Protein AF-0000000080187869 (afdb_homodimer)

Nearest PDB structures (foldseek):
  3crn-assembly1_B  TM=9.266E-01  e=1.080E-09  Methanospirillum hungatei JF-1
  1p2f-assembly1_A  TM=8.966E-01  e=2.487E-09  Thermotoga maritima
  2vui-assembly1_B-2  TM=8.565E-01  e=1.587E-09  Rhodobacter capsulatus
  2v0n-assembly1_B  TM=7.968E-01  e=4.816E-06  Caulobacter vibrioides CB15
  1ntr-assembly1_A  TM=6.548E-01  e=1.442E-04  Salmonella enterica subsp. enterica serovar Typhimurium

Organism: NCBI:txid355548

Foldseek 3Di:
DPPPPPPDQFAEEEEEAQPPVVQVVLCVLQVVRGHYHYHNALVSCVVPDDQRHAEYEFEQDDDPDGSQVSQVVCCVPPVRHAYEYEYQDDDDPVCVPGPHDYYHHPPDDSVRSNVVVVVSVLVSVLVVLVVVLVVLVVVLVVCPVVDDPVRLVPDPVNVVSVVSNVVSVVVNVVSVVPCVVVVVVVVVCVVPPPPPVD/DPPPPPPDQFAEEEEEALPPVVQVVLCVLQVVRGHYHYHNALVSCVVPDDQRHAEYEFEQDDDPDGSQVSQVVCCVPHVRHAYEYEYQDDDDPVCVPGPHDYYHHPPDDSVRSNVVVVVSVLVSVLVVLVVVLVVLVVVLVVCPVVDDPVRLVPDPVNVVSVVSNVVSVVVNVVSVVPCVVVVVVVVVCVVVPPPPPD

InterPro domains:
  IPR001789 Signal transduction response regulator, receiver domain [PF00072] (13-118)
  IPR001789 Signal transduction response regulator, receiver domain [PS50110] (12-121)
  IPR001789 Signal transduction response regulator, receiver domain [SM00448] (11-117)
  IPR011006 CheY-like superfamily [SSF52172] (12-136)
  IPR013971 HalX domain [PF08663] (124-186)
  IPR050595 Bacterial response regulator [PTHR44591] (11-125)

Radius of gyration: 22.71 Å; Cα contacts (8 Å, |Δi|>4): 540; chains: 2; bounding box: 49×67×60 Å

pLDDT: mean 83.67, std 19.25, range [21.91, 98.56]

Solvent-accessible surface area (backbone atoms only — not comparable to full-atom values): 21973 Å² total; per-residue (Å²): 131,72,76,77,72,69,71,78,79,76,54,23,34,35,41,37,27,60,54,57,69,59,39,51,49,53,44,57,63,46,49,78,80,33,48,67,48,81,16,55,42,71,70,46,38,61,71,75,55,57,91,69,41,42,33,36,39,33,25,47,82,42,94,89,49,52,27,58,56,54,45,50,50,42,45,70,79,38,65,83,36,42,32,30,40,48,24,75,68,76,80,54,65,72,53,73,79,48,79,45,58,43,77,42,57,57,86,70,51,65,68,60,53,50,49,54,54,48,52,54,49,50,52,52,50,49,53,50,48,51,51,50,45,51,28,50,52,44,49,48,56,51,46,61,73,65,43,52,73,66,56,44,74,71,29,67,53,48,49,50,50,53,50,50,49,51,50,46,52,50,52,49,36,56,51,41,72,65,50,69,43,61,60,57,45,45,55,46,40,53,47,58,57,74,62,64,80,114,131,74,77,76,73,69,71,77,78,76,54,22,32,35,40,36,28,60,54,56,70,58,39,51,50,52,46,60,63,46,48,76,80,34,48,67,47,81,16,55,42,70,69,45,37,62,69,73,54,59,91,71,43,42,33,35,40,31,25,46,80,43,94,90,49,52,28,58,56,54,43,51,49,41,46,69,77,38,65,82,38,43,34,30,37,47,24,73,67,75,81,54,66,73,52,73,79,48,78,46,57,44,78,43,57,56,87,71,52,66,67,60,54,50,48,53,53,47,52,52,48,50,53,51,50,50,53,50,51,51,52,49,45,51,29,49,52,46,51,48,55,51,46,63,73,66,44,52,73,68,57,43,74,70,30,65,53,47,49,48,49,54,50,50,49,51,51,49,53,52,51,50,37,57,50,41,71,64,50,69,44,61,59,58,47,44,57,44,40,55,47,58,56,75,64,62,79,112

Secondary structure (DSSP, 8-state):
-----------EEEEE-SSHHHHHHHHHHHHTTSEEEEESSHHHHHHH--TT--EEEE-S--SSS-HHHHHHHHHHH-TTSEEEEEESSPP-GGGGG---SEEEESS--HHHHHHHHHHHHHHHHHHHHHHHHHHHHHHHHHHHHHS-HHHHHH-HHHHHHHHHHHHHHHHHHHHHHH---HHHHHHHHHHHGGGGG-/---------PPEEEEE-SSHHHHHHHHHHHTTTSEEEEESSHHHHHHH--TT--EEEE-S--SSS-HHHHHHHHHHH-TTSEEEEEESSPP-GGGGG---SEEEESS--HHHHHHHHHHHHHHHHHHHHHHHHHHHHHHHHHHHHHS-HHHHHH-HHHHHHHHHHHHHHHHHHHHHHH---HHHHHHHHHHHGGGGG-

Sequence (396 aa):
MSPPSDPPKQTVVLVLEDDEGLADLYTVWLSEAYDVRTAYTAAEAYEKFDEDVDVALLDRRLPEESGDEVLDWIAQDYPQCRRVMVTAVNPDVDIVDMPFDDYFLKPIDKDSLLDAVQRLEKQRDYEERVQDLYALVRKRSILQSELSEVERSESEEYARLESEISDLKAALAETNEGFDYEDFRGILRCLG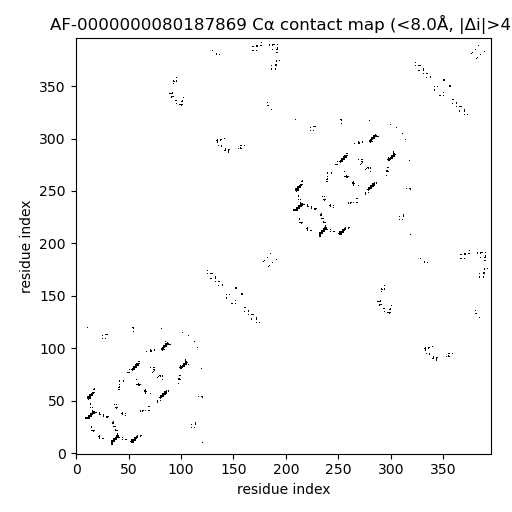NRQRGDMSPPSDPPKQTVVLVLEDDEGLADLYTVWLSEAYDVRTAYTAAEAYEKFDEDVDVALLDRRLPEESGDEVLDWIAQDYPQCRRVMVTAVNPDVDIVDMPFDDYFLKPIDKDSLLDAVQRLEKQRDYEERVQDLYALVRKRSILQSELSEVERSESEEYARLESEISDLKAALAETNEGFDYEDFRGILRCLGNRQRGD

Structure (mmCIF, N/CA/C/O backbone):
data_AF-0000000080187869-model_v1
#
loop_
_entity.id
_entity.type
_entity.pdbx_description
1 polymer 'Response regulator receiver domain-containing protein'
#
loop_
_atom_site.group_PDB
_atom_site.id
_atom_site.type_symbol
_atom_site.label_atom_id
_atom_site.label_alt_id
_atom_site.label_comp_id
_atom_site.label_asym_id
_atom_site.label_entity_id
_atom_site.label_seq_id
_atom_site.pdbx_PDB_ins_code
_atom_site.Cartn_x
_atom_site.Cartn_y
_atom_site.Cartn_z
_atom_site.occupancy
_atom_site.B_iso_or_equiv
_atom_site.auth_seq_id
_atom_site.auth_comp_id
_atom_site.auth_asym_id
_atom_site.auth_atom_id
_atom_site.pdbx_PDB_model_num
ATOM 1 N N . MET A 1 1 ? 24.641 16.5 8.461 1 23.16 1 MET A N 1
ATOM 2 C CA . MET A 1 1 ? 24.703 15.055 8.234 1 23.16 1 MET A CA 1
ATOM 3 C C . MET A 1 1 ? 23.328 14.477 7.965 1 23.16 1 MET A C 1
ATOM 5 O O . MET A 1 1 ? 22.375 14.742 8.711 1 23.16 1 MET A O 1
ATOM 9 N N . SER A 1 2 ? 22.75 14.273 6.77 1 31.02 2 SER A N 1
ATOM 10 C CA . SER A 1 2 ? 21.453 13.789 6.324 1 31.02 2 SER A CA 1
ATOM 11 C C . SER A 1 2 ? 21.031 12.555 7.105 1 31.02 2 SER A C 1
ATOM 13 O O . SER A 1 2 ? 21.844 11.68 7.387 1 31.02 2 SER 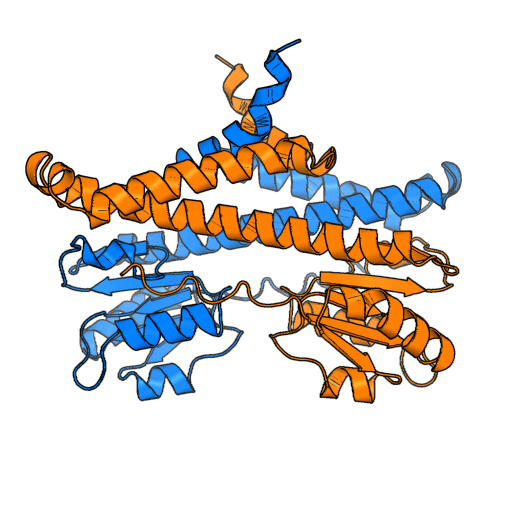A O 1
ATOM 15 N N . PRO A 1 3 ? 20.156 12.609 7.992 1 39 3 PRO A N 1
ATOM 16 C CA . PRO A 1 3 ? 19.953 11.383 8.773 1 39 3 PRO A CA 1
ATOM 17 C C . PRO A 1 3 ? 20.234 10.117 7.961 1 39 3 PRO A C 1
ATOM 19 O O . PRO A 1 3 ? 20.125 10.133 6.73 1 39 3 PRO A O 1
ATOM 22 N N . PRO A 1 4 ? 21.141 9.242 8.359 1 38.22 4 PRO A N 1
ATOM 23 C CA . PRO A 1 4 ? 21.547 8.016 7.668 1 38.22 4 PRO A CA 1
ATOM 24 C C . PRO A 1 4 ? 20.375 7.324 6.969 1 38.22 4 PRO A C 1
ATOM 26 O O . PRO A 1 4 ? 19.234 7.383 7.453 1 38.22 4 PRO A O 1
ATOM 29 N N . SER A 1 5 ? 20.188 7.426 5.668 1 41.06 5 SER A N 1
ATOM 30 C CA . SER A 1 5 ? 19.281 6.625 4.848 1 41.06 5 SER A CA 1
ATOM 31 C C . SER A 1 5 ? 19.141 5.215 5.414 1 41.06 5 SER A C 1
ATOM 33 O O . SER A 1 5 ? 20.109 4.48 5.539 1 41.06 5 SER A O 1
ATOM 35 N N . ASP A 1 6 ? 18.438 5.008 6.512 1 47.19 6 ASP A N 1
ATOM 36 C CA . ASP A 1 6 ? 18.281 3.633 6.977 1 47.19 6 ASP A CA 1
ATOM 37 C C . ASP A 1 6 ? 18.469 2.643 5.832 1 47.19 6 ASP A C 1
ATOM 39 O O . ASP A 1 6 ? 18.109 2.934 4.688 1 47.19 6 ASP A O 1
ATOM 43 N N . PRO A 1 7 ? 19.453 1.782 5.867 1 52.12 7 PRO A N 1
ATOM 44 C CA . PRO A 1 7 ? 19.672 0.81 4.797 1 52.12 7 PRO A CA 1
ATOM 45 C C . PRO A 1 7 ? 18.375 0.268 4.199 1 52.12 7 PRO A C 1
ATOM 47 O O . PRO A 1 7 ? 17.359 0.213 4.887 1 52.12 7 PRO A O 1
ATOM 50 N N . PRO A 1 8 ? 18.281 0.373 2.961 1 59.25 8 PRO A N 1
ATOM 51 C CA . PRO A 1 8 ? 17.078 -0.146 2.299 1 59.25 8 PRO A CA 1
ATOM 52 C C . PRO A 1 8 ? 16.609 -1.479 2.879 1 59.25 8 PRO A C 1
ATOM 54 O O . PRO A 1 8 ? 17.438 -2.312 3.26 1 59.25 8 PRO A O 1
ATOM 57 N N . LYS A 1 9 ? 15.562 -1.492 3.652 1 70.62 9 LYS A N 1
ATOM 58 C CA . LYS A 1 9 ? 15.031 -2.721 4.234 1 70.62 9 LYS A CA 1
ATOM 59 C C . LYS A 1 9 ? 15.125 -3.881 3.246 1 70.62 9 LYS A C 1
ATOM 61 O O . LYS A 1 9 ? 14.766 -3.734 2.076 1 70.62 9 LYS A O 1
ATOM 66 N N . GLN A 1 10 ? 15.953 -4.871 3.621 1 86.5 10 GLN A N 1
ATOM 67 C CA . GLN A 1 10 ? 16.047 -6.082 2.812 1 86.5 10 GLN A CA 1
ATOM 68 C C . GLN A 1 10 ? 14.695 -6.758 2.672 1 86.5 10 GLN A C 1
ATOM 70 O O . GLN A 1 10 ? 13.984 -6.949 3.66 1 86.5 10 GLN A O 1
ATOM 75 N N . THR A 1 11 ? 14.312 -7.055 1.502 1 93.69 11 THR A N 1
ATOM 76 C CA . THR A 1 11 ? 13.055 -7.73 1.211 1 93.69 11 THR A CA 1
ATOM 77 C C . THR A 1 11 ? 13.016 -9.109 1.866 1 93.69 11 THR A C 1
ATOM 79 O O . THR A 1 11 ? 13.992 -9.867 1.791 1 93.69 11 THR A O 1
ATOM 82 N N . VAL A 1 12 ? 11.961 -9.406 2.553 1 96.56 12 VAL A N 1
ATOM 83 C CA . VAL A 1 12 ? 11.766 -10.695 3.215 1 96.56 12 VAL A CA 1
ATOM 84 C C . VAL A 1 12 ? 10.773 -11.539 2.42 1 96.56 12 VAL A C 1
ATOM 86 O O . VAL A 1 12 ? 9.672 -11.086 2.113 1 96.56 12 VAL A O 1
ATOM 89 N N . VAL A 1 13 ? 11.172 -12.797 2.102 1 98.06 13 VAL A N 1
ATOM 90 C CA . VAL A 1 13 ? 10.336 -13.711 1.328 1 98.06 13 VAL A CA 1
ATOM 91 C C . VAL A 1 13 ? 10 -14.945 2.162 1 98.06 13 VAL A C 1
ATOM 93 O O . VAL A 1 13 ? 10.891 -15.547 2.768 1 98.06 13 VAL A O 1
ATOM 96 N N . LEU A 1 14 ? 8.734 -15.266 2.277 1 98.56 14 LEU A N 1
ATOM 97 C CA . LEU A 1 14 ? 8.336 -16.531 2.877 1 98.56 14 LEU A CA 1
ATOM 98 C C . LEU A 1 14 ? 8.094 -17.594 1.802 1 98.56 14 LEU A C 1
ATOM 100 O O . LEU A 1 14 ? 7.395 -17.328 0.821 1 98.56 14 LEU A O 1
ATOM 104 N N . VAL A 1 15 ? 8.703 -18.734 1.95 1 98.44 15 VAL A N 1
ATOM 105 C CA . VAL A 1 15 ? 8.492 -19.891 1.076 1 98.44 15 VAL A CA 1
ATOM 106 C C . VAL A 1 15 ? 7.719 -20.969 1.826 1 98.44 15 VAL A C 1
ATOM 108 O O . VAL A 1 15 ? 8.203 -21.516 2.824 1 98.44 15 VAL A O 1
ATOM 111 N N . LEU A 1 16 ? 6.512 -21.266 1.389 1 98.19 16 LEU A N 1
ATOM 112 C CA . LEU A 1 16 ? 5.723 -22.375 1.917 1 98.19 16 LEU A CA 1
ATOM 113 C C . LEU A 1 16 ? 5.652 -23.516 0.912 1 98.19 16 LEU A C 1
ATOM 115 O O . LEU A 1 16 ? 4.984 -23.406 -0.119 1 98.19 16 LEU A O 1
ATOM 119 N N . GLU A 1 17 ? 6.262 -24.578 1.199 1 97.19 17 GLU A N 1
ATOM 120 C CA . GLU A 1 17 ? 6.402 -25.766 0.352 1 97.19 17 GLU A CA 1
ATOM 121 C C . GLU A 1 17 ? 6.598 -27.016 1.189 1 97.19 17 GLU A C 1
ATOM 123 O O . GLU A 1 17 ? 7.516 -27.094 2.01 1 97.19 17 GLU A O 1
ATOM 128 N N . ASP A 1 18 ? 5.723 -28 0.961 1 96.19 18 ASP A N 1
ATOM 129 C CA . ASP A 1 18 ? 5.797 -29.188 1.814 1 96.19 18 ASP A CA 1
ATOM 130 C C . ASP A 1 18 ? 6.914 -30.125 1.357 1 96.19 18 ASP A C 1
ATOM 132 O O . ASP A 1 18 ? 7.414 -30.922 2.145 1 96.19 18 ASP A O 1
ATOM 136 N N . ASP A 1 19 ? 7.223 -30.141 0.054 1 96.06 19 ASP A N 1
ATOM 137 C CA . ASP A 1 19 ? 8.406 -30.859 -0.409 1 96.06 19 ASP A CA 1
ATOM 138 C C . ASP A 1 19 ? 9.688 -30.172 0.068 1 96.06 19 ASP A C 1
ATOM 140 O O . ASP A 1 19 ? 10.117 -29.172 -0.52 1 96.06 19 ASP A O 1
ATOM 144 N N . GLU A 1 20 ? 10.258 -30.734 1.092 1 96.62 20 GLU A N 1
ATOM 145 C CA . GLU A 1 20 ? 11.391 -30.109 1.755 1 96.62 20 GLU A CA 1
ATOM 146 C C . GLU A 1 20 ? 12.531 -29.844 0.773 1 96.62 20 GLU A C 1
ATOM 148 O O . GLU A 1 20 ? 13.211 -28.812 0.855 1 96.62 20 GLU A O 1
ATOM 153 N N . GLY A 1 21 ? 12.789 -30.812 -0.086 1 97.31 21 GLY A N 1
ATOM 154 C CA . GLY A 1 21 ? 13.82 -30.625 -1.095 1 97.31 21 GLY A CA 1
ATOM 155 C C . GLY A 1 21 ? 13.57 -29.422 -1.99 1 97.31 21 GLY A C 1
ATOM 156 O O . GLY A 1 21 ? 14.477 -28.641 -2.254 1 97.31 21 GLY A O 1
ATOM 157 N N . LEU A 1 22 ? 12.359 -29.312 -2.412 1 97.31 22 LEU A N 1
ATOM 158 C CA . LEU A 1 22 ? 11.984 -28.203 -3.279 1 97.31 22 LEU A CA 1
ATOM 159 C C . LEU A 1 22 ? 12.023 -26.875 -2.518 1 97.31 22 LEU A C 1
ATOM 161 O O . LEU A 1 22 ? 12.5 -25.875 -3.037 1 97.31 22 LEU A O 1
ATOM 165 N N . ALA A 1 23 ? 11.492 -26.875 -1.305 1 97.69 23 ALA A N 1
ATOM 166 C CA . ALA A 1 23 ? 11.523 -25.688 -0.448 1 97.69 23 ALA A CA 1
ATOM 167 C C . ALA A 1 23 ? 12.953 -25.188 -0.257 1 97.69 23 ALA A C 1
ATOM 169 O O . ALA A 1 23 ? 13.219 -23.984 -0.391 1 97.69 23 ALA A O 1
ATOM 170 N N . ASP A 1 24 ? 13.82 -26.094 0.044 1 98.12 24 ASP A N 1
ATOM 171 C CA . ASP A 1 24 ? 15.219 -25.766 0.273 1 98.12 24 ASP A CA 1
ATOM 172 C C . ASP A 1 24 ? 15.867 -25.219 -0.995 1 98.12 24 ASP A C 1
ATOM 174 O O . ASP A 1 24 ? 16.672 -24.281 -0.932 1 98.12 24 ASP A O 1
ATOM 178 N N . LEU A 1 25 ? 15.5 -25.828 -2.109 1 98 25 LEU A N 1
ATOM 179 C CA . LEU A 1 25 ? 16.047 -25.375 -3.385 1 98 25 LEU A CA 1
ATOM 180 C C . LEU A 1 25 ? 15.633 -23.938 -3.664 1 98 25 LEU A C 1
ATOM 182 O O . LEU A 1 25 ? 16.469 -23.094 -4.008 1 98 25 LEU A O 1
ATOM 186 N N . TYR A 1 26 ? 14.352 -23.609 -3.508 1 98.12 26 TYR A N 1
ATOM 187 C CA . TYR A 1 26 ? 13.867 -22.25 -3.691 1 98.12 26 TYR A CA 1
ATOM 188 C C . TYR A 1 26 ? 14.57 -21.281 -2.74 1 98.12 26 TYR A C 1
ATOM 190 O O . TYR A 1 26 ? 14.922 -20.172 -3.127 1 98.12 26 TYR A O 1
ATOM 198 N N . THR A 1 27 ? 14.711 -21.734 -1.512 1 98.31 27 THR A N 1
ATOM 199 C CA . THR A 1 27 ? 15.367 -20.922 -0.495 1 98.31 27 THR A CA 1
ATOM 200 C C . THR A 1 27 ? 16.797 -20.578 -0.915 1 98.31 27 THR A C 1
ATOM 202 O O . THR A 1 27 ? 17.219 -19.422 -0.819 1 98.31 27 THR A O 1
ATOM 205 N N . VAL A 1 28 ? 17.516 -21.531 -1.435 1 98.06 28 VAL A N 1
ATOM 206 C CA . VAL A 1 28 ? 18.891 -21.328 -1.886 1 98.06 28 VAL A CA 1
ATOM 207 C C . VAL A 1 28 ? 18.922 -20.312 -3.029 1 98.06 28 VAL A C 1
ATOM 209 O O . VAL A 1 28 ? 19.719 -19.375 -3.025 1 98.06 28 VAL A O 1
ATOM 212 N N . TRP A 1 29 ? 18.016 -20.531 -3.99 1 97.88 29 TRP A N 1
ATOM 213 C CA . TRP A 1 29 ? 17.953 -19.641 -5.141 1 97.88 29 TRP A CA 1
ATOM 214 C C . TRP A 1 29 ? 17.688 -18.203 -4.699 1 97.88 29 TRP A C 1
ATOM 216 O O . TRP A 1 29 ? 18.359 -17.281 -5.16 1 97.88 29 TRP A O 1
ATOM 226 N N . LEU A 1 30 ? 16.797 -18 -3.756 1 97.94 30 LEU A N 1
ATOM 227 C CA . LEU A 1 30 ? 16.312 -16.672 -3.389 1 97.94 30 LEU A CA 1
ATOM 228 C C . LEU A 1 30 ? 17.25 -16.016 -2.389 1 97.94 30 LEU A C 1
ATOM 230 O O . LEU A 1 30 ? 17.328 -14.781 -2.316 1 97.94 30 LEU A O 1
ATOM 234 N N . SER A 1 31 ? 17.969 -16.797 -1.573 1 97.19 31 SER A N 1
ATOM 235 C CA . SER A 1 31 ? 18.812 -16.281 -0.49 1 97.19 31 SER A CA 1
ATOM 236 C C . SER A 1 31 ? 19.953 -15.438 -1.028 1 97.19 31 SER A C 1
ATOM 238 O O . SER A 1 31 ? 20.594 -14.695 -0.278 1 97.19 31 SER A O 1
ATOM 240 N N . GLU A 1 32 ? 20.156 -15.508 -2.303 1 92.31 32 GLU A N 1
ATOM 241 C CA . GLU A 1 32 ? 21.203 -14.695 -2.93 1 92.31 32 GLU A CA 1
ATOM 242 C C . GLU A 1 32 ? 20.844 -13.211 -2.896 1 92.31 32 GLU A C 1
ATOM 244 O O . GLU A 1 32 ? 21.719 -12.352 -2.885 1 92.31 32 GLU A O 1
ATOM 249 N N . ALA A 1 33 ? 19.578 -12.938 -2.84 1 94.31 33 ALA A N 1
ATOM 250 C CA . ALA A 1 33 ? 19.156 -11.547 -2.992 1 94.31 33 ALA A CA 1
ATOM 251 C C . ALA A 1 33 ? 18.219 -11.125 -1.862 1 94.31 33 ALA A C 1
ATOM 253 O O . ALA A 1 33 ? 18.047 -9.938 -1.6 1 94.31 33 ALA A O 1
ATOM 254 N N . TYR A 1 34 ? 17.703 -12.102 -1.141 1 96.94 34 TYR A N 1
ATOM 255 C CA . TYR A 1 34 ? 16.641 -11.781 -0.199 1 96.94 34 TYR A CA 1
ATOM 256 C C . TYR A 1 34 ? 16.844 -12.508 1.126 1 96.94 34 TYR A C 1
ATOM 258 O O . TYR A 1 34 ? 17.625 -13.453 1.207 1 96.94 34 TYR A O 1
ATOM 266 N N . ASP A 1 35 ? 16.234 -11.984 2.188 1 97.31 35 ASP A N 1
ATOM 267 C CA . ASP A 1 35 ? 16.047 -12.75 3.414 1 97.31 35 ASP A CA 1
ATOM 268 C C . ASP A 1 35 ? 14.883 -13.727 3.271 1 97.31 35 ASP A C 1
ATOM 270 O O . ASP A 1 35 ? 13.766 -13.328 2.932 1 97.31 35 ASP A O 1
ATOM 274 N N . VAL A 1 36 ? 15.133 -15.008 3.508 1 98.38 36 VAL A N 1
ATOM 275 C CA . VAL A 1 36 ? 14.117 -16.016 3.201 1 98.38 36 VAL A CA 1
ATOM 276 C C . VAL A 1 36 ? 13.727 -16.75 4.473 1 98.38 36 VAL A C 1
ATOM 278 O O . VAL A 1 36 ? 14.586 -17.172 5.246 1 98.38 36 VAL A O 1
ATOM 281 N N . ARG A 1 37 ? 12.477 -16.812 4.762 1 98.5 37 ARG A N 1
ATOM 282 C CA . ARG A 1 37 ? 11.898 -17.688 5.777 1 98.5 37 ARG A CA 1
ATOM 283 C C . ARG A 1 37 ? 11.242 -18.906 5.137 1 98.5 37 ARG A C 1
ATOM 285 O O . ARG A 1 37 ? 10.359 -18.766 4.285 1 98.5 37 ARG A O 1
ATOM 292 N N . THR A 1 38 ? 11.648 -20.016 5.562 1 98.5 38 THR A N 1
ATOM 293 C CA . THR A 1 38 ? 11.148 -21.234 4.938 1 98.5 38 THR A CA 1
ATOM 294 C C . THR A 1 38 ? 10.172 -21.953 5.859 1 98.5 38 THR A C 1
ATOM 296 O O . THR A 1 38 ? 10.445 -22.141 7.047 1 98.5 38 THR A O 1
ATOM 299 N N . ALA A 1 39 ? 9.047 -22.312 5.371 1 97.88 39 ALA A N 1
ATOM 300 C CA . ALA A 1 39 ? 8.039 -23.109 6.059 1 97.88 39 ALA A CA 1
ATOM 301 C C . ALA A 1 39 ? 7.699 -24.359 5.266 1 97.88 39 ALA A C 1
ATOM 303 O O . ALA A 1 39 ? 7.457 -24.297 4.059 1 97.88 39 ALA A O 1
ATOM 304 N N . TYR A 1 40 ? 7.582 -25.5 5.938 1 96.94 40 TYR A N 1
ATOM 305 C CA . TYR A 1 40 ? 7.301 -26.766 5.273 1 96.94 40 TYR A CA 1
ATOM 306 C C . TYR A 1 40 ? 5.852 -27.188 5.484 1 96.94 40 TYR A C 1
ATOM 308 O O . TYR A 1 40 ? 5.375 -28.141 4.863 1 96.94 40 TYR A O 1
ATOM 316 N N . THR A 1 41 ? 5.242 -26.5 6.434 1 95.56 41 THR A N 1
ATOM 317 C CA . THR A 1 41 ? 3.836 -26.734 6.738 1 95.56 41 THR A CA 1
ATOM 318 C C . THR A 1 41 ? 3.094 -25.406 6.906 1 95.56 41 THR A C 1
ATOM 320 O O . THR A 1 41 ? 3.713 -24.375 7.125 1 95.56 41 THR A O 1
ATOM 323 N N . ALA A 1 42 ? 1.771 -25.484 6.77 1 95.81 42 ALA A N 1
ATOM 324 C CA . ALA A 1 42 ? 0.959 -24.297 7.004 1 95.81 42 ALA A CA 1
ATOM 325 C C . ALA A 1 42 ? 1.182 -23.75 8.414 1 95.81 42 ALA A C 1
ATOM 327 O O . ALA A 1 42 ? 1.279 -22.531 8.602 1 95.81 42 ALA A O 1
ATOM 328 N N . ALA A 1 43 ? 1.253 -24.656 9.352 1 94.88 43 ALA A N 1
ATOM 329 C CA . ALA A 1 43 ? 1.468 -24.266 10.742 1 94.88 43 ALA A CA 1
ATOM 330 C C . ALA A 1 43 ? 2.76 -23.453 10.891 1 94.88 43 ALA A C 1
ATOM 332 O O . ALA A 1 43 ? 2.781 -22.422 11.562 1 94.88 43 ALA A O 1
ATOM 333 N N . GLU A 1 44 ? 3.789 -23.891 10.25 1 96.25 44 GLU A N 1
ATOM 334 C CA . GLU A 1 44 ? 5.066 -23.188 10.289 1 96.25 44 GLU A CA 1
ATOM 335 C C . GLU A 1 44 ? 4.965 -21.828 9.602 1 96.25 44 GLU A C 1
ATOM 337 O O . GLU A 1 44 ? 5.578 -20.859 10.047 1 96.25 44 GLU A O 1
ATOM 342 N N . ALA A 1 45 ? 4.246 -21.812 8.484 1 97 45 ALA A N 1
ATOM 343 C CA . ALA A 1 45 ? 4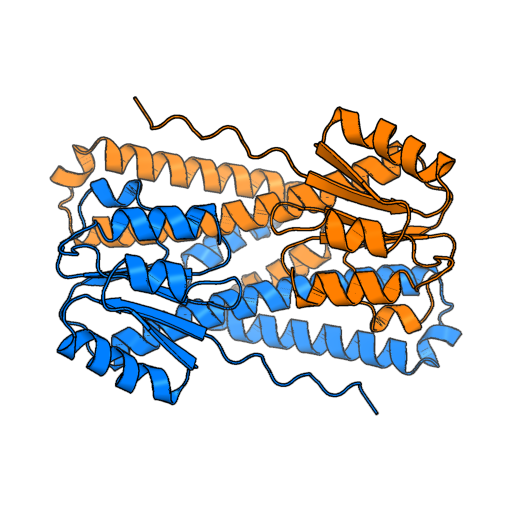.059 -20.562 7.77 1 97 45 ALA A CA 1
ATOM 344 C C . ALA A 1 45 ? 3.391 -19.516 8.656 1 97 45 ALA A C 1
ATOM 346 O O . ALA A 1 45 ? 3.818 -18.359 8.695 1 97 45 ALA A O 1
ATOM 347 N N . TYR A 1 46 ? 2.312 -19.922 9.375 1 95.75 46 TYR A N 1
ATOM 348 C CA . TYR A 1 46 ? 1.628 -19 10.273 1 95.75 46 TYR A CA 1
ATOM 349 C C . TYR A 1 46 ? 2.58 -18.469 11.344 1 95.75 46 TYR A C 1
ATOM 351 O O . TYR A 1 46 ? 2.535 -17.297 11.695 1 95.75 46 TYR A O 1
ATOM 359 N N . GLU A 1 47 ? 3.412 -19.281 11.844 1 96.88 47 GLU A N 1
ATOM 360 C CA . GLU A 1 47 ? 4.344 -18.938 12.914 1 96.88 47 GLU A CA 1
ATOM 361 C C . GLU A 1 47 ? 5.422 -17.984 12.422 1 96.88 47 GLU A C 1
ATOM 363 O O . GLU A 1 47 ? 5.824 -17.062 13.148 1 96.88 47 GLU A O 1
ATOM 368 N N . LYS A 1 48 ? 5.844 -18.203 11.195 1 97.31 48 LYS A N 1
ATOM 369 C CA . LYS A 1 48 ? 6.992 -17.469 10.688 1 97.31 48 LYS A CA 1
ATOM 370 C C . LYS A 1 48 ? 6.555 -16.203 9.945 1 97.31 48 LYS A C 1
ATOM 372 O O . LYS A 1 48 ? 7.391 -15.414 9.5 1 97.31 48 LYS A O 1
ATOM 377 N N . PHE A 1 49 ? 5.254 -16.047 9.867 1 96.19 49 PHE A N 1
ATOM 378 C CA . PHE A 1 49 ? 4.738 -14.914 9.109 1 96.19 49 PHE A CA 1
ATOM 379 C C . PHE A 1 49 ? 4.484 -13.719 10.023 1 96.19 49 PHE A C 1
ATOM 381 O O . PHE A 1 49 ? 4 -13.883 11.148 1 96.19 49 PHE A O 1
ATOM 388 N N . ASP A 1 50 ? 4.832 -12.516 9.57 1 91.56 50 ASP A N 1
ATOM 389 C CA . ASP A 1 50 ? 4.504 -11.266 10.242 1 91.56 50 ASP A CA 1
ATOM 390 C C . ASP A 1 50 ? 4.516 -10.094 9.266 1 91.56 50 ASP A C 1
ATOM 392 O O . ASP A 1 50 ? 4.578 -10.289 8.047 1 91.56 50 ASP A O 1
ATOM 396 N N . GLU A 1 51 ? 4.492 -8.906 9.719 1 84.19 51 GLU A N 1
ATOM 397 C CA . GLU A 1 51 ? 4.328 -7.715 8.898 1 84.19 51 GLU A CA 1
ATOM 398 C C . GLU A 1 51 ? 5.582 -7.434 8.078 1 84.19 51 GLU A C 1
ATOM 400 O O . GLU A 1 51 ? 5.543 -6.648 7.125 1 84.19 51 GLU A O 1
ATOM 405 N N . ASP A 1 52 ? 6.672 -8.117 8.414 1 89.19 52 ASP A N 1
ATOM 406 C CA . ASP A 1 52 ? 7.93 -7.848 7.727 1 89.19 52 ASP A CA 1
ATOM 407 C C . ASP A 1 52 ? 8.023 -8.641 6.422 1 89.19 52 ASP A C 1
ATOM 409 O O . ASP A 1 52 ? 8.875 -8.352 5.578 1 89.19 52 ASP A O 1
ATOM 413 N N . VAL A 1 53 ? 7.188 -9.656 6.238 1 95 53 VAL A N 1
ATOM 414 C CA . VAL A 1 53 ? 7.23 -10.453 5.02 1 95 53 VAL A CA 1
ATOM 415 C C . VAL A 1 53 ? 6.688 -9.641 3.848 1 95 53 VAL A C 1
ATOM 417 O O . VAL A 1 53 ? 5.551 -9.164 3.883 1 95 53 VAL A O 1
ATOM 420 N N . ASP A 1 54 ? 7.48 -9.586 2.83 1 93.69 54 ASP A N 1
ATOM 421 C CA . ASP A 1 54 ? 7.121 -8.75 1.688 1 93.69 54 ASP A CA 1
ATOM 422 C C . ASP A 1 54 ? 6.477 -9.586 0.581 1 93.69 54 ASP A C 1
ATOM 424 O O . ASP A 1 54 ? 5.57 -9.109 -0.111 1 93.69 54 ASP A O 1
ATOM 428 N N . VAL A 1 55 ? 6.98 -10.734 0.432 1 96.06 55 VAL A N 1
ATOM 429 C CA . VAL A 1 55 ? 6.5 -11.641 -0.611 1 96.06 55 VAL A CA 1
ATOM 430 C C . VAL A 1 55 ? 6.332 -13.047 -0.043 1 96.06 55 VAL A C 1
ATOM 432 O O . VAL A 1 55 ? 7.188 -13.523 0.708 1 96.06 55 VAL A O 1
ATOM 435 N N . ALA A 1 56 ? 5.258 -13.688 -0.37 1 97.81 56 ALA A N 1
ATOM 436 C CA . ALA A 1 56 ? 5.023 -15.078 0.017 1 97.81 56 ALA A CA 1
ATOM 437 C C . ALA A 1 56 ? 4.891 -15.977 -1.211 1 97.81 56 ALA A C 1
ATOM 439 O O . ALA A 1 56 ? 4.09 -15.703 -2.105 1 97.81 56 ALA A O 1
ATOM 440 N N . LEU A 1 57 ? 5.711 -16.938 -1.291 1 98.06 57 LEU A N 1
ATOM 441 C CA . LEU A 1 57 ? 5.586 -18.016 -2.27 1 98.06 57 LEU A CA 1
ATOM 442 C C . LEU A 1 57 ? 4.852 -19.219 -1.673 1 98.06 57 LEU A C 1
ATOM 444 O O . LEU A 1 57 ? 5.305 -19.797 -0.686 1 98.06 57 LEU A O 1
ATOM 448 N N . LEU A 1 58 ? 3.789 -19.578 -2.281 1 97.62 58 LEU A N 1
ATOM 449 C CA . LEU A 1 58 ? 2.912 -20.562 -1.661 1 97.62 58 LEU A CA 1
ATOM 450 C C . LEU A 1 58 ? 2.635 -21.719 -2.613 1 97.62 58 LEU A C 1
ATOM 452 O O . LEU A 1 58 ? 2.34 -21.5 -3.791 1 97.62 58 LEU A O 1
ATOM 456 N N . ASP A 1 59 ? 2.771 -22.906 -2.125 1 96.94 59 ASP A N 1
ATOM 457 C CA . ASP A 1 59 ? 2.246 -24.078 -2.82 1 96.94 59 ASP A CA 1
ATOM 458 C C . ASP A 1 59 ? 0.752 -24.25 -2.551 1 96.94 59 ASP A C 1
ATOM 460 O O . ASP A 1 59 ? 0.295 -24.078 -1.42 1 96.94 59 ASP A O 1
ATOM 464 N N . ARG A 1 60 ? 0.023 -24.5 -3.564 1 93.69 60 ARG A N 1
ATOM 465 C CA . ARG A 1 60 ? -1.423 -24.641 -3.428 1 93.69 60 ARG A CA 1
ATOM 466 C C . ARG A 1 60 ? -1.786 -25.953 -2.752 1 93.69 60 ARG A C 1
ATOM 468 O O . ARG A 1 60 ? -2.713 -26 -1.942 1 93.69 60 ARG A O 1
ATOM 475 N N . ARG A 1 61 ? -1.121 -27 -3.121 1 92.56 61 ARG A N 1
ATOM 476 C CA . ARG A 1 61 ? -1.431 -28.328 -2.566 1 92.56 61 ARG A CA 1
ATOM 477 C C . ARG A 1 61 ? -0.514 -28.656 -1.395 1 92.56 61 ARG A C 1
ATOM 479 O O . ARG A 1 61 ? 0.689 -28.844 -1.576 1 92.56 61 ARG A O 1
ATOM 486 N N . LEU A 1 62 ? -1.03 -28.719 -0.248 1 92.06 62 LEU A N 1
ATOM 487 C CA . LEU A 1 62 ? -0.345 -29.109 0.981 1 92.06 62 LEU A CA 1
ATOM 488 C C . LEU A 1 62 ? -1.062 -30.266 1.664 1 92.06 62 LEU A C 1
ATOM 490 O O . LEU A 1 62 ? -2.262 -30.469 1.461 1 92.06 62 LEU A O 1
ATOM 494 N N . PRO A 1 63 ? -0.394 -31.188 2.369 1 87.12 63 PRO A N 1
ATOM 495 C CA . PRO A 1 63 ? -0.992 -32.375 2.982 1 87.12 63 PRO A CA 1
ATOM 496 C C . PRO A 1 63 ? -2.096 -32.031 3.979 1 87.12 63 PRO A C 1
ATOM 498 O O . PRO A 1 63 ? -3.148 -32.688 3.986 1 87.12 63 PRO A O 1
ATOM 501 N N . GLU A 1 64 ? -1.955 -31.219 4.926 1 76 64 GLU A N 1
ATOM 502 C CA . GLU A 1 64 ? -2.891 -30.984 6.02 1 76 64 GLU A CA 1
ATOM 503 C C . GLU A 1 64 ? -3.828 -29.812 5.695 1 76 64 GLU A C 1
ATOM 505 O O . GLU A 1 64 ? -4.953 -29.766 6.199 1 76 64 GLU A O 1
ATOM 510 N N . GLU A 1 65 ? -3.41 -28.859 5.008 1 77 65 GLU A N 1
ATOM 511 C CA . GLU A 1 65 ? -4.18 -27.672 4.664 1 77 65 GLU A CA 1
ATOM 512 C C . GLU A 1 65 ? -3.889 -27.219 3.232 1 77 65 GLU A C 1
ATOM 514 O O . GLU A 1 65 ? -2.826 -27.531 2.686 1 77 65 GLU A O 1
ATOM 519 N N . SER A 1 66 ? -4.988 -26.641 2.793 1 82.31 66 SER A N 1
ATOM 520 C CA . SER A 1 66 ? -4.766 -26.172 1.429 1 82.31 66 SER A CA 1
ATOM 521 C C . SER A 1 66 ? -4 -24.859 1.414 1 82.31 66 SER A C 1
ATOM 523 O O . SER A 1 66 ? -4.164 -24.031 2.312 1 82.31 66 SER A O 1
ATOM 525 N N . GLY A 1 67 ? -2.984 -24.734 0.596 1 91.25 67 GLY A N 1
ATOM 526 C CA . GLY A 1 67 ? -2.293 -23.469 0.354 1 91.25 67 GLY A CA 1
ATOM 527 C C . GLY A 1 67 ? -3.234 -22.312 0.12 1 91.25 67 GLY A C 1
ATOM 528 O O . GLY A 1 67 ? -2.873 -21.156 0.359 1 91.25 67 GLY A O 1
ATOM 529 N N . ASP A 1 68 ? -4.473 -22.625 -0.236 1 91.5 68 ASP A N 1
ATOM 530 C CA . ASP A 1 68 ? -5.496 -21.609 -0.478 1 91.5 68 ASP A CA 1
ATOM 531 C C . ASP A 1 68 ? -5.902 -20.922 0.822 1 91.5 68 ASP A C 1
ATOM 533 O O . ASP A 1 68 ? -6.191 -19.734 0.832 1 91.5 68 ASP A O 1
ATOM 537 N N . GLU A 1 69 ? -5.938 -21.719 1.834 1 93.94 69 GLU A N 1
ATOM 538 C CA . GLU A 1 69 ? -6.316 -21.156 3.131 1 93.94 69 GLU A CA 1
ATOM 539 C C . GLU A 1 69 ? -5.258 -20.188 3.65 1 93.94 69 GLU A C 1
ATOM 541 O O . GLU A 1 69 ? -5.586 -19.125 4.18 1 93.94 69 GLU A O 1
ATOM 546 N N . VAL A 1 70 ? -4.031 -20.625 3.486 1 96.19 70 VAL A N 1
ATOM 547 C CA . VAL A 1 70 ? -2.932 -19.75 3.887 1 96.19 70 VAL A CA 1
ATOM 548 C C . VAL A 1 70 ? -2.951 -18.484 3.049 1 96.19 70 VAL A C 1
ATOM 550 O O . VAL A 1 70 ? -2.783 -17.375 3.578 1 96.19 70 VAL A O 1
ATOM 553 N N . LEU A 1 71 ? -3.186 -18.656 1.781 1 96.56 71 LEU A N 1
ATOM 554 C CA . LEU A 1 71 ? -3.303 -17.531 0.861 1 96.56 71 LEU A CA 1
ATOM 555 C C . LEU A 1 71 ? -4.367 -16.547 1.336 1 96.56 71 LEU A C 1
ATOM 557 O O . LEU A 1 71 ? -4.117 -15.336 1.408 1 96.56 71 LEU A O 1
ATOM 561 N N . ASP A 1 72 ? -5.508 -17.047 1.669 1 94.56 72 ASP A N 1
ATOM 562 C CA . ASP A 1 72 ? -6.625 -16.219 2.117 1 94.56 72 ASP A CA 1
ATOM 563 C C . ASP A 1 72 ? -6.277 -15.484 3.412 1 94.56 72 ASP A C 1
ATOM 565 O O . ASP A 1 72 ? -6.605 -14.312 3.57 1 94.56 72 ASP A O 1
ATOM 569 N N . TRP A 1 73 ? -5.676 -16.219 4.281 1 95.06 73 TRP A N 1
ATOM 570 C CA . TRP A 1 73 ? -5.277 -15.641 5.559 1 95.06 73 TRP A CA 1
ATOM 571 C C . TRP A 1 73 ? -4.309 -14.484 5.352 1 95.06 73 TRP A C 1
ATOM 573 O O . TRP A 1 73 ? -4.484 -13.406 5.93 1 95.06 73 TRP A O 1
ATOM 583 N N . ILE A 1 74 ? -3.32 -14.625 4.52 1 94.75 74 ILE A N 1
ATOM 584 C CA . ILE A 1 74 ? -2.348 -13.57 4.25 1 94.75 74 ILE A CA 1
ATOM 585 C C . ILE A 1 74 ? -3.051 -12.367 3.631 1 94.75 74 ILE A C 1
ATOM 587 O O . ILE A 1 74 ? -2.803 -11.227 4.023 1 94.75 74 ILE A O 1
ATOM 591 N N . ALA A 1 75 ? -3.916 -12.641 2.68 1 91.5 75 ALA A N 1
ATOM 592 C CA . ALA A 1 75 ? -4.629 -11.578 1.979 1 91.5 75 ALA A CA 1
ATOM 593 C C . ALA A 1 75 ? -5.457 -10.734 2.949 1 91.5 75 ALA A C 1
ATOM 595 O O . ALA A 1 75 ? -5.547 -9.516 2.803 1 91.5 75 ALA A O 1
ATOM 596 N N . GLN A 1 76 ? -5.996 -11.344 3.898 1 87.12 76 GLN A N 1
ATOM 597 C CA . GLN A 1 76 ? -6.883 -10.672 4.84 1 87.12 76 GLN A CA 1
ATOM 598 C C . GLN A 1 76 ? -6.086 -9.906 5.895 1 87.12 76 GLN A C 1
ATOM 600 O O . GLN A 1 76 ? -6.355 -8.727 6.152 1 87.12 76 GLN A O 1
ATOM 605 N N . ASP A 1 77 ? -5.109 -10.586 6.414 1 86.44 77 ASP A N 1
ATOM 606 C CA . ASP A 1 77 ? -4.438 -10.031 7.586 1 86.44 77 ASP A CA 1
ATOM 607 C C . ASP A 1 77 ? -3.223 -9.203 7.18 1 86.44 77 ASP A C 1
ATOM 609 O O . ASP A 1 77 ? -2.779 -8.328 7.934 1 86.44 77 ASP A O 1
ATOM 613 N N . TYR A 1 78 ? -2.666 -9.484 6.02 1 87.31 78 TYR A N 1
ATOM 614 C CA . TYR A 1 78 ? -1.467 -8.805 5.535 1 87.31 78 TYR A CA 1
ATOM 615 C C . TYR A 1 78 ? -1.608 -8.422 4.066 1 87.31 78 TYR A C 1
ATOM 617 O O . TYR A 1 78 ? -0.828 -8.875 3.227 1 87.31 78 TYR A O 1
ATOM 625 N N . PRO A 1 79 ? -2.525 -7.5 3.818 1 83.81 79 PRO A N 1
ATOM 626 C CA . PRO A 1 79 ? -2.842 -7.176 2.426 1 83.81 79 PRO A CA 1
ATOM 627 C C . PRO A 1 79 ? -1.663 -6.555 1.68 1 83.81 79 PRO A C 1
ATOM 629 O O . PRO A 1 79 ? -1.649 -6.531 0.447 1 83.81 79 PRO A O 1
ATOM 632 N N . GLN A 1 80 ? -0.656 -6.113 2.383 1 80.12 80 GLN A N 1
ATOM 633 C CA . GLN A 1 80 ? 0.484 -5.473 1.735 1 80.12 80 GLN A CA 1
ATOM 634 C C . GLN A 1 80 ? 1.473 -6.508 1.211 1 80.12 80 GLN A C 1
ATOM 636 O O . GLN A 1 80 ? 2.35 -6.188 0.405 1 80.12 80 GLN A O 1
ATOM 641 N N . CYS A 1 81 ? 1.383 -7.691 1.726 1 91.5 81 CYS A N 1
ATOM 642 C CA . CYS A 1 81 ? 2.273 -8.758 1.273 1 91.5 81 CYS A CA 1
ATOM 643 C C . CYS A 1 81 ? 1.88 -9.242 -0.116 1 91.5 81 CYS A C 1
ATOM 645 O O . CYS A 1 81 ? 0.704 -9.492 -0.381 1 91.5 81 CYS A O 1
ATOM 647 N N . ARG A 1 82 ? 2.855 -9.312 -0.931 1 91.94 82 ARG A N 1
ATOM 648 C CA . ARG A 1 82 ? 2.604 -9.875 -2.256 1 91.94 82 ARG A CA 1
ATOM 649 C C . ARG A 1 82 ? 2.574 -11.398 -2.209 1 91.94 82 ARG A C 1
ATOM 651 O O . ARG A 1 82 ? 3.389 -12.023 -1.524 1 91.94 82 ARG A O 1
ATOM 658 N N . ARG A 1 83 ? 1.591 -11.961 -2.883 1 95.56 83 ARG A N 1
ATOM 659 C CA . ARG A 1 83 ? 1.322 -13.398 -2.779 1 95.56 83 ARG A CA 1
ATOM 660 C C . ARG A 1 83 ? 1.496 -14.086 -4.129 1 95.56 83 ARG A C 1
ATOM 662 O O . ARG A 1 83 ? 0.819 -13.742 -5.098 1 95.56 83 ARG A O 1
ATOM 669 N N . VAL A 1 84 ? 2.357 -15.031 -4.195 1 95.62 84 VAL A N 1
ATOM 670 C CA . VAL A 1 84 ? 2.658 -15.758 -5.426 1 95.62 84 VAL A CA 1
ATOM 671 C C . VAL A 1 84 ? 2.367 -17.25 -5.23 1 95.62 84 VAL A C 1
ATOM 673 O O . VAL A 1 84 ? 2.912 -17.875 -4.324 1 95.62 84 VAL A O 1
ATOM 676 N N . MET A 1 85 ? 1.522 -17.75 -6.051 1 96.12 85 MET A N 1
ATOM 677 C CA . MET A 1 85 ? 1.312 -19.203 -6.055 1 96.12 85 MET A CA 1
ATOM 678 C C . MET A 1 85 ? 2.355 -19.891 -6.922 1 96.12 85 MET A C 1
ATOM 680 O O . MET A 1 85 ? 2.576 -19.516 -8.07 1 96.12 85 MET A O 1
ATOM 684 N N . VAL A 1 86 ? 3.115 -20.844 -6.391 1 96.62 86 VAL A N 1
ATOM 685 C CA . VAL A 1 86 ? 4.004 -21.734 -7.113 1 96.62 86 VAL A CA 1
ATOM 686 C C . VAL A 1 86 ? 3.529 -23.172 -6.945 1 96.62 86 VAL A C 1
ATOM 688 O O . VAL A 1 86 ? 3.725 -23.781 -5.891 1 96.62 86 VAL A O 1
ATOM 691 N N . THR A 1 87 ? 2.961 -23.734 -8 1 95.56 87 THR A N 1
ATOM 692 C CA . THR A 1 87 ? 2.217 -24.969 -7.781 1 95.56 87 THR A CA 1
ATOM 693 C C . THR A 1 87 ? 2.148 -25.797 -9.062 1 95.56 87 THR A C 1
ATOM 695 O O . THR A 1 87 ? 2.432 -25.297 -10.148 1 95.56 87 THR A O 1
ATOM 698 N N . ALA A 1 88 ? 1.804 -27.062 -8.922 1 94.12 88 ALA A N 1
ATOM 699 C CA . ALA A 1 88 ? 1.627 -27.953 -10.062 1 94.12 88 ALA A CA 1
ATOM 700 C C . ALA A 1 88 ? 0.179 -27.953 -10.547 1 94.12 88 ALA A C 1
ATOM 702 O O . ALA A 1 88 ? -0.146 -28.578 -11.562 1 94.12 88 ALA A O 1
ATOM 703 N N . VAL A 1 89 ? -0.606 -27.234 -9.836 1 92.94 89 VAL A N 1
ATOM 704 C CA . VAL A 1 89 ? -2.023 -27.219 -10.18 1 92.94 89 VAL A CA 1
ATOM 705 C C . VAL A 1 89 ? -2.252 -26.281 -11.367 1 92.94 89 VAL A C 1
ATOM 707 O O . VAL A 1 89 ? -1.974 -25.078 -11.273 1 92.94 89 VAL A O 1
ATOM 710 N N . ASN A 1 90 ? -2.777 -26.781 -12.406 1 92.62 90 ASN A N 1
ATOM 711 C CA . ASN A 1 90 ? -3.115 -25.938 -13.562 1 92.62 90 ASN A CA 1
ATOM 712 C C . ASN A 1 90 ? -4.215 -24.938 -13.219 1 92.62 90 ASN A C 1
ATOM 714 O O . ASN A 1 90 ? -5.238 -25.312 -12.633 1 92.62 90 ASN A O 1
ATOM 718 N N . PRO A 1 91 ? -3.904 -23.719 -13.555 1 91.19 91 PRO A N 1
ATOM 719 C CA . PRO A 1 91 ? -4.945 -22.719 -13.289 1 91.19 91 PRO A CA 1
ATOM 720 C C . PRO A 1 91 ? -6.242 -23 -14.039 1 91.19 91 PRO A C 1
ATOM 722 O O . PRO A 1 91 ? -6.211 -23.406 -15.203 1 91.19 91 PRO A O 1
ATOM 725 N N . ASP A 1 92 ? -7.309 -22.938 -13.328 1 91.38 92 ASP A N 1
ATOM 726 C CA . ASP A 1 92 ? -8.656 -23.016 -13.875 1 91.38 92 ASP A CA 1
ATOM 727 C C . ASP A 1 92 ? -9.516 -21.828 -13.406 1 91.38 92 ASP A C 1
ATOM 729 O O . ASP A 1 92 ? -9 -20.906 -12.789 1 91.38 92 ASP A O 1
ATOM 733 N N . VAL A 1 93 ? -10.75 -21.812 -13.695 1 90.75 93 VAL A N 1
ATOM 734 C CA . VAL A 1 93 ? -11.633 -20.688 -13.438 1 90.75 93 VAL A CA 1
ATOM 735 C C . VAL A 1 93 ? -11.719 -20.422 -11.938 1 90.75 93 VAL A C 1
ATOM 737 O O . VAL A 1 93 ? -12.094 -19.328 -11.516 1 90.75 93 VAL A O 1
ATOM 740 N N . ASP A 1 94 ? -11.344 -21.406 -11.141 1 90.31 94 ASP A N 1
ATOM 741 C CA . ASP A 1 94 ? -11.391 -21.234 -9.695 1 90.31 94 ASP A CA 1
ATOM 742 C C . ASP A 1 94 ? -10.422 -20.156 -9.227 1 90.31 94 ASP A C 1
ATOM 744 O O . ASP A 1 94 ? -10.547 -19.625 -8.125 1 90.31 94 ASP A O 1
ATOM 748 N N . ILE A 1 95 ? -9.391 -19.75 -10.078 1 93.5 95 ILE A N 1
ATOM 749 C CA . ILE A 1 95 ? -8.359 -18.812 -9.656 1 93.5 95 ILE A CA 1
ATOM 750 C C . ILE A 1 95 ? -8.938 -17.391 -9.594 1 93.5 95 ILE A C 1
ATOM 752 O O . ILE A 1 95 ? -8.336 -16.5 -9 1 93.5 95 ILE A O 1
ATOM 756 N N . VAL A 1 96 ? -10.055 -17.219 -10.211 1 91.12 96 VAL A N 1
ATOM 757 C CA . VAL A 1 96 ? -10.703 -15.906 -10.234 1 91.12 96 VAL A CA 1
ATOM 758 C C . VAL A 1 96 ? -10.953 -15.43 -8.805 1 91.12 96 VAL A C 1
ATOM 760 O O . VAL A 1 96 ? -10.828 -14.234 -8.523 1 91.12 96 VAL A O 1
ATOM 763 N N . ASP A 1 97 ? -11.195 -16.359 -7.898 1 90.88 97 ASP A N 1
ATOM 764 C CA . ASP A 1 97 ? -11.562 -16 -6.535 1 90.88 97 ASP A CA 1
ATOM 765 C C . ASP A 1 97 ? -10.367 -16.094 -5.598 1 90.88 97 ASP A C 1
ATOM 767 O O . ASP A 1 97 ? -10.5 -15.875 -4.391 1 90.88 97 ASP A O 1
ATOM 771 N N . MET A 1 98 ? -9.273 -16.438 -6.117 1 92.81 98 MET A N 1
ATOM 772 C CA . MET A 1 98 ? -8.086 -16.578 -5.285 1 92.81 98 MET A CA 1
ATOM 773 C C . MET A 1 98 ? -7.309 -15.273 -5.211 1 92.81 98 MET A C 1
ATOM 775 O O . MET A 1 98 ? -6.988 -14.672 -6.238 1 92.81 98 MET A O 1
ATOM 779 N N . PRO A 1 99 ? -6.973 -14.812 -4.023 1 93.94 99 PRO A N 1
ATOM 780 C CA . PRO A 1 99 ? -6.336 -13.508 -3.857 1 93.94 99 PRO A CA 1
ATOM 781 C C . PRO A 1 99 ? -4.816 -13.57 -3.998 1 93.94 99 PRO A C 1
ATOM 783 O O . PRO A 1 99 ? -4.094 -13.102 -3.115 1 93.94 99 PRO A O 1
ATOM 786 N N . PHE A 1 100 ? -4.312 -14.047 -5.113 1 93.38 100 PHE A N 1
ATOM 787 C CA . PHE A 1 100 ? -2.881 -14.031 -5.395 1 93.38 100 PHE A CA 1
ATOM 788 C C . PHE A 1 100 ? -2.531 -12.883 -6.34 1 93.38 100 PHE A C 1
ATOM 790 O O . PHE A 1 100 ? -3.416 -12.305 -6.973 1 93.38 100 PHE A O 1
ATOM 797 N N . ASP A 1 101 ? -1.254 -12.586 -6.383 1 89.25 101 ASP A N 1
ATOM 798 C CA . ASP A 1 101 ? -0.766 -11.539 -7.273 1 89.25 101 ASP A CA 1
ATOM 799 C C . ASP A 1 101 ? -0.131 -12.133 -8.531 1 89.25 101 ASP A C 1
ATOM 801 O O . ASP A 1 101 ? -0.116 -11.5 -9.586 1 89.25 101 ASP A O 1
ATOM 805 N N . ASP A 1 102 ? 0.423 -13.312 -8.359 1 89.94 102 ASP A N 1
ATOM 806 C CA . ASP A 1 102 ? 1.044 -14.031 -9.469 1 89.94 102 ASP A CA 1
ATOM 807 C C . ASP A 1 102 ? 0.897 -15.539 -9.297 1 89.94 102 ASP A C 1
ATOM 809 O O . ASP A 1 102 ? 0.599 -16.016 -8.195 1 89.94 102 ASP A O 1
ATOM 813 N N . TYR A 1 103 ? 1.059 -16.234 -10.406 1 93.31 103 TYR A N 1
ATOM 814 C CA . TYR A 1 103 ? 0.834 -17.672 -10.43 1 93.31 103 TYR A CA 1
ATOM 815 C C . TYR A 1 103 ? 1.831 -18.359 -11.359 1 93.31 103 TYR A C 1
ATOM 817 O O . TYR A 1 103 ? 1.904 -18.047 -12.547 1 93.31 103 TYR A O 1
ATOM 825 N N . PHE A 1 104 ? 2.549 -19.297 -10.789 1 93.06 104 PHE A N 1
ATOM 826 C CA . PHE A 1 104 ? 3.533 -20.016 -11.578 1 93.06 104 PHE A CA 1
ATOM 827 C C . PHE A 1 104 ? 3.303 -21.531 -11.477 1 93.06 104 PHE A C 1
ATOM 829 O O . PHE A 1 104 ? 3.105 -22.062 -10.383 1 93.06 104 PHE A O 1
ATOM 836 N N . LEU A 1 105 ? 3.418 -22.125 -12.586 1 93.5 105 LEU A N 1
ATOM 837 C CA . LEU A 1 105 ? 3.271 -23.578 -12.656 1 93.5 105 LEU A CA 1
ATOM 838 C C . LEU A 1 105 ? 4.621 -24.266 -12.469 1 93.5 105 LEU A C 1
ATOM 840 O O . LEU A 1 105 ? 5.629 -23.812 -13.016 1 93.5 105 LEU A O 1
ATOM 844 N N . LYS A 1 106 ? 4.551 -25.281 -11.641 1 95.56 106 LYS A N 1
ATOM 845 C CA . LYS A 1 106 ? 5.719 -26.141 -11.539 1 95.56 106 LYS A CA 1
ATOM 846 C C . LYS A 1 106 ? 5.824 -27.078 -12.742 1 95.56 106 LYS A C 1
ATOM 848 O O . LYS A 1 106 ? 4.812 -27.531 -13.273 1 95.56 106 LYS A O 1
ATOM 853 N N . PRO A 1 107 ? 7.164 -27.312 -13.227 1 95.88 107 PRO A N 1
ATOM 854 C CA . PRO A 1 107 ? 8.461 -26.922 -12.664 1 95.88 107 PRO A CA 1
ATOM 855 C C . PRO A 1 107 ? 8.82 -25.469 -12.984 1 95.88 107 PRO A C 1
ATOM 857 O O . PRO A 1 107 ? 8.469 -24.969 -14.055 1 95.88 107 PRO A O 1
ATOM 860 N N . ILE A 1 108 ? 9.391 -24.828 -12.07 1 95.44 108 ILE A N 1
ATOM 861 C CA . ILE A 1 108 ? 9.875 -23.469 -12.258 1 95.44 108 ILE A CA 1
ATOM 862 C C . ILE A 1 108 ? 11.398 -23.438 -12.125 1 95.44 108 ILE A C 1
ATOM 864 O O . ILE A 1 108 ? 11.969 -24.125 -11.281 1 95.44 108 ILE A O 1
ATOM 868 N N . ASP A 1 109 ? 12.031 -22.656 -12.977 1 96.12 109 ASP A N 1
ATOM 869 C CA . ASP A 1 109 ? 13.484 -22.562 -12.867 1 96.12 109 ASP A CA 1
ATOM 870 C C . ASP A 1 109 ? 13.891 -21.359 -12.016 1 96.12 109 ASP A C 1
ATOM 872 O O . ASP A 1 109 ? 13.039 -20.547 -11.625 1 96.12 109 ASP A O 1
ATOM 876 N N . LYS A 1 110 ? 15.125 -21.328 -11.734 1 96.69 110 LYS A N 1
ATOM 877 C CA . LYS A 1 110 ? 15.68 -20.312 -10.836 1 96.69 110 LYS A CA 1
ATOM 878 C C . LYS A 1 110 ? 15.406 -18.922 -11.367 1 96.69 110 LYS A C 1
ATOM 880 O O . LYS A 1 110 ? 14.922 -18.047 -10.633 1 96.69 110 LYS A O 1
ATOM 885 N N . ASP A 1 111 ? 15.672 -18.656 -12.617 1 95.5 111 ASP A N 1
ATOM 886 C CA . ASP A 1 111 ? 15.523 -17.328 -13.203 1 95.5 111 ASP A CA 1
ATOM 887 C C . ASP A 1 111 ? 14.07 -16.859 -13.148 1 95.5 111 ASP A C 1
ATOM 889 O O . ASP A 1 111 ? 13.805 -15.711 -12.812 1 95.5 111 ASP A O 1
ATOM 893 N N . SER A 1 112 ? 13.164 -17.734 -13.453 1 93.88 112 SER A N 1
ATOM 894 C CA . SER A 1 112 ? 11.742 -17.391 -13.43 1 93.88 112 SER A CA 1
ATOM 895 C C . SER A 1 112 ? 11.281 -17.031 -12.023 1 93.88 112 SER A C 1
ATOM 897 O O . SER A 1 112 ? 10.516 -16.094 -11.844 1 93.88 112 SER A O 1
ATOM 899 N N . LEU A 1 113 ? 11.766 -17.828 -11.078 1 96.25 113 LEU A N 1
ATOM 900 C CA . LEU A 1 113 ? 11.398 -17.578 -9.695 1 96.25 113 LEU A CA 1
ATOM 901 C C . LEU A 1 113 ? 11.945 -16.234 -9.211 1 96.25 113 LEU A C 1
ATOM 903 O O . LEU A 1 113 ? 11.219 -15.445 -8.617 1 96.25 113 LEU A O 1
ATOM 907 N N . LEU A 1 114 ? 13.18 -16 -9.547 1 95.88 114 LEU A N 1
ATOM 908 C CA . LEU A 1 114 ? 13.812 -14.742 -9.164 1 95.88 114 LEU A CA 1
ATOM 909 C C . LEU A 1 114 ? 13.148 -13.555 -9.852 1 95.88 114 LEU A C 1
ATOM 911 O O . LEU A 1 114 ? 12.914 -12.523 -9.227 1 95.88 114 LEU A O 1
ATOM 915 N N . ASP A 1 115 ? 12.812 -13.734 -11.102 1 89.94 115 ASP A N 1
ATOM 916 C CA . ASP A 1 115 ? 12.156 -12.68 -11.867 1 89.94 115 ASP A CA 1
ATOM 917 C C . ASP A 1 115 ? 10.797 -12.328 -11.258 1 89.94 115 ASP A C 1
ATOM 919 O O . ASP A 1 115 ? 10.414 -11.156 -11.211 1 89.94 115 ASP A O 1
ATOM 923 N N . ALA A 1 116 ? 10.094 -13.32 -10.828 1 88.31 116 ALA A N 1
ATOM 924 C CA . ALA A 1 116 ? 8.781 -13.109 -10.227 1 88.31 116 ALA A CA 1
ATOM 925 C C . ALA A 1 116 ? 8.883 -12.242 -8.977 1 88.31 116 ALA A C 1
ATOM 927 O O . ALA A 1 116 ? 8.156 -11.258 -8.828 1 88.31 116 ALA A O 1
ATOM 928 N N . VAL A 1 117 ? 9.812 -12.609 -8.117 1 93.69 117 VAL A N 1
ATOM 929 C CA . VAL A 1 117 ? 9.977 -11.883 -6.859 1 93.69 117 VAL A CA 1
ATOM 930 C C . VAL A 1 117 ? 10.492 -10.469 -7.137 1 93.69 117 VAL A C 1
ATOM 932 O O . VAL A 1 117 ? 10.016 -9.5 -6.543 1 93.69 117 VAL A O 1
ATOM 935 N N . GLN A 1 118 ? 11.391 -10.383 -8.078 1 90.06 118 GLN A N 1
ATOM 936 C CA . GLN A 1 118 ? 11.961 -9.086 -8.43 1 90.06 118 GLN A CA 1
ATOM 937 C C . GLN A 1 118 ? 10.891 -8.148 -8.984 1 90.06 118 GLN A C 1
ATOM 939 O O . GLN A 1 118 ? 10.859 -6.965 -8.648 1 90.06 118 GLN A O 1
ATOM 944 N N . ARG A 1 119 ? 10.109 -8.672 -9.836 1 83.94 119 ARG A N 1
ATOM 945 C CA . ARG A 1 119 ? 9.031 -7.875 -10.422 1 83.94 119 ARG A CA 1
ATOM 946 C C . ARG A 1 119 ? 8.102 -7.34 -9.344 1 83.94 119 ARG A C 1
ATOM 948 O O . ARG A 1 119 ? 7.742 -6.16 -9.359 1 83.94 119 ARG A O 1
ATOM 955 N N . LEU A 1 120 ? 7.73 -8.188 -8.43 1 85.56 120 LEU A N 1
ATOM 956 C CA . LEU A 1 120 ? 6.82 -7.785 -7.367 1 85.56 120 LEU A CA 1
ATOM 957 C C . LEU A 1 120 ? 7.492 -6.789 -6.426 1 85.56 120 LEU A C 1
ATOM 959 O O . LEU A 1 120 ? 6.844 -5.867 -5.926 1 85.56 120 LEU A O 1
ATOM 963 N N . GLU A 1 121 ? 8.758 -7 -6.207 1 86.12 121 GLU A N 1
ATOM 964 C CA . GLU A 1 121 ? 9.531 -6.051 -5.41 1 86.12 121 GLU A CA 1
ATOM 965 C C . GLU A 1 121 ? 9.547 -4.672 -6.062 1 86.12 121 GLU A C 1
ATOM 967 O O . GLU A 1 121 ? 9.352 -3.658 -5.387 1 86.12 121 GLU A O 1
ATOM 972 N N . LYS A 1 122 ? 9.828 -4.68 -7.34 1 82.75 122 LYS A N 1
ATOM 973 C CA . LYS A 1 122 ? 9.883 -3.42 -8.078 1 82.75 122 LYS A CA 1
ATOM 974 C C . LYS A 1 122 ? 8.531 -2.707 -8.047 1 82.75 122 LYS A C 1
ATOM 976 O O . LYS A 1 122 ? 8.469 -1.481 -7.934 1 82.75 122 LYS A O 1
ATOM 981 N N . GLN A 1 123 ? 7.5 -3.486 -8.203 1 78.12 123 GLN A N 1
ATOM 982 C CA . GLN A 1 123 ? 6.16 -2.916 -8.117 1 78.12 123 GLN A CA 1
ATOM 983 C C . GLN A 1 123 ? 5.926 -2.264 -6.754 1 78.12 123 GLN A C 1
ATOM 985 O O . GLN A 1 123 ? 5.398 -1.15 -6.676 1 78.12 123 GLN A O 1
ATOM 990 N N . ARG A 1 124 ? 6.281 -2.932 -5.746 1 80.5 124 ARG A N 1
ATOM 991 C CA . ARG A 1 124 ? 6.137 -2.408 -4.395 1 80.5 124 ARG A CA 1
ATOM 992 C C . ARG A 1 124 ? 6.973 -1.147 -4.199 1 80.5 124 ARG A C 1
ATOM 994 O O . ARG A 1 124 ? 6.5 -0.164 -3.625 1 80.5 124 ARG A O 1
ATOM 1001 N N . ASP A 1 125 ? 8.219 -1.236 -4.652 1 81.88 125 ASP A N 1
ATOM 1002 C CA . ASP A 1 125 ? 9.109 -0.084 -4.555 1 81.88 125 ASP A CA 1
ATOM 1003 C C . ASP A 1 125 ? 8.516 1.128 -5.273 1 81.88 125 ASP A C 1
ATOM 1005 O O . ASP A 1 125 ? 8.602 2.254 -4.777 1 81.88 125 ASP A O 1
ATOM 1009 N N . TYR A 1 126 ? 8.016 0.895 -6.414 1 79.94 126 TYR A N 1
ATOM 1010 C CA . TYR A 1 126 ? 7.41 1.969 -7.195 1 79.94 126 TYR A CA 1
ATOM 1011 C C . TYR A 1 126 ? 6.262 2.617 -6.43 1 79.94 126 TYR A C 1
ATOM 1013 O O . TYR A 1 126 ? 6.188 3.844 -6.332 1 79.94 126 TYR A O 1
ATOM 1021 N N . GLU A 1 127 ? 5.426 1.791 -5.941 1 76.88 127 GLU A N 1
ATOM 1022 C CA . GLU A 1 127 ? 4.293 2.293 -5.168 1 76.88 127 GLU A CA 1
ATOM 1023 C C . GLU A 1 127 ? 4.762 3.131 -3.98 1 76.88 127 GLU A C 1
ATOM 1025 O O . GLU A 1 127 ? 4.191 4.188 -3.697 1 76.88 127 GLU A O 1
ATOM 1030 N N . GLU A 1 128 ? 5.727 2.664 -3.301 1 80.38 128 GLU A N 1
ATOM 1031 C CA . GLU A 1 128 ? 6.266 3.383 -2.15 1 80.38 128 GLU A CA 1
ATOM 1032 C C . GLU A 1 128 ? 6.859 4.727 -2.566 1 80.38 128 GLU A C 1
ATOM 1034 O O . GLU A 1 128 ? 6.695 5.727 -1.865 1 80.38 128 GLU A O 1
ATOM 1039 N N . ARG A 1 129 ? 7.566 4.727 -3.664 1 83.38 129 ARG A N 1
ATOM 1040 C CA . ARG A 1 129 ? 8.18 5.961 -4.156 1 83.38 129 ARG A CA 1
ATOM 1041 C C . ARG A 1 129 ? 7.113 6.98 -4.543 1 83.38 129 ARG A C 1
ATOM 1043 O O . ARG A 1 129 ? 7.297 8.18 -4.34 1 83.38 129 ARG A O 1
ATOM 1050 N N . VAL A 1 130 ? 6.098 6.484 -5.094 1 79.31 130 VAL A N 1
ATOM 1051 C CA . VAL A 1 130 ? 4.988 7.363 -5.449 1 79.31 130 VAL A CA 1
ATOM 1052 C C . VAL A 1 130 ? 4.395 7.984 -4.184 1 79.31 130 VAL A C 1
ATOM 1054 O O . VAL A 1 130 ? 4.148 9.188 -4.133 1 79.31 130 VAL A O 1
ATOM 1057 N N . GLN A 1 131 ? 4.199 7.18 -3.217 1 78 131 GLN A N 1
ATOM 1058 C CA . GLN A 1 131 ? 3.684 7.68 -1.945 1 78 131 GLN A CA 1
ATOM 1059 C C . GLN A 1 131 ? 4.629 8.711 -1.334 1 78 131 GLN A C 1
ATOM 1061 O O . GLN A 1 131 ? 4.184 9.742 -0.824 1 78 131 GLN A O 1
ATOM 1066 N N . ASP A 1 132 ? 5.883 8.391 -1.364 1 84.81 132 ASP A N 1
ATOM 1067 C CA . ASP A 1 132 ? 6.883 9.328 -0.859 1 84.81 132 ASP A CA 1
ATOM 1068 C C . ASP A 1 132 ? 6.809 10.664 -1.6 1 84.81 132 ASP A C 1
ATOM 1070 O O . ASP A 1 132 ? 6.906 11.727 -0.984 1 84.81 132 ASP A O 1
ATOM 1074 N N . LEU A 1 133 ? 6.711 10.539 -2.887 1 85.06 133 LEU A N 1
ATOM 1075 C CA . LEU A 1 133 ? 6.633 11.75 -3.695 1 85.06 133 LEU A CA 1
ATOM 1076 C C . LEU A 1 133 ? 5.422 12.594 -3.299 1 85.06 133 LEU A C 1
ATOM 1078 O O . LEU A 1 133 ? 5.527 13.812 -3.15 1 85.06 133 LEU A O 1
ATOM 1082 N N . TYR A 1 134 ? 4.301 11.945 -3.027 1 79.5 134 TYR A N 1
ATOM 1083 C CA . TYR A 1 134 ? 3.094 12.648 -2.604 1 79.5 134 TYR A CA 1
ATOM 1084 C C . TYR A 1 134 ? 3.318 13.375 -1.281 1 79.5 134 TYR A C 1
ATOM 1086 O O . TYR A 1 134 ? 2.918 14.531 -1.121 1 79.5 134 TYR A O 1
ATOM 1094 N N . ALA A 1 135 ? 3.877 12.672 -0.435 1 82.69 135 ALA A N 1
ATOM 1095 C CA . ALA A 1 135 ? 4.141 13.258 0.875 1 82.69 135 ALA A CA 1
ATOM 1096 C C . ALA A 1 135 ? 5.066 14.469 0.759 1 82.69 135 ALA A C 1
ATOM 1098 O O . ALA A 1 135 ? 4.828 15.5 1.392 1 82.69 135 ALA A O 1
ATOM 1099 N N . LEU A 1 136 ? 6.078 14.359 -0.038 1 88.31 136 LEU A N 1
ATOM 1100 C CA . LEU A 1 136 ? 7.043 15.445 -0.187 1 88.31 136 LEU A CA 1
ATOM 1101 C C . LEU A 1 136 ? 6.41 16.641 -0.888 1 88.31 136 LEU A C 1
ATOM 1103 O O . LEU A 1 136 ? 6.672 17.797 -0.522 1 88.31 136 LEU A O 1
ATOM 1107 N N . VAL A 1 137 ? 5.656 16.406 -1.867 1 87 137 VAL A N 1
ATOM 1108 C CA . VAL A 1 137 ? 4.984 17.484 -2.584 1 87 137 VAL A CA 1
ATOM 1109 C C . VAL A 1 137 ? 4.031 18.219 -1.642 1 87 137 VAL A C 1
ATOM 1111 O O . VAL A 1 137 ? 3.896 19.438 -1.708 1 87 137 VAL A O 1
ATOM 1114 N N . ARG A 1 138 ? 3.363 17.484 -0.839 1 84.88 138 ARG A N 1
ATOM 1115 C CA . ARG A 1 138 ? 2.504 18.109 0.165 1 84.88 138 ARG A CA 1
ATOM 1116 C C . ARG A 1 138 ? 3.309 19 1.097 1 84.88 138 ARG A C 1
ATOM 1118 O O . ARG A 1 138 ? 2.906 20.141 1.376 1 84.88 138 ARG A O 1
ATOM 1125 N N . LYS A 1 139 ? 4.375 18.547 1.583 1 90.69 139 LYS A N 1
ATOM 1126 C CA . LYS A 1 139 ? 5.258 19.328 2.438 1 90.69 139 LYS A CA 1
ATOM 1127 C C . LYS A 1 139 ? 5.723 20.594 1.727 1 90.69 139 LYS A C 1
ATOM 1129 O O . LYS A 1 139 ? 5.785 21.672 2.334 1 90.69 139 LYS A O 1
ATOM 1134 N N . ARG A 1 140 ? 6.094 20.406 0.504 1 91.06 140 ARG A N 1
ATOM 1135 C CA . ARG A 1 140 ? 6.484 21.578 -0.283 1 91.06 140 ARG A CA 1
ATOM 1136 C C . ARG A 1 140 ? 5.371 22.609 -0.313 1 91.06 140 ARG A C 1
ATOM 1138 O O . ARG A 1 140 ? 5.621 23.812 -0.116 1 91.06 140 ARG A O 1
ATOM 1145 N N . SER A 1 141 ? 4.184 22.156 -0.62 1 88.5 141 SER A N 1
ATOM 1146 C CA . SER A 1 141 ? 3.045 23.062 -0.693 1 88.5 141 SER A CA 1
ATOM 1147 C C . SER A 1 141 ? 2.826 23.781 0.631 1 88.5 141 SER A C 1
ATOM 1149 O O . SER A 1 141 ? 2.557 24.984 0.651 1 88.5 141 SER A O 1
ATOM 1151 N N . ILE A 1 142 ? 3.014 23.094 1.701 1 91 142 ILE A N 1
ATOM 1152 C CA . ILE A 1 142 ? 2.848 23.672 3.029 1 91 142 ILE A CA 1
ATOM 1153 C C . ILE A 1 142 ? 3.928 24.734 3.27 1 91 142 ILE A C 1
ATOM 1155 O O . ILE A 1 142 ? 3.631 25.844 3.699 1 91 142 ILE A O 1
ATOM 1159 N N . LEU A 1 143 ? 5.133 24.391 2.979 1 92.81 143 LEU A N 1
ATOM 1160 C CA . LEU A 1 143 ? 6.242 25.297 3.232 1 92.81 143 LEU A CA 1
ATOM 1161 C C . LEU A 1 143 ? 6.168 26.516 2.314 1 92.81 143 LEU A C 1
ATOM 1163 O O . LEU A 1 143 ? 6.547 27.625 2.711 1 92.81 143 LEU A O 1
ATOM 1167 N N . GLN A 1 144 ? 5.727 26.281 1.104 1 91.44 144 GLN A N 1
ATOM 1168 C CA . GLN A 1 144 ? 5.566 27.391 0.169 1 91.44 144 GLN A CA 1
ATOM 1169 C C . GLN A 1 144 ? 4.547 28.406 0.684 1 91.44 144 GLN A C 1
ATOM 1171 O O . GLN A 1 144 ? 4.656 29.594 0.414 1 91.44 144 GLN A O 1
ATOM 1176 N N . SER A 1 145 ? 3.572 27.922 1.407 1 90.19 145 SER A N 1
ATOM 1177 C CA . SER A 1 145 ? 2.545 28.797 1.958 1 90.19 145 SER A CA 1
ATOM 1178 C C . SER A 1 145 ? 3.025 29.484 3.234 1 90.19 145 SER A C 1
ATOM 1180 O O . SER A 1 145 ? 2.607 30.609 3.543 1 90.19 145 SER A O 1
ATOM 1182 N N . GLU A 1 146 ? 3.986 28.906 3.973 1 90 146 GLU A N 1
ATOM 1183 C CA . GLU A 1 146 ? 4.363 29.375 5.301 1 90 146 GLU A CA 1
ATOM 1184 C C . GLU A 1 146 ? 5.645 30.203 5.246 1 90 146 GLU A C 1
ATOM 1186 O O . GLU A 1 146 ? 5.844 31.109 6.066 1 90 146 GLU A O 1
ATOM 1191 N N . LEU A 1 147 ? 6.523 29.922 4.344 1 91.06 147 LEU A N 1
ATOM 1192 C CA . LEU A 1 147 ? 7.82 30.594 4.285 1 91.06 147 LEU A CA 1
ATOM 1193 C C . LEU A 1 147 ? 7.867 31.578 3.129 1 91.06 147 LEU A C 1
ATOM 1195 O O . LEU A 1 147 ? 7.281 31.344 2.07 1 91.06 147 LEU A O 1
ATOM 1199 N N . SER A 1 148 ? 8.625 32.688 3.379 1 92.5 148 SER A N 1
ATOM 1200 C CA . SER A 1 148 ? 8.883 33.625 2.293 1 92.5 148 SER A CA 1
ATOM 1201 C C . SER A 1 148 ? 9.875 33.031 1.287 1 92.5 148 SER A C 1
ATOM 1203 O O . SER A 1 148 ? 10.516 32.031 1.556 1 92.5 148 SER A O 1
ATOM 1205 N N . GLU A 1 149 ? 9.891 33.656 0.141 1 92.25 149 GLU A N 1
ATOM 1206 C CA . GLU A 1 149 ? 10.844 33.25 -0.882 1 92.25 149 GLU A CA 1
ATOM 1207 C C . GLU A 1 149 ? 12.273 33.281 -0.36 1 92.25 149 GLU A C 1
ATOM 1209 O O . GLU A 1 149 ? 13.078 32.406 -0.641 1 92.25 149 GLU A O 1
ATOM 1214 N N . VAL A 1 150 ? 12.57 34.344 0.431 1 93.44 150 VAL A N 1
ATOM 1215 C CA . VAL A 1 150 ? 13.914 34.5 0.981 1 93.44 150 VAL A CA 1
ATOM 1216 C C . VAL A 1 150 ? 14.227 33.375 1.962 1 93.44 150 VAL A C 1
ATOM 1218 O O . VAL A 1 150 ? 15.297 32.781 1.899 1 93.44 150 VAL A O 1
ATOM 1221 N N . GLU A 1 151 ? 13.25 33.062 2.85 1 92.31 151 GLU A N 1
ATOM 1222 C CA . GLU A 1 151 ? 13.422 31.984 3.83 1 92.31 151 GLU A CA 1
ATOM 1223 C C . GLU A 1 151 ? 13.656 30.641 3.145 1 92.31 151 GLU A C 1
ATOM 1225 O O . GLU A 1 151 ? 14.484 29.844 3.596 1 92.31 151 GLU A O 1
ATOM 1230 N N . ARG A 1 152 ? 12.969 30.422 2.098 1 92.06 152 ARG A N 1
ATOM 1231 C CA . ARG A 1 152 ? 13.109 29.188 1.346 1 92.06 152 ARG A CA 1
ATOM 1232 C C . ARG A 1 152 ? 14.477 29.094 0.684 1 92.06 152 ARG A C 1
ATOM 1234 O O . ARG A 1 152 ? 15.125 28.047 0.728 1 92.06 152 ARG A O 1
ATOM 1241 N N . SER A 1 153 ? 14.867 30.125 0.083 1 91.75 153 SER A N 1
ATOM 1242 C CA . SER A 1 153 ? 16.141 30.141 -0.643 1 91.75 153 SER A CA 1
ATOM 1243 C C . SER A 1 153 ? 17.312 29.953 0.302 1 91.75 153 SER A C 1
ATOM 1245 O O . SER A 1 153 ? 18.344 29.406 -0.09 1 91.75 153 SER A O 1
ATOM 1247 N N . GLU A 1 154 ? 17.156 30.281 1.571 1 92.62 154 GLU A N 1
ATOM 1248 C CA . GLU A 1 154 ? 18.25 30.219 2.545 1 92.62 154 GLU A CA 1
ATOM 1249 C C . GLU A 1 154 ? 18.203 28.906 3.332 1 92.62 154 GLU A C 1
ATOM 1251 O O . GLU A 1 154 ? 19.109 28.609 4.105 1 92.62 154 GLU A O 1
ATOM 1256 N N . SER A 1 155 ? 17.203 28.219 3.111 1 92.94 155 SER A N 1
ATOM 1257 C CA . SER A 1 155 ? 17.016 27 3.896 1 92.94 155 SER A CA 1
ATOM 1258 C C . SER A 1 155 ? 17.641 25.781 3.207 1 92.94 155 SER A C 1
ATOM 1260 O O . SER A 1 155 ? 17.266 25.438 2.086 1 92.94 155 SER A O 1
ATOM 1262 N N . GLU A 1 156 ? 18.562 25.172 3.875 1 94.06 156 GLU A N 1
ATOM 1263 C CA . GLU A 1 156 ? 19.156 23.938 3.365 1 94.06 156 GLU A CA 1
ATOM 1264 C C . GLU A 1 156 ? 18.141 22.797 3.318 1 94.06 156 GLU A C 1
ATOM 1266 O O . GLU A 1 156 ? 18.156 21.969 2.404 1 94.06 156 GLU A O 1
ATOM 1271 N N . GLU A 1 157 ? 17.266 22.828 4.262 1 93.75 157 GLU A N 1
ATOM 1272 C CA . GLU A 1 157 ? 16.25 21.797 4.332 1 93.75 157 GLU A CA 1
ATOM 1273 C C . GLU A 1 157 ? 15.273 21.891 3.156 1 93.75 157 GLU A C 1
ATOM 1275 O O . GLU A 1 157 ? 14.891 20.875 2.578 1 93.75 157 GLU A O 1
ATOM 1280 N N . TYR A 1 158 ? 14.945 23.078 2.857 1 94.06 158 TYR A N 1
ATOM 1281 C CA . TYR A 1 158 ? 14.047 23.266 1.728 1 94.06 158 TYR A CA 1
ATOM 1282 C C . TYR A 1 158 ? 14.711 22.859 0.419 1 94.06 158 TYR A C 1
ATOM 1284 O O . TYR A 1 158 ? 14.086 22.25 -0.443 1 94.06 158 TYR A O 1
ATOM 1292 N N . ALA A 1 159 ? 15.945 23.219 0.325 1 94.62 159 ALA A N 1
ATOM 1293 C CA . ALA A 1 159 ? 16.703 22.812 -0.857 1 94.62 159 ALA A CA 1
ATOM 1294 C C . ALA A 1 159 ? 16.781 21.297 -0.978 1 94.62 159 ALA A C 1
ATOM 1296 O O . ALA A 1 159 ? 16.625 20.75 -2.072 1 94.62 159 ALA A O 1
ATOM 1297 N N . ARG A 1 160 ? 17.031 20.656 0.112 1 95.5 160 ARG A N 1
ATOM 1298 C CA . ARG A 1 160 ? 17.062 19.203 0.132 1 95.5 160 ARG A CA 1
ATOM 1299 C C . ARG A 1 160 ? 15.703 18.625 -0.28 1 95.5 160 ARG A C 1
ATOM 1301 O O . ARG A 1 160 ? 15.648 17.641 -1.021 1 95.5 160 ARG A O 1
ATOM 1308 N N . LEU A 1 161 ? 14.648 19.234 0.232 1 95.19 161 LEU A N 1
ATOM 1309 C CA . LEU A 1 161 ? 13.297 18.812 -0.114 1 95.19 161 LEU A CA 1
ATOM 1310 C C . LEU A 1 161 ? 13.078 18.875 -1.622 1 95.19 161 LEU A C 1
ATOM 1312 O O . LEU A 1 161 ? 12.609 17.906 -2.221 1 95.19 161 LEU A O 1
ATOM 1316 N N . GLU A 1 162 ? 13.484 19.922 -2.24 1 93.88 162 GLU A N 1
ATOM 1317 C CA . GLU A 1 162 ? 13.344 20.094 -3.682 1 93.88 162 GLU A CA 1
ATOM 1318 C C . GLU A 1 162 ? 14.164 19.078 -4.449 1 93.88 162 GLU A C 1
ATOM 1320 O O . GLU A 1 162 ? 13.703 18.516 -5.449 1 93.88 162 GLU A O 1
ATOM 1325 N N . SER A 1 163 ? 15.336 18.859 -3.945 1 95.06 163 SER A N 1
ATOM 1326 C CA . SER A 1 163 ? 16.219 17.875 -4.586 1 95.06 163 SER A CA 1
ATOM 1327 C C . SER A 1 163 ? 15.633 16.469 -4.496 1 95.06 163 SER A C 1
ATOM 1329 O O . SER A 1 163 ? 15.664 15.719 -5.469 1 95.06 163 SER A O 1
ATOM 1331 N N . GLU A 1 164 ? 15.094 16.141 -3.355 1 94.12 164 GLU A N 1
ATOM 1332 C CA . GLU A 1 164 ? 14.508 14.828 -3.156 1 94.12 164 GLU A CA 1
ATOM 1333 C C . GLU A 1 164 ? 13.297 14.617 -4.062 1 94.12 164 GLU A C 1
ATOM 1335 O O . GLU A 1 164 ? 13.109 13.539 -4.621 1 94.12 164 GLU A O 1
ATOM 1340 N N . ILE A 1 165 ? 12.508 15.672 -4.234 1 91.44 165 ILE A N 1
ATOM 1341 C CA . ILE A 1 165 ? 11.352 15.617 -5.121 1 91.44 165 ILE A CA 1
ATOM 1342 C C . ILE A 1 165 ? 11.812 15.359 -6.555 1 91.44 165 ILE A C 1
ATOM 1344 O O . ILE A 1 165 ? 11.281 14.469 -7.234 1 91.44 165 ILE A O 1
ATOM 1348 N N . SER A 1 166 ? 12.805 16.094 -6.938 1 91.19 166 SER A N 1
ATOM 1349 C CA . SER A 1 166 ? 13.336 15.945 -8.289 1 91.19 166 SER A CA 1
ATOM 1350 C C . SER A 1 166 ? 13.898 14.547 -8.508 1 91.19 166 SER A C 1
ATOM 1352 O O . SER A 1 166 ? 13.633 13.93 -9.547 1 91.19 166 SER A O 1
ATOM 1354 N N . ASP A 1 167 ? 14.641 14.086 -7.531 1 92.75 167 ASP A N 1
ATOM 1355 C CA . ASP A 1 167 ? 15.242 12.758 -7.633 1 92.75 167 ASP A CA 1
ATOM 1356 C C . ASP A 1 167 ? 14.172 11.68 -7.738 1 92.75 167 ASP A C 1
ATOM 1358 O O . ASP A 1 167 ? 14.289 10.75 -8.539 1 92.75 167 ASP A O 1
ATOM 1362 N N . LEU A 1 168 ? 13.164 11.789 -6.957 1 88.06 168 LEU A N 1
ATOM 1363 C CA . LEU A 1 168 ? 12.094 10.797 -6.957 1 88.06 168 LEU A CA 1
ATOM 1364 C C . LEU A 1 168 ? 11.32 10.828 -8.273 1 88.06 168 LEU A C 1
ATOM 1366 O O . LEU A 1 168 ? 10.977 9.773 -8.82 1 88.06 168 LEU A O 1
ATOM 1370 N N . LYS A 1 169 ? 11.07 11.992 -8.781 1 82.56 169 LYS A N 1
ATOM 1371 C CA . LYS A 1 169 ? 10.398 12.117 -10.078 1 82.56 169 LYS A CA 1
ATOM 1372 C C . LYS A 1 169 ? 11.211 11.453 -11.18 1 82.56 169 LYS A C 1
ATOM 1374 O O . LYS A 1 169 ? 10.664 10.742 -12.023 1 82.56 169 LYS A O 1
ATOM 1379 N N . ALA A 1 170 ? 12.508 11.664 -11.109 1 83.44 170 ALA A N 1
ATOM 1380 C CA . ALA A 1 170 ? 13.398 11.07 -12.109 1 83.44 170 ALA A CA 1
ATOM 1381 C C . ALA A 1 170 ? 13.398 9.547 -12 1 83.44 170 ALA A C 1
ATOM 1383 O O . ALA A 1 170 ? 13.336 8.844 -13.016 1 83.44 170 ALA A O 1
ATOM 1384 N N . ALA A 1 171 ? 13.484 9.117 -10.773 1 82.5 171 ALA A N 1
ATOM 1385 C CA . ALA A 1 171 ? 13.492 7.676 -10.547 1 82.5 171 ALA A CA 1
ATOM 1386 C C . ALA A 1 171 ? 12.195 7.035 -11.031 1 82.5 171 ALA A C 1
ATOM 1388 O O . ALA A 1 171 ? 12.211 5.969 -11.648 1 82.5 171 ALA A O 1
ATOM 1389 N N . LEU A 1 172 ? 11.125 7.652 -10.75 1 79 172 LEU A N 1
ATOM 1390 C CA . LEU A 1 172 ? 9.82 7.137 -11.148 1 79 172 LEU A CA 1
ATOM 1391 C C . LEU A 1 172 ? 9.664 7.152 -12.664 1 79 172 LEU A C 1
ATOM 1393 O O . LEU A 1 172 ? 9.086 6.23 -13.242 1 79 172 LEU A O 1
ATOM 1397 N N . ALA A 1 173 ? 10.211 8.109 -13.297 1 73.5 173 ALA A N 1
ATOM 1398 C CA . ALA A 1 173 ? 10.172 8.195 -14.758 1 73.5 173 ALA A CA 1
ATOM 1399 C C . ALA A 1 173 ? 10.961 7.062 -15.398 1 73.5 173 ALA A C 1
ATOM 1401 O O . ALA A 1 173 ? 10.539 6.496 -16.406 1 73.5 173 ALA A O 1
ATOM 1402 N N . GLU A 1 174 ? 12.023 6.695 -14.812 1 75.44 174 GLU A N 1
ATOM 1403 C CA . GLU A 1 174 ? 12.875 5.633 -15.336 1 75.44 174 GLU A CA 1
ATOM 1404 C C . GLU A 1 174 ? 12.211 4.266 -15.18 1 75.44 174 GLU A C 1
ATOM 1406 O O . GLU A 1 174 ? 12.297 3.424 -16.078 1 75.44 174 GLU A O 1
ATOM 1411 N N . THR A 1 175 ? 11.656 4.016 -14.031 1 71.5 175 THR A N 1
ATOM 1412 C CA . THR A 1 175 ? 11.008 2.736 -13.75 1 71.5 175 THR A CA 1
ATOM 1413 C C . THR A 1 175 ? 9.781 2.543 -14.641 1 71.5 175 THR A C 1
ATOM 1415 O O . THR A 1 175 ? 9.516 1.431 -15.102 1 71.5 175 THR A O 1
ATOM 1418 N N . ASN A 1 176 ? 9.016 3.533 -14.859 1 63.72 176 ASN A N 1
ATOM 1419 C CA . ASN A 1 176 ? 7.832 3.475 -15.703 1 63.72 176 ASN A CA 1
ATOM 1420 C C . ASN A 1 176 ? 8.172 3.002 -17.125 1 63.72 176 ASN A C 1
ATOM 1422 O O . ASN A 1 176 ? 7.387 2.281 -17.734 1 63.72 176 ASN A O 1
ATOM 1426 N N . GLU A 1 177 ? 9.32 3.328 -17.641 1 59.12 177 GLU A N 1
ATOM 1427 C CA . GLU A 1 177 ? 9.734 2.902 -18.984 1 59.12 177 GLU A CA 1
ATOM 1428 C C . GLU A 1 177 ? 9.914 1.388 -19.047 1 59.12 177 GLU A C 1
ATOM 1430 O O . GLU A 1 177 ? 9.727 0.779 -20.094 1 59.12 177 GLU A O 1
ATOM 1435 N N . GLY A 1 178 ? 10.242 0.832 -18.062 1 54.97 178 GLY A N 1
ATOM 1436 C CA . GLY A 1 178 ? 10.469 -0.604 -18.031 1 54.97 178 GLY A CA 1
ATOM 1437 C C . GLY A 1 178 ? 9.219 -1.401 -17.719 1 54.97 178 GLY A C 1
ATOM 1438 O O . GLY A 1 178 ? 9.203 -2.623 -17.875 1 54.97 178 GLY A O 1
ATOM 1439 N N . PHE A 1 179 ? 8.523 -0.795 -17 1 51.5 179 PHE A N 1
ATOM 1440 C CA . PHE A 1 179 ? 7.316 -1.521 -16.625 1 51.5 179 PHE A CA 1
ATOM 1441 C C . PHE A 1 179 ? 6.391 -1.684 -17.828 1 51.5 179 PHE A C 1
ATOM 1443 O O . PHE A 1 179 ? 6.074 -0.708 -18.516 1 51.5 179 PHE A O 1
ATOM 1450 N N . ASP A 1 180 ? 6.707 -2.641 -18.766 1 44.84 180 ASP A N 1
ATOM 1451 C CA . ASP A 1 180 ? 5.715 -3.045 -19.766 1 44.84 180 ASP A CA 1
ATOM 1452 C C . ASP A 1 180 ? 4.32 -3.1 -19.141 1 44.84 180 ASP A C 1
ATOM 1454 O O . ASP A 1 180 ? 3.492 -3.924 -19.547 1 44.84 180 ASP A O 1
ATOM 1458 N N . TYR A 1 181 ? 4.273 -2.914 -18.062 1 42.06 181 TYR A N 1
ATOM 1459 C CA . TYR A 1 181 ? 2.947 -3.248 -17.562 1 42.06 181 TYR A CA 1
ATOM 1460 C C . TYR A 1 181 ? 1.86 -2.688 -18.469 1 42.06 181 TYR A C 1
ATOM 1462 O O . TYR A 1 181 ? 1.555 -1.494 -18.422 1 42.06 181 TYR A O 1
ATOM 1470 N N . GLU A 1 182 ? 1.868 -2.986 -19.641 1 42.12 182 GLU A N 1
ATOM 1471 C CA . GLU A 1 182 ? 0.718 -2.658 -20.469 1 42.12 182 GLU A CA 1
ATOM 1472 C C . GLU A 1 182 ? -0.459 -2.18 -19.625 1 42.12 182 GLU A C 1
ATOM 1474 O O . GLU A 1 182 ? -1.126 -1.203 -19.984 1 42.12 182 GLU A O 1
ATOM 1479 N N . ASP A 1 183 ? -0.873 -3.096 -18.719 1 45.84 183 ASP A N 1
ATOM 1480 C CA . ASP A 1 183 ? -2.084 -2.818 -17.953 1 45.84 183 ASP A CA 1
ATOM 1481 C C . ASP A 1 183 ? -1.847 -1.713 -16.922 1 45.84 183 ASP A C 1
ATOM 1483 O O . ASP A 1 183 ? -2.74 -0.91 -16.656 1 45.84 183 ASP A O 1
ATOM 1487 N N . PHE A 1 184 ? -0.722 -1.78 -16.328 1 46.84 184 PHE A N 1
ATOM 1488 C CA . PHE A 1 184 ? -0.502 -0.671 -15.398 1 46.84 184 PHE A CA 1
ATOM 1489 C C . PHE A 1 184 ? -0.556 0.662 -16.141 1 46.84 184 PHE A C 1
ATOM 1491 O O . PHE A 1 184 ? -1.145 1.627 -15.648 1 46.84 184 PHE A O 1
ATOM 1498 N N . ARG A 1 185 ? 0.075 0.616 -17.359 1 45.19 185 ARG A N 1
ATOM 1499 C CA . ARG A 1 185 ? -0.081 1.759 -18.266 1 45.19 185 ARG A CA 1
ATOM 1500 C C . ARG A 1 185 ? -1.555 2.062 -18.5 1 45.19 185 ARG A C 1
ATOM 1502 O O . ARG A 1 185 ? -1.953 3.229 -18.562 1 45.19 185 ARG A O 1
ATOM 1509 N N . GLY A 1 186 ? -2.225 1.062 -18.891 1 42.59 186 GLY A N 1
ATOM 1510 C CA . GLY A 1 186 ? -3.66 1.221 -19.062 1 42.59 186 GLY A CA 1
ATOM 1511 C C . GLY A 1 186 ? -4.336 1.818 -17.844 1 42.59 186 GLY A C 1
ATOM 1512 O O . GLY A 1 186 ? -5.195 2.693 -17.969 1 42.59 186 GLY A O 1
ATOM 1513 N N . ILE A 1 187 ? -3.906 1.21 -16.812 1 46.41 187 ILE A N 1
ATOM 1514 C CA . ILE A 1 187 ? -4.477 1.745 -15.586 1 46.41 187 ILE A CA 1
ATOM 1515 C C . ILE A 1 187 ? -4.027 3.191 -15.391 1 46.41 187 ILE A C 1
ATOM 1517 O O . ILE A 1 187 ? -4.836 4.062 -15.055 1 46.41 187 ILE A O 1
ATOM 1521 N N . LEU A 1 188 ? -2.826 3.354 -15.766 1 46.09 188 LEU A N 1
ATOM 1522 C CA . LEU A 1 188 ? -2.354 4.73 -15.688 1 46.09 188 LEU A CA 1
ATOM 1523 C C . LEU A 1 188 ? -3.012 5.594 -16.766 1 46.09 188 LEU A C 1
ATOM 1525 O O . LEU A 1 188 ? -3.34 6.754 -16.516 1 46.09 188 LEU A O 1
ATOM 1529 N N . ARG A 1 189 ? -3.031 5.109 -18.078 1 44.34 189 ARG A N 1
ATOM 1530 C CA . ARG A 1 189 ? -3.725 5.789 -19.172 1 44.34 189 ARG A CA 1
ATOM 1531 C C . ARG A 1 189 ? -5.16 6.125 -18.781 1 44.34 189 ARG A C 1
ATOM 1533 O O . ARG A 1 189 ? -5.672 7.188 -19.141 1 44.34 189 ARG A O 1
ATOM 1540 N N . CYS A 1 190 ? -5.844 5.305 -18.406 1 39.81 190 CYS A N 1
ATOM 1541 C CA . CYS A 1 190 ? -7.191 5.59 -17.922 1 39.81 190 CYS A CA 1
ATOM 1542 C C . CYS A 1 190 ? -7.18 6.742 -16.922 1 39.81 190 CYS A C 1
ATOM 1544 O O . CYS A 1 190 ? -8.109 7.547 -16.891 1 39.81 190 CYS A O 1
ATOM 1546 N N . LEU A 1 191 ? -6.125 6.812 -16.422 1 40.34 191 LEU A N 1
ATOM 1547 C CA . LEU A 1 191 ? -6.012 7.906 -15.461 1 40.34 191 LEU A CA 1
ATOM 1548 C C . LEU A 1 191 ? -5.57 9.195 -16.156 1 40.34 191 LEU A C 1
ATOM 1550 O O . LEU A 1 191 ? -5.973 10.289 -15.75 1 40.34 191 LEU A O 1
ATOM 1554 N N . GLY A 1 192 ? -4.707 9.234 -17.109 1 37.41 192 GLY A N 1
ATOM 1555 C CA . GLY A 1 192 ? -4.148 10.383 -17.812 1 37.41 192 GLY A CA 1
ATOM 1556 C C . GLY A 1 192 ? -5.012 10.859 -18.969 1 37.41 192 GLY A C 1
ATOM 1557 O O . GLY A 1 192 ? -4.824 11.969 -19.469 1 37.41 192 GLY A O 1
ATOM 1558 N N . ASN A 1 193 ? -5.668 10.078 -19.844 1 35.75 193 ASN A N 1
ATOM 1559 C CA . ASN A 1 193 ? -6.254 10.516 -21.109 1 35.75 193 ASN A CA 1
ATOM 1560 C C . ASN A 1 193 ? -7.309 11.594 -20.891 1 35.75 193 ASN A C 1
ATOM 1562 O O . ASN A 1 193 ? -7.879 12.117 -21.859 1 35.75 193 ASN A O 1
ATOM 1566 N N . ARG A 1 194 ? -7.887 11.969 -19.891 1 35.38 194 ARG A N 1
ATOM 1567 C CA . ARG A 1 194 ? -8.969 12.891 -20.234 1 35.38 194 ARG A CA 1
ATOM 1568 C C . ARG A 1 194 ? -8.43 14.273 -20.578 1 35.38 194 ARG A C 1
ATOM 1570 O O . ARG A 1 194 ? -9.203 15.203 -20.812 1 35.38 194 ARG A O 1
ATOM 1577 N N . GLN A 1 195 ? -7.195 14.586 -20.703 1 30.2 195 GLN A N 1
ATOM 1578 C CA . GLN A 1 195 ? -7.055 15.953 -21.203 1 30.2 195 GLN A CA 1
ATOM 1579 C C . GLN A 1 195 ? -7.227 16 -22.719 1 30.2 195 GLN A C 1
ATOM 1581 O O . GLN A 1 195 ? -7.098 17.062 -23.328 1 30.2 195 GLN A O 1
ATOM 1586 N N . ARG A 1 196 ? -7.402 14.977 -23.5 1 30.28 196 ARG A N 1
ATOM 1587 C CA . ARG A 1 196 ? -7.363 15.461 -24.875 1 30.28 196 ARG A CA 1
ATOM 1588 C C . ARG A 1 196 ? -8.672 16.156 -25.25 1 30.28 196 ARG A C 1
ATOM 1590 O O . ARG A 1 196 ? -8.844 16.578 -26.391 1 30.28 196 ARG A O 1
ATOM 1597 N N . GLY A 1 197 ? -9.703 16.062 -24.484 1 25.28 197 GLY A N 1
ATOM 1598 C CA . GLY A 1 197 ? -10.719 16.812 -25.219 1 25.28 197 GLY A CA 1
ATOM 1599 C C . GLY A 1 197 ? -10.477 18.312 -25.203 1 25.28 197 GLY A C 1
ATOM 1600 O O . GLY A 1 197 ? -11.312 19.078 -25.688 1 25.28 197 GLY A O 1
ATOM 1601 N N . ASP A 1 198 ? -9.516 19.094 -24.625 1 22.11 198 ASP A N 1
ATOM 1602 C CA . ASP A 1 198 ? -9.523 20.359 -25.359 1 22.11 198 ASP A CA 1
ATOM 1603 C C . ASP A 1 198 ? -8.68 20.25 -26.641 1 22.11 198 ASP A C 1
ATOM 1605 O O . ASP A 1 198 ? -7.637 19.594 -26.641 1 22.11 198 ASP A O 1
ATOM 1609 N N . MET B 1 1 ? -24.203 -17.906 -6.121 1 23.81 1 MET B N 1
ATOM 1610 C CA . MET B 1 1 ? -24.234 -16.875 -5.09 1 23.81 1 MET B CA 1
ATOM 1611 C C . MET B 1 1 ? -22.844 -16.266 -4.883 1 23.81 1 MET B C 1
ATOM 1613 O O . MET B 1 1 ? -21.875 -17 -4.723 1 23.81 1 MET B O 1
ATOM 1617 N N . SER B 1 2 ? -22.375 -15.18 -5.492 1 31.81 2 SER B N 1
ATOM 1618 C CA . SER B 1 2 ? -21.078 -14.508 -5.477 1 31.81 2 SER B CA 1
ATOM 1619 C C . SER B 1 2 ? -20.547 -14.359 -4.055 1 31.81 2 SER B C 1
ATOM 1621 O O . SER B 1 2 ? -21.297 -14.062 -3.131 1 31.81 2 SER B O 1
ATOM 1623 N N . PRO B 1 3 ? -19.609 -15.07 -3.635 1 38.72 3 PRO B N 1
ATOM 1624 C CA . PRO B 1 3 ? -19.281 -14.938 -2.213 1 38.72 3 PRO B CA 1
ATOM 1625 C C . PRO B 1 3 ? -19.547 -13.531 -1.681 1 38.72 3 PRO B C 1
ATOM 1627 O O . PRO B 1 3 ? -19.531 -12.562 -2.445 1 38.72 3 PRO B O 1
ATOM 1630 N N . PRO B 1 4 ? -20.391 -13.312 -0.676 1 37.47 4 PRO B N 1
ATOM 1631 C CA . PRO B 1 4 ? -20.766 -12.023 -0.091 1 37.47 4 PRO B CA 1
ATOM 1632 C C . PRO B 1 4 ? -19.609 -11.039 -0.04 1 37.47 4 PRO B C 1
ATOM 1634 O O . PRO B 1 4 ? -18.453 -11.445 0.119 1 37.47 4 PRO B O 1
ATOM 1637 N N . SER B 1 5 ? -19.484 -10.047 -0.917 1 41.06 5 SER B N 1
ATOM 1638 C CA . SER B 1 5 ? -18.594 -8.906 -0.826 1 41.06 5 SER B CA 1
ATOM 1639 C C . SER B 1 5 ? -18.328 -8.516 0.626 1 41.06 5 SER B C 1
ATOM 1641 O O . SER B 1 5 ? -19.266 -8.219 1.369 1 41.06 5 SER B O 1
ATOM 1643 N N . ASP B 1 6 ? -17.547 -9.25 1.373 1 47.25 6 ASP B N 1
ATOM 1644 C CA . ASP B 1 6 ? -17.297 -8.812 2.742 1 47.25 6 ASP B CA 1
ATOM 1645 C C . ASP B 1 6 ? -17.547 -7.309 2.891 1 47.25 6 ASP B C 1
ATOM 1647 O O . ASP B 1 6 ? -17.297 -6.539 1.959 1 47.25 6 ASP B O 1
ATOM 1651 N N . PRO B 1 7 ? -18.469 -6.883 3.695 1 52.19 7 PRO B N 1
ATOM 1652 C CA . PRO B 1 7 ? -18.766 -5.457 3.881 1 52.19 7 PRO B CA 1
ATOM 1653 C C . PRO B 1 7 ? -17.5 -4.59 3.855 1 52.19 7 PRO B C 1
ATOM 1655 O O . PRO B 1 7 ? -16.422 -5.059 4.211 1 52.19 7 PRO B O 1
ATOM 1658 N N . PRO B 1 8 ? -17.516 -3.646 3.035 1 59.25 8 PRO B N 1
ATOM 1659 C CA . PRO B 1 8 ? -16.359 -2.746 2.959 1 59.25 8 PRO B CA 1
ATOM 1660 C C . PRO B 1 8 ? -15.789 -2.406 4.332 1 59.25 8 PRO B C 1
ATOM 1662 O O . PRO B 1 8 ? -16.531 -2.258 5.301 1 59.25 8 PRO B O 1
ATOM 1665 N N . LYS B 1 9 ? -14.68 -2.967 4.703 1 70.75 9 LYS B N 1
ATOM 1666 C CA . LYS B 1 9 ? -14.039 -2.676 5.98 1 70.75 9 LYS B CA 1
ATOM 1667 C C . LYS B 1 9 ? -14.172 -1.198 6.336 1 70.75 9 LYS B C 1
ATOM 1669 O O . LYS B 1 9 ? -13.922 -0.329 5.496 1 70.75 9 LYS B O 1
ATOM 1674 N N . GLN B 1 10 ? -14.93 -0.949 7.445 1 86.44 10 GLN B N 1
ATOM 1675 C CA . GLN B 1 10 ? -15.055 0.416 7.949 1 86.44 10 GLN B CA 1
ATOM 1676 C C . GLN B 1 10 ? -13.68 0.999 8.281 1 86.44 10 GLN B C 1
ATOM 1678 O O . GLN B 1 10 ? -12.875 0.35 8.953 1 86.44 10 GLN B O 1
ATOM 1683 N N . THR B 1 11 ? -13.406 2.137 7.793 1 93.56 11 THR B N 1
ATOM 1684 C CA . THR B 1 11 ? -12.148 2.836 8.055 1 93.56 11 THR B CA 1
ATOM 1685 C C . THR B 1 11 ? -11.984 3.123 9.539 1 93.56 11 THR B C 1
ATOM 1687 O O . THR B 1 11 ? -12.922 3.584 10.195 1 93.56 11 THR B O 1
ATOM 1690 N N . VAL B 1 12 ? -10.867 2.799 10.094 1 96.56 12 VAL B N 1
ATOM 1691 C CA . VAL B 1 12 ? -10.547 3.035 11.492 1 96.56 12 VAL B CA 1
ATOM 1692 C C . VAL B 1 12 ? -9.594 4.223 11.617 1 96.56 12 VAL B C 1
ATOM 1694 O O . VAL B 1 12 ? -8.547 4.25 10.969 1 96.56 12 VAL B O 1
ATOM 1697 N N . VAL B 1 13 ? -9.961 5.199 12.484 1 98.06 13 VAL B N 1
ATOM 1698 C CA . VAL B 1 13 ? -9.156 6.402 12.688 1 98.06 13 VAL B CA 1
ATOM 1699 C C . VAL B 1 13 ? -8.695 6.473 14.133 1 98.06 13 VAL B C 1
ATOM 1701 O O . VAL B 1 13 ? -9.492 6.305 15.062 1 98.06 13 VAL B O 1
ATOM 1704 N N . LEU B 1 14 ? -7.406 6.625 14.344 1 98.56 14 LEU B N 1
ATOM 1705 C CA . LEU B 1 14 ? -6.895 6.91 15.68 1 98.56 14 LEU B CA 1
ATOM 1706 C C . LEU B 1 14 ? -6.699 8.406 15.875 1 98.56 14 LEU B C 1
ATOM 1708 O O . LEU B 1 14 ? -6.098 9.078 15.031 1 98.56 14 LEU B O 1
ATOM 1712 N N . VAL B 1 15 ? -7.234 8.938 16.938 1 98.44 15 VAL B N 1
ATOM 1713 C CA . VAL B 1 15 ? -7.043 10.328 17.328 1 98.44 15 VAL B CA 1
ATOM 1714 C C . VAL B 1 15 ? -6.16 10.398 18.578 1 98.44 15 VAL B C 1
ATOM 1716 O O . VAL B 1 15 ? -6.523 9.891 19.641 1 98.44 15 VAL B O 1
ATOM 1719 N N . LEU B 1 16 ? -4.984 10.992 18.438 1 98.19 16 LEU B N 1
ATOM 1720 C CA . LEU B 1 16 ? -4.102 11.266 19.578 1 98.19 16 LEU B CA 1
ATOM 1721 C C . LEU B 1 16 ? -4.07 12.75 19.891 1 98.19 16 LEU B C 1
ATOM 1723 O O . LEU B 1 16 ? -3.514 13.547 19.141 1 98.19 16 LEU B O 1
ATOM 1727 N N . GLU B 1 17 ? -4.598 13.117 20.984 1 97.12 17 GLU B N 1
ATOM 1728 C CA . GLU B 1 17 ? -4.762 14.492 21.438 1 97.12 17 GLU B CA 1
ATOM 1729 C C . GLU B 1 17 ? -4.824 14.555 22.969 1 97.12 17 GLU B C 1
ATOM 1731 O O . GLU B 1 17 ? -5.656 13.891 23.594 1 97.12 17 GLU B O 1
ATOM 1736 N N . ASP B 1 18 ? -3.92 15.367 23.562 1 96.12 18 ASP B N 1
ATOM 1737 C CA . ASP B 1 18 ? -3.861 15.375 25.016 1 96.12 18 ASP B CA 1
ATOM 1738 C C . ASP B 1 18 ? -4.973 16.25 25.609 1 96.12 18 ASP B C 1
ATOM 1740 O O . ASP B 1 18 ? -5.359 16.062 26.766 1 96.12 18 ASP B O 1
ATOM 1744 N N . ASP B 1 19 ? -5.398 17.297 24.859 1 96.06 19 ASP B N 1
ATOM 1745 C CA . ASP B 1 19 ? -6.582 18.031 25.281 1 96.06 19 ASP B CA 1
ATOM 1746 C C . ASP B 1 19 ? -7.844 17.188 25.125 1 96.06 19 ASP B C 1
ATOM 1748 O O . ASP B 1 19 ? -8.375 17.047 24.031 1 96.06 19 ASP B O 1
ATOM 1752 N N . GLU B 1 20 ? -8.297 16.672 26.25 1 96.62 20 GLU B N 1
ATOM 1753 C CA . GLU B 1 20 ? -9.391 15.703 26.234 1 96.62 20 GLU B CA 1
ATOM 1754 C C . GLU B 1 20 ? -10.625 16.281 25.562 1 96.62 20 GLU B C 1
ATOM 1756 O O . GLU B 1 20 ? -11.336 15.578 24.844 1 96.62 20 GLU B O 1
ATOM 1761 N N . GLY B 1 21 ? -10.922 17.547 25.859 1 97.31 21 GLY B N 1
ATOM 1762 C CA . GLY B 1 21 ? -12.047 18.188 25.203 1 97.31 21 GLY B CA 1
ATOM 1763 C C . GLY B 1 21 ? -11.938 18.219 23.688 1 97.31 21 GLY B C 1
ATOM 1764 O O . GLY B 1 21 ? -12.906 17.922 22.984 1 97.31 21 GLY B O 1
ATOM 1765 N N . LEU B 1 22 ? -10.789 18.531 23.25 1 97.31 22 LEU B N 1
ATOM 1766 C CA . LEU B 1 22 ? -10.547 18.594 21.812 1 97.31 22 LEU B CA 1
ATOM 1767 C C . LEU B 1 22 ? -10.578 17.203 21.203 1 97.31 22 LEU B C 1
ATOM 1769 O O . LEU B 1 22 ? -11.156 17 20.125 1 97.31 22 LEU B O 1
ATOM 1773 N N . ALA B 1 23 ? -9.922 16.25 21.844 1 97.69 23 ALA B N 1
ATOM 1774 C CA . ALA B 1 23 ? -9.93 14.859 21.391 1 97.69 23 ALA B CA 1
ATOM 1775 C C . ALA B 1 23 ? -11.359 14.344 21.234 1 97.69 23 ALA B C 1
ATOM 1777 O O . ALA B 1 23 ? -11.695 13.727 20.219 1 97.69 23 ALA B O 1
ATOM 1778 N N . ASP B 1 24 ? -12.156 14.602 22.234 1 98.12 24 ASP B N 1
ATOM 1779 C CA . ASP B 1 24 ? -13.547 14.148 22.234 1 98.12 24 ASP B CA 1
ATOM 1780 C C . ASP B 1 24 ? -14.336 14.812 21.109 1 98.12 24 ASP B C 1
ATOM 1782 O O . ASP B 1 24 ? -15.172 14.172 20.469 1 98.12 24 ASP B O 1
ATOM 1786 N N . LEU B 1 25 ? -14.047 16.094 20.906 1 97.94 25 LEU B N 1
ATOM 1787 C CA . LEU B 1 25 ? -14.727 16.812 19.844 1 97.94 25 LEU B CA 1
ATOM 1788 C C . LEU B 1 25 ? -14.414 16.203 18.484 1 97.94 25 LEU B C 1
ATOM 1790 O O . LEU B 1 25 ? -15.32 15.945 17.688 1 97.94 25 LEU B O 1
ATOM 1794 N N . TYR B 1 26 ? -13.133 15.953 18.188 1 98.12 26 TYR B N 1
ATOM 1795 C CA . TYR B 1 26 ? -12.734 15.312 16.938 1 98.12 26 TYR B CA 1
ATOM 1796 C C . TYR B 1 26 ? -13.391 13.945 16.797 1 98.12 26 TYR B C 1
ATOM 1798 O O . TYR B 1 26 ? -13.828 13.578 15.703 1 98.12 26 TYR B O 1
ATOM 1806 N N . THR B 1 27 ? -13.391 13.211 17.891 1 98.25 27 THR B N 1
ATOM 1807 C CA . THR B 1 27 ? -13.992 11.883 17.891 1 98.25 27 THR B CA 1
ATOM 1808 C C . THR B 1 27 ? -15.469 11.953 17.5 1 98.25 27 THR B C 1
ATOM 1810 O O . THR B 1 27 ? -15.938 11.172 16.672 1 98.25 27 THR B O 1
ATOM 1813 N N . VAL B 1 28 ? -16.188 12.906 18.047 1 98 28 VAL B N 1
ATOM 1814 C CA . VAL B 1 28 ? -17.609 13.086 17.734 1 98 28 VAL B CA 1
ATOM 1815 C C . VAL B 1 28 ? -17.781 13.398 16.25 1 98 28 VAL B C 1
ATOM 1817 O O . VAL B 1 28 ? -18.625 12.805 15.586 1 98 28 VAL B O 1
ATOM 1820 N N . TRP B 1 29 ? -16.969 14.344 15.781 1 97.88 29 TRP B N 1
ATOM 1821 C CA . TRP B 1 29 ? -17.062 14.742 14.383 1 97.88 29 TRP B CA 1
ATOM 1822 C C . TRP B 1 29 ? -16.828 13.555 13.461 1 97.88 29 TRP B C 1
ATOM 1824 O O . TRP B 1 29 ? -17.578 13.344 12.508 1 97.88 29 TRP B O 1
ATOM 1834 N N . LEU B 1 30 ? -15.852 12.711 13.758 1 97.88 30 LEU B N 1
ATOM 1835 C CA . LEU B 1 30 ? -15.398 11.648 12.859 1 97.88 30 LEU B CA 1
ATOM 1836 C C . LEU B 1 30 ? -16.281 10.406 13.008 1 97.88 30 LEU B C 1
ATOM 1838 O O . LEU B 1 30 ? -16.391 9.617 12.07 1 97.88 30 LEU B O 1
ATOM 1842 N N . SER B 1 31 ? -16.875 10.188 14.188 1 97.19 31 SER B N 1
ATOM 1843 C CA . SER B 1 31 ? -17.625 8.977 14.484 1 97.19 31 SER B CA 1
ATOM 1844 C C . SER B 1 31 ? -18.859 8.852 13.594 1 97.19 31 SER B C 1
ATOM 1846 O O . SER B 1 31 ? -19.469 7.777 13.5 1 97.19 31 SER B O 1
ATOM 1848 N N . GLU B 1 32 ? -19.172 9.914 12.938 1 92.25 32 GLU B N 1
ATOM 1849 C CA . GLU B 1 32 ? -20.312 9.883 12.016 1 92.25 32 GLU B CA 1
ATOM 1850 C C . GLU B 1 32 ? -20.016 8.992 10.805 1 92.25 32 GLU B C 1
ATOM 1852 O O . GLU B 1 32 ? -20.922 8.43 10.203 1 92.25 32 GLU B O 1
ATOM 1857 N N . ALA B 1 33 ? -18.766 8.852 10.492 1 94.38 33 ALA B N 1
ATOM 1858 C CA . ALA B 1 33 ? -18.438 8.172 9.242 1 94.38 33 ALA B CA 1
ATOM 1859 C C . ALA B 1 33 ? -17.422 7.059 9.484 1 94.38 33 ALA B C 1
ATOM 1861 O O . ALA B 1 33 ? -17.281 6.152 8.656 1 94.38 33 ALA B O 1
ATOM 1862 N N . TYR B 1 34 ? -16.781 7.078 10.625 1 96.88 34 TYR B N 1
ATOM 1863 C CA . TYR B 1 34 ? -15.648 6.184 10.828 1 96.88 34 TYR B CA 1
ATOM 1864 C C . TYR B 1 34 ? -15.703 5.535 12.203 1 96.88 34 TYR B C 1
ATOM 1866 O O . TYR B 1 34 ? -16.438 5.988 13.086 1 96.88 34 TYR B O 1
ATOM 1874 N N . ASP B 1 35 ? -15.031 4.41 12.352 1 97.31 35 ASP B N 1
ATOM 1875 C CA . ASP B 1 35 ? -14.68 3.887 13.672 1 97.31 35 ASP B CA 1
ATOM 1876 C C . ASP B 1 35 ? -13.492 4.633 14.266 1 97.31 35 ASP B C 1
ATOM 1878 O O . ASP B 1 35 ? -12.438 4.734 13.633 1 97.31 35 ASP B O 1
ATOM 1882 N N . VAL B 1 36 ? -13.656 5.176 15.453 1 98.38 36 VAL B N 1
ATOM 1883 C CA . VAL B 1 36 ? -12.633 6.07 15.984 1 98.38 36 VAL B CA 1
ATOM 1884 C C . VAL B 1 36 ? -12.086 5.504 17.297 1 98.38 36 VAL B C 1
ATOM 1886 O O . VAL B 1 36 ? -12.852 5.09 18.172 1 98.38 36 VAL B O 1
ATOM 1889 N N . ARG B 1 37 ? -10.82 5.371 17.391 1 98.5 37 ARG B N 1
ATOM 1890 C CA . ARG B 1 37 ? -10.102 5.102 18.641 1 98.5 37 ARG B CA 1
ATOM 1891 C C . ARG B 1 37 ? -9.461 6.371 19.188 1 98.5 37 ARG B C 1
ATOM 1893 O O . ARG B 1 37 ? -8.664 7.016 18.484 1 98.5 37 ARG B O 1
ATOM 1900 N N . THR B 1 38 ? -9.758 6.664 20.359 1 98.5 38 THR B N 1
ATOM 1901 C CA . THR B 1 38 ? -9.266 7.914 20.938 1 98.5 38 THR B CA 1
ATOM 1902 C C . THR B 1 38 ? -8.172 7.641 21.969 1 98.5 38 THR B C 1
ATOM 1904 O O . THR B 1 38 ? -8.328 6.781 22.828 1 98.5 38 THR B O 1
ATOM 1907 N N . ALA B 1 39 ? -7.086 8.297 21.859 1 97.88 39 ALA B N 1
ATOM 1908 C CA . ALA B 1 39 ? -5.977 8.266 22.812 1 97.88 39 ALA B CA 1
ATOM 1909 C C . ALA B 1 39 ? -5.656 9.664 23.328 1 97.88 39 ALA B C 1
ATOM 1911 O O . ALA B 1 39 ? -5.535 10.609 22.547 1 97.88 39 ALA B O 1
ATOM 1912 N N . TYR B 1 40 ? -5.426 9.797 24.625 1 96.94 40 TYR B N 1
ATOM 1913 C CA . TYR B 1 40 ? -5.148 11.102 25.234 1 96.94 40 TYR B CA 1
ATOM 1914 C C . TYR B 1 40 ? -3.668 11.242 25.547 1 96.94 40 TYR B C 1
ATOM 1916 O O . TYR B 1 40 ? -3.211 12.336 25.922 1 96.94 40 TYR B O 1
ATOM 1924 N N . THR B 1 41 ? -3.01 10.109 25.5 1 95.5 41 THR B N 1
ATOM 1925 C CA . THR B 1 41 ? -1.57 10.07 25.734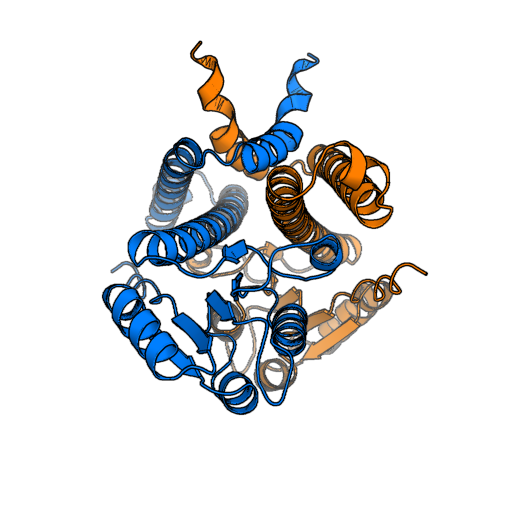 1 95.5 41 THR B CA 1
ATOM 1926 C C . THR B 1 41 ? -0.875 9.188 24.703 1 95.5 41 THR B C 1
ATOM 1928 O O . THR B 1 41 ? -1.519 8.367 24.047 1 95.5 41 THR B O 1
ATOM 1931 N N . ALA B 1 42 ? 0.431 9.406 24.562 1 95.81 42 ALA B N 1
ATOM 1932 C CA . ALA B 1 42 ? 1.206 8.547 23.656 1 95.81 42 ALA B CA 1
ATOM 1933 C C . ALA B 1 42 ? 1.091 7.082 24.062 1 95.81 42 ALA B C 1
ATOM 1935 O O . ALA B 1 42 ? 0.956 6.207 23.203 1 95.81 42 ALA B O 1
ATOM 1936 N N . ALA B 1 43 ? 1.146 6.871 25.359 1 94.94 43 ALA B N 1
ATOM 1937 C CA . ALA B 1 43 ? 1.044 5.508 25.875 1 94.94 43 ALA B CA 1
ATOM 1938 C C . ALA B 1 43 ? -0.263 4.852 25.438 1 94.94 43 ALA B C 1
ATOM 1940 O O . ALA B 1 43 ? -0.269 3.699 25 1 94.94 43 ALA B O 1
ATOM 1941 N N . GLU B 1 44 ? -1.323 5.57 25.516 1 96.31 44 GLU B N 1
ATOM 1942 C CA . GLU B 1 44 ? -2.621 5.059 25.078 1 96.31 44 GLU B CA 1
ATOM 1943 C C . GLU B 1 44 ? -2.645 4.809 23.578 1 96.31 44 GLU B C 1
ATOM 1945 O O . GLU B 1 44 ? -3.254 3.842 23.109 1 96.31 44 GLU B O 1
ATOM 1950 N N . ALA B 1 45 ? -2.045 5.738 22.844 1 97.06 45 ALA B N 1
ATOM 1951 C CA . ALA B 1 45 ? -1.982 5.578 21.391 1 97.06 45 ALA B CA 1
ATOM 1952 C C . ALA B 1 45 ? -1.282 4.277 21.016 1 97.06 45 ALA B C 1
ATOM 1954 O O . ALA B 1 45 ? -1.758 3.537 20.156 1 97.06 45 ALA B O 1
ATOM 1955 N N . TYR B 1 46 ? -0.118 3.988 21.656 1 95.88 46 TYR B N 1
ATOM 1956 C CA . TYR B 1 46 ? 0.606 2.752 21.391 1 95.88 46 TYR B CA 1
ATOM 1957 C C . TYR B 1 46 ? -0.265 1.535 21.672 1 95.88 46 TYR B C 1
ATOM 1959 O O . TYR B 1 46 ? -0.243 0.554 20.922 1 95.88 46 TYR B O 1
ATOM 1967 N N . GLU B 1 47 ? -1.006 1.573 22.703 1 96.94 47 GLU B N 1
ATOM 1968 C CA . GLU B 1 47 ? -1.846 0.463 23.141 1 96.94 47 GLU B CA 1
ATOM 1969 C C . GLU B 1 47 ? -3.008 0.237 22.172 1 96.94 47 GLU B C 1
ATOM 1971 O O . GLU B 1 47 ? -3.383 -0.906 21.906 1 96.94 47 GLU B O 1
ATOM 1976 N N . LYS B 1 48 ? -3.535 1.326 21.672 1 97.38 48 LYS B N 1
ATOM 1977 C CA . LYS B 1 48 ? -4.762 1.248 20.891 1 97.38 48 LYS B CA 1
ATOM 1978 C C . LYS B 1 48 ? -4.453 1.117 19.406 1 97.38 48 LYS B C 1
ATOM 1980 O O . LYS B 1 48 ? -5.363 0.958 18.578 1 97.38 48 LYS B O 1
ATOM 1985 N N . PHE B 1 49 ? -3.174 1.158 19.094 1 96.25 49 PHE B N 1
ATOM 1986 C CA . PHE B 1 49 ? -2.785 1.123 17.688 1 96.25 49 PHE B CA 1
ATOM 1987 C C . PHE B 1 49 ? -2.504 -0.307 17.234 1 96.25 49 PHE B C 1
ATOM 1989 O O . PHE B 1 49 ? -1.907 -1.089 17.984 1 96.25 49 PHE B O 1
ATOM 1996 N N . ASP B 1 50 ? -2.959 -0.672 16.047 1 91.56 50 ASP B N 1
ATOM 1997 C CA . ASP B 1 50 ? -2.633 -1.941 15.398 1 91.56 50 ASP B CA 1
ATOM 1998 C C . ASP B 1 50 ? -2.795 -1.849 13.883 1 91.56 50 ASP B C 1
ATOM 2000 O O . ASP B 1 50 ? -2.963 -0.756 13.336 1 91.56 50 ASP B O 1
ATOM 2004 N N . GLU B 1 51 ? -2.781 -2.92 13.203 1 84.12 51 GLU B N 1
ATOM 2005 C CA . GLU B 1 51 ? -2.752 -2.961 11.75 1 84.12 51 GLU B CA 1
ATOM 2006 C C . GLU B 1 51 ? -4.09 -2.525 11.156 1 84.12 51 GLU B C 1
ATOM 2008 O O . GLU B 1 51 ? -4.18 -2.229 9.961 1 84.12 51 GLU B O 1
ATOM 2013 N N . ASP B 1 52 ? -5.109 -2.434 12.008 1 89.19 52 ASP B N 1
ATOM 2014 C CA . ASP B 1 52 ? -6.438 -2.102 11.5 1 89.19 52 ASP B CA 1
ATOM 2015 C C . ASP B 1 52 ? -6.617 -0.589 11.375 1 89.19 52 ASP B C 1
ATOM 2017 O O . ASP B 1 52 ? -7.555 -0.121 10.734 1 89.19 52 ASP B O 1
ATOM 2021 N N . VAL B 1 53 ? -5.762 0.205 12.008 1 94.94 53 VAL B N 1
ATOM 2022 C CA . VAL B 1 53 ? -5.879 1.658 11.938 1 94.94 53 VAL B CA 1
ATOM 2023 C C . VAL B 1 53 ? -5.492 2.145 10.547 1 94.94 53 VAL B C 1
ATOM 2025 O O . VAL B 1 53 ? -4.379 1.887 10.078 1 94.94 53 VAL B O 1
ATOM 2028 N N . ASP B 1 54 ? -6.367 2.889 9.984 1 93.69 54 ASP B N 1
ATOM 2029 C CA . ASP B 1 54 ? -6.156 3.332 8.609 1 93.69 54 ASP B CA 1
ATOM 2030 C C . ASP B 1 54 ? -5.578 4.746 8.57 1 93.69 54 ASP B C 1
ATOM 2032 O O . ASP B 1 54 ? -4.77 5.066 7.699 1 93.69 54 ASP B O 1
ATOM 2036 N N . VAL B 1 55 ? -6.039 5.523 9.461 1 96.12 55 VAL B N 1
ATOM 2037 C CA . VAL B 1 55 ? -5.617 6.918 9.531 1 96.12 55 VAL B CA 1
ATOM 2038 C C . VAL B 1 55 ? -5.332 7.301 10.984 1 96.12 55 VAL B C 1
ATOM 2040 O O . VAL B 1 55 ? -6.086 6.938 11.883 1 96.12 55 VAL B O 1
ATOM 2043 N N . ALA B 1 56 ? -4.258 7.988 11.195 1 97.81 56 ALA B N 1
ATOM 2044 C CA . ALA B 1 56 ? -3.922 8.508 12.523 1 97.81 56 ALA B CA 1
ATOM 2045 C C . ALA B 1 56 ? -3.867 10.039 12.508 1 97.81 56 ALA B C 1
ATOM 2047 O O . ALA B 1 56 ? -3.162 10.633 11.695 1 97.81 56 ALA B O 1
ATOM 2048 N N . LEU B 1 57 ? -4.641 10.641 13.32 1 98.06 57 LEU B N 1
ATOM 2049 C CA . LEU B 1 57 ? -4.559 12.062 13.602 1 98.06 57 LEU B CA 1
ATOM 2050 C C . LEU B 1 57 ? -3.721 12.328 14.844 1 98.06 57 LEU B C 1
ATOM 2052 O O . LEU B 1 57 ? -4.059 11.859 15.938 1 98.06 57 LEU B O 1
ATOM 2056 N N . LEU B 1 58 ? -2.697 13.078 14.688 1 97.56 58 LEU B N 1
ATOM 2057 C CA . LEU B 1 58 ? -1.723 13.203 15.766 1 97.56 58 LEU B CA 1
ATOM 2058 C C . LEU B 1 58 ? -1.48 14.664 16.109 1 97.56 58 LEU B C 1
ATOM 2060 O O . LEU B 1 58 ? -1.312 15.5 15.219 1 97.56 58 LEU B O 1
ATOM 2064 N N . ASP B 1 59 ? -1.517 14.977 17.359 1 96.88 59 ASP B N 1
ATOM 2065 C CA . ASP B 1 59 ? -1.007 16.25 17.844 1 96.88 59 ASP B CA 1
ATOM 2066 C C . ASP B 1 59 ? 0.512 16.219 18 1 96.88 59 ASP B C 1
ATOM 2068 O O . ASP B 1 59 ? 1.069 15.219 18.469 1 96.88 59 ASP B O 1
ATOM 2072 N N . ARG B 1 60 ? 1.159 17.203 17.547 1 93.75 60 ARG B N 1
ATOM 2073 C CA . ARG B 1 60 ? 2.617 17.25 17.609 1 93.75 60 ARG B CA 1
ATOM 2074 C C . ARG B 1 60 ? 3.098 17.516 19.031 1 93.75 60 ARG B C 1
ATOM 2076 O O . ARG B 1 60 ? 4.102 16.938 19.469 1 93.75 60 ARG B O 1
ATOM 2083 N N . ARG B 1 61 ? 2.453 18.406 19.719 1 92.44 61 ARG B N 1
ATOM 2084 C CA . ARG B 1 61 ? 2.869 18.75 21.078 1 92.44 61 ARG B CA 1
ATOM 2085 C C . ARG B 1 61 ? 2.088 17.953 22.109 1 92.44 61 ARG B C 1
ATOM 2087 O O . ARG B 1 61 ? 0.881 18.141 22.266 1 92.44 61 ARG B O 1
ATOM 2094 N N . LEU B 1 62 ? 2.717 17.094 22.781 1 91.94 62 LEU B N 1
ATOM 2095 C CA . LEU B 1 62 ? 2.172 16.297 23.875 1 91.94 62 LEU B CA 1
ATOM 2096 C C . LEU B 1 62 ? 3.006 16.469 25.141 1 91.94 62 LEU B C 1
ATOM 2098 O O . LEU B 1 62 ? 4.188 16.812 25.062 1 91.94 62 LEU B O 1
ATOM 2102 N N . PRO B 1 63 ? 2.441 16.422 26.359 1 86.94 63 PRO B N 1
ATOM 2103 C CA . PRO B 1 63 ? 3.15 16.672 27.625 1 86.94 63 PRO B CA 1
ATOM 2104 C C . PRO B 1 63 ? 4.324 15.711 27.828 1 86.94 63 PRO 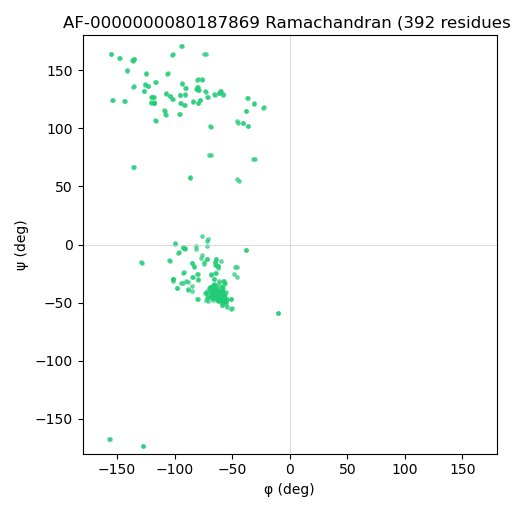B C 1
ATOM 2106 O O . PRO B 1 63 ? 5.402 16.141 28.25 1 86.94 63 PRO B O 1
ATOM 2109 N N . GLU B 1 64 ? 4.23 14.461 27.75 1 75.94 64 GLU B N 1
ATOM 2110 C CA . GLU B 1 64 ? 5.25 13.484 28.109 1 75.94 64 GLU B CA 1
ATOM 2111 C C . GLU B 1 64 ? 6.098 13.102 26.906 1 75.94 64 GLU B C 1
ATOM 2113 O O . GLU B 1 64 ? 7.262 12.719 27.047 1 75.94 64 GLU B O 1
ATOM 2118 N N . GLU B 1 65 ? 5.562 13.07 25.766 1 77.25 65 GLU B N 1
ATOM 2119 C CA . GLU B 1 65 ? 6.242 12.672 24.531 1 77.25 65 GLU B CA 1
ATOM 2120 C C . GLU B 1 65 ? 5.801 13.531 23.359 1 77.25 65 GLU B C 1
ATOM 2122 O O . GLU B 1 65 ? 4.699 14.086 23.359 1 77.25 65 GLU B O 1
ATOM 2127 N N . SER B 1 66 ? 6.824 13.609 22.531 1 82.5 66 SER B N 1
ATOM 2128 C CA . SER B 1 66 ? 6.465 14.414 21.375 1 82.5 66 SER B CA 1
ATOM 2129 C C . SER B 1 66 ? 5.637 13.617 20.375 1 82.5 66 SER B C 1
ATOM 2131 O O . SER B 1 66 ? 5.844 12.406 20.219 1 82.5 66 SER B O 1
ATOM 2133 N N . GLY B 1 67 ? 4.559 14.148 19.875 1 91.19 67 GLY B N 1
ATOM 2134 C CA . GLY B 1 67 ? 3.787 13.562 18.797 1 91.19 67 GLY B CA 1
ATOM 2135 C C . GLY B 1 67 ? 4.645 13.102 17.625 1 91.19 67 GLY B C 1
ATOM 2136 O O . GLY B 1 67 ? 4.25 12.203 16.875 1 91.19 67 GLY B O 1
ATOM 2137 N N . ASP B 1 68 ? 5.855 13.641 17.562 1 91.62 68 ASP B N 1
ATOM 2138 C CA . ASP B 1 68 ? 6.797 13.281 16.516 1 91.62 68 ASP B CA 1
ATOM 2139 C C . ASP B 1 68 ? 7.289 11.844 16.688 1 91.62 68 ASP B C 1
ATOM 2141 O O . ASP B 1 68 ? 7.516 11.141 15.703 1 91.62 68 ASP B O 1
ATOM 2145 N N . GLU B 1 69 ? 7.461 11.5 17.922 1 94 69 GLU B N 1
ATOM 2146 C CA . GLU B 1 69 ? 7.93 10.148 18.203 1 94 69 GLU B CA 1
ATOM 2147 C C . GLU B 1 69 ? 6.875 9.109 17.828 1 94 69 GLU B C 1
ATOM 2149 O O . GLU B 1 69 ? 7.199 8.07 17.25 1 94 69 GLU B O 1
ATOM 2154 N N . VAL B 1 70 ? 5.66 9.445 18.188 1 96.19 70 VAL B N 1
ATOM 2155 C CA . VAL B 1 70 ? 4.562 8.555 17.828 1 96.19 70 VAL B CA 1
ATOM 2156 C C . VAL B 1 70 ? 4.445 8.477 16.297 1 96.19 70 VAL B C 1
ATOM 2158 O O . VAL B 1 70 ? 4.273 7.391 15.742 1 96.19 70 VAL B O 1
ATOM 2161 N N . LEU B 1 71 ? 4.574 9.602 15.672 1 96.62 71 LEU B N 1
ATOM 2162 C CA . LEU B 1 71 ? 4.551 9.68 14.219 1 96.62 71 LEU B CA 1
ATOM 2163 C C . LEU B 1 71 ? 5.605 8.758 13.609 1 96.62 71 LEU B C 1
ATOM 2165 O O . LEU B 1 71 ? 5.309 7.977 12.703 1 96.62 71 LEU B O 1
ATOM 2169 N N . ASP B 1 72 ? 6.797 8.852 14.102 1 94.75 72 ASP B N 1
ATOM 2170 C CA . ASP B 1 72 ? 7.906 8.047 13.594 1 94.75 72 ASP B CA 1
ATOM 2171 C C . ASP B 1 72 ? 7.645 6.559 13.797 1 94.75 72 ASP B C 1
ATOM 2173 O O . ASP B 1 72 ? 7.926 5.746 12.914 1 94.75 72 ASP B O 1
ATOM 2177 N N . TRP B 1 73 ? 7.164 6.266 14.953 1 95.25 73 TRP B N 1
ATOM 2178 C CA . TRP B 1 73 ? 6.852 4.875 15.281 1 95.25 73 TRP B CA 1
ATOM 2179 C C . TRP B 1 73 ? 5.816 4.312 14.312 1 95.25 73 TRP B C 1
ATOM 2181 O O . TRP B 1 73 ? 5.992 3.219 13.773 1 95.25 73 TRP B O 1
ATOM 2191 N N . ILE B 1 74 ? 4.758 5.016 14.023 1 94.88 74 ILE B N 1
ATOM 2192 C CA . ILE B 1 74 ? 3.717 4.562 13.109 1 94.88 74 ILE B CA 1
ATOM 2193 C C . ILE B 1 74 ? 4.301 4.379 11.711 1 94.88 74 ILE B C 1
ATOM 2195 O O . ILE B 1 74 ? 4.039 3.373 11.047 1 94.88 74 ILE B O 1
ATOM 2199 N N . ALA B 1 75 ? 5.082 5.352 11.297 1 91.62 75 ALA B N 1
ATOM 2200 C CA . ALA B 1 75 ? 5.68 5.316 9.961 1 91.62 75 ALA B CA 1
ATOM 2201 C C . ALA B 1 75 ? 6.551 4.074 9.781 1 91.62 75 ALA B C 1
ATOM 2203 O O . ALA B 1 75 ? 6.57 3.477 8.703 1 91.62 75 ALA B O 1
ATOM 2204 N N . GLN B 1 76 ? 7.207 3.701 10.773 1 87.25 76 GLN B N 1
ATOM 2205 C CA . GLN B 1 76 ? 8.141 2.586 10.695 1 87.25 76 GLN B CA 1
ATOM 2206 C C . GLN B 1 76 ? 7.414 1.248 10.773 1 87.25 76 GLN B C 1
ATOM 2208 O O . GLN B 1 76 ? 7.648 0.358 9.953 1 87.25 76 GLN B O 1
ATOM 2213 N N . ASP B 1 77 ? 6.527 1.183 11.734 1 86.69 77 ASP B N 1
ATOM 2214 C CA . ASP B 1 77 ? 5.941 -0.12 12.031 1 86.69 77 ASP B CA 1
ATOM 2215 C C . ASP B 1 77 ? 4.656 -0.341 11.242 1 86.69 77 ASP B C 1
ATOM 2217 O O . ASP B 1 77 ? 4.242 -1.482 11.031 1 86.69 77 ASP B O 1
ATOM 2221 N N . TYR B 1 78 ? 4.012 0.733 10.836 1 87.31 78 TYR B N 1
ATOM 2222 C CA . TYR B 1 78 ? 2.74 0.661 10.117 1 87.31 78 TYR B CA 1
ATOM 2223 C C . TYR B 1 78 ? 2.727 1.621 8.93 1 87.31 78 TYR B C 1
ATOM 2225 O O . TYR B 1 78 ? 1.892 2.525 8.867 1 87.31 78 TYR B O 1
ATOM 2233 N N . PRO B 1 79 ? 3.57 1.32 7.957 1 83.81 79 PRO B N 1
ATOM 2234 C CA . PRO B 1 79 ? 3.742 2.262 6.848 1 83.81 79 PRO B CA 1
ATOM 2235 C C . PRO B 1 79 ? 2.473 2.438 6.02 1 83.81 79 PRO B C 1
ATOM 2237 O O . PRO B 1 79 ? 2.344 3.414 5.277 1 83.81 79 PRO B O 1
ATOM 2240 N N . GLN B 1 80 ? 1.511 1.561 6.176 1 80.19 80 GLN B N 1
ATOM 2241 C CA . GLN B 1 80 ? 0.288 1.647 5.387 1 80.19 80 GLN B CA 1
ATOM 2242 C C . GLN B 1 80 ? -0.695 2.639 6 1 80.19 80 GLN B C 1
ATOM 2244 O O . GLN B 1 80 ? -1.658 3.053 5.352 1 80.19 80 GLN B O 1
ATOM 2249 N N . CYS B 1 81 ? -0.496 2.938 7.242 1 91.56 81 CYS B N 1
ATOM 2250 C CA . CYS B 1 81 ? -1.372 3.891 7.914 1 91.56 81 CYS B CA 1
ATOM 2251 C C . CYS B 1 81 ? -1.087 5.316 7.449 1 91.56 81 CYS B C 1
ATOM 2253 O O . CYS B 1 81 ? 0.071 5.73 7.383 1 91.56 81 CYS B O 1
ATOM 2255 N N . ARG B 1 82 ? -2.123 5.965 7.133 1 92.06 82 ARG B N 1
ATOM 2256 C CA . ARG B 1 82 ? -1.969 7.371 6.781 1 92.06 82 ARG B CA 1
ATOM 2257 C C . ARG B 1 82 ? -1.863 8.234 8.031 1 92.06 82 ARG B C 1
ATOM 2259 O O . ARG B 1 82 ? -2.584 8.016 9.008 1 92.06 82 ARG B O 1
ATOM 2266 N N . ARG B 1 83 ? -0.926 9.156 8 1 95.69 83 ARG B N 1
ATOM 2267 C CA . ARG B 1 83 ? -0.583 9.938 9.188 1 95.69 83 ARG B CA 1
ATOM 2268 C C . ARG B 1 83 ? -0.85 11.422 8.961 1 95.69 83 ARG B C 1
ATOM 2270 O O . ARG B 1 83 ? -0.287 12.031 8.047 1 95.69 83 ARG B O 1
ATOM 2277 N N . VAL B 1 84 ? -1.667 12 9.773 1 95.69 84 VAL B N 1
ATOM 2278 C CA . VAL B 1 84 ? -2.047 13.406 9.664 1 95.69 84 VAL B CA 1
ATOM 2279 C C . VAL B 1 84 ? -1.668 14.148 10.945 1 95.69 84 VAL B C 1
ATOM 2281 O O . VAL B 1 84 ? -2.096 13.766 12.039 1 95.69 84 VAL B O 1
ATOM 2284 N N . MET B 1 85 ? -0.881 15.141 10.789 1 96.12 85 MET B N 1
ATOM 2285 C CA . MET B 1 85 ? -0.602 16.016 11.93 1 96.12 85 MET B CA 1
ATOM 2286 C C . MET B 1 85 ? -1.686 17.078 12.086 1 96.12 85 MET B C 1
ATOM 2288 O O . MET B 1 85 ? -2.025 17.766 11.125 1 96.12 85 MET B O 1
ATOM 2292 N N . VAL B 1 86 ? -2.348 17.172 13.219 1 96.62 86 VAL B N 1
ATOM 2293 C CA . VAL B 1 86 ? -3.258 18.234 13.602 1 96.62 86 VAL B CA 1
ATOM 2294 C C . VAL B 1 86 ? -2.703 18.984 14.82 1 96.62 86 VAL B C 1
ATOM 2296 O O . VAL B 1 86 ? -2.773 18.484 15.945 1 96.62 86 VAL B O 1
ATOM 2299 N N . THR B 1 87 ? -2.205 20.188 14.594 1 95.62 87 THR B N 1
ATOM 2300 C CA . THR B 1 87 ? -1.389 20.781 15.641 1 95.62 87 THR B CA 1
ATOM 2301 C C . THR B 1 87 ? -1.401 22.297 15.547 1 95.62 87 THR B C 1
ATOM 2303 O O . THR B 1 87 ? -1.799 22.859 14.523 1 95.62 87 THR B O 1
ATOM 2306 N N . ALA B 1 88 ? -0.986 22.953 16.609 1 94.12 88 ALA B N 1
ATOM 2307 C CA . ALA B 1 88 ? -0.875 24.422 16.656 1 94.12 88 ALA B CA 1
ATOM 2308 C C . ALA B 1 88 ? 0.519 24.875 16.234 1 94.12 88 ALA B C 1
ATOM 2310 O O . ALA B 1 88 ? 0.776 26.062 16.109 1 94.12 88 ALA B O 1
ATOM 2311 N N . VAL B 1 89 ? 1.332 23.906 16 1 93 89 VAL B N 1
ATOM 2312 C CA . VAL B 1 89 ? 2.707 24.25 15.648 1 93 89 VAL B CA 1
ATOM 2313 C C . VAL B 1 89 ? 2.781 24.641 14.18 1 93 89 VAL B C 1
ATOM 2315 O O . VAL B 1 89 ? 2.447 23.859 13.297 1 93 89 VAL B O 1
ATOM 2318 N N . ASN B 1 90 ? 3.225 25.797 13.914 1 92.69 90 ASN B N 1
ATOM 2319 C CA . ASN B 1 90 ? 3.418 26.234 12.539 1 92.69 90 ASN B CA 1
ATOM 2320 C C . ASN B 1 90 ? 4.5 25.422 11.836 1 92.69 90 ASN B C 1
ATOM 2322 O O . ASN B 1 90 ? 5.586 25.219 12.383 1 92.69 90 ASN B O 1
ATOM 2326 N N . PRO B 1 91 ? 4.105 24.938 10.688 1 91.19 91 PRO B N 1
ATOM 2327 C CA . PRO B 1 91 ? 5.117 24.188 9.945 1 91.19 91 PRO B CA 1
ATOM 2328 C C . PRO B 1 91 ? 6.352 25.031 9.609 1 91.19 91 PRO B C 1
ATOM 2330 O O . PRO B 1 91 ? 6.227 26.203 9.25 1 91.19 91 PRO B O 1
ATOM 2333 N N . ASP B 1 92 ? 7.473 24.469 9.883 1 91.44 92 ASP B N 1
ATOM 2334 C CA . ASP B 1 92 ? 8.766 25.016 9.5 1 91.44 92 ASP B CA 1
ATOM 2335 C C . ASP B 1 92 ? 9.602 23.984 8.75 1 91.44 92 ASP B C 1
ATOM 2337 O O . ASP B 1 92 ? 9.109 22.906 8.398 1 91.44 92 ASP B O 1
ATOM 2341 N N . VAL B 1 93 ? 10.805 24.266 8.453 1 90.88 93 VAL B N 1
ATOM 2342 C CA . VAL B 1 93 ? 11.656 23.438 7.605 1 90.88 93 VAL B CA 1
ATOM 2343 C C . VAL B 1 93 ? 11.867 22.062 8.266 1 90.88 93 VAL B C 1
ATOM 2345 O O . VAL B 1 93 ? 12.227 21.094 7.594 1 90.88 93 VAL B O 1
ATOM 2348 N N . ASP B 1 94 ? 11.617 22 9.555 1 90.5 94 ASP B N 1
ATOM 2349 C CA . ASP B 1 94 ? 11.789 20.734 10.266 1 90.5 94 ASP B CA 1
ATOM 2350 C C . ASP B 1 94 ? 10.812 19.672 9.758 1 90.5 94 ASP B C 1
ATOM 2352 O O . ASP B 1 94 ? 11.023 18.484 9.969 1 90.5 94 ASP B O 1
ATOM 2356 N N . ILE B 1 95 ? 9.688 20.062 9.031 1 93.62 95 ILE B N 1
ATOM 2357 C CA . ILE B 1 95 ? 8.656 19.109 8.617 1 93.62 95 ILE B CA 1
ATOM 2358 C C . ILE B 1 95 ? 9.172 18.266 7.457 1 93.62 95 ILE B C 1
ATOM 2360 O O . ILE B 1 95 ? 8.594 17.219 7.137 1 93.62 95 ILE B O 1
ATOM 2364 N N . VAL B 1 96 ? 10.219 18.703 6.855 1 91.31 96 VAL B N 1
ATOM 2365 C CA . VAL B 1 96 ? 10.797 17.984 5.727 1 91.31 96 VAL B CA 1
ATOM 2366 C C . VAL B 1 96 ? 11.156 16.562 6.148 1 91.31 96 VAL B C 1
ATOM 2368 O O . VAL B 1 96 ? 11 15.617 5.371 1 91.31 96 VAL B O 1
ATOM 2371 N N . ASP B 1 97 ? 11.523 16.391 7.41 1 91.06 97 ASP B N 1
ATOM 2372 C CA . ASP B 1 97 ? 12 15.102 7.887 1 91.06 97 ASP B CA 1
ATOM 2373 C C . ASP B 1 97 ? 10.898 14.344 8.625 1 91.06 97 ASP B C 1
ATOM 2375 O O . ASP B 1 97 ? 11.125 13.258 9.148 1 91.06 97 ASP B O 1
ATOM 2379 N N . MET B 1 98 ? 9.781 14.922 8.688 1 92.94 98 MET B N 1
ATOM 2380 C CA . MET B 1 98 ? 8.68 14.289 9.406 1 92.94 98 MET B CA 1
ATOM 2381 C C . MET B 1 98 ? 7.855 13.414 8.469 1 92.94 98 MET B C 1
ATOM 2383 O O . MET B 1 98 ? 7.41 13.875 7.418 1 92.94 98 MET B O 1
ATOM 2387 N N . PRO B 1 99 ? 7.605 12.164 8.828 1 93.94 99 PRO B N 1
ATOM 2388 C CA . PRO B 1 99 ? 6.926 11.227 7.93 1 93.94 99 PRO B CA 1
ATOM 2389 C C . PRO B 1 99 ? 5.402 11.312 8.039 1 93.94 99 PRO B C 1
ATOM 2391 O O . PRO B 1 99 ? 4.742 10.289 8.273 1 93.94 99 PRO B O 1
ATOM 2394 N N . PHE B 1 100 ? 4.82 12.469 7.797 1 93.5 100 PHE B N 1
ATOM 2395 C CA . PHE B 1 100 ? 3.371 12.617 7.754 1 93.5 100 PHE B CA 1
ATOM 2396 C C . PHE B 1 100 ? 2.879 12.688 6.312 1 93.5 100 PHE B C 1
ATOM 2398 O O . PHE B 1 100 ? 3.672 12.891 5.391 1 93.5 100 PHE B O 1
ATOM 2405 N N . ASP B 1 101 ? 1.592 12.477 6.176 1 89.44 101 ASP B N 1
ATOM 2406 C CA . ASP B 1 101 ? 0.97 12.555 4.855 1 89.44 101 ASP B CA 1
ATOM 2407 C C . ASP B 1 101 ? 0.25 13.883 4.664 1 89.44 101 ASP B C 1
ATOM 2409 O O . ASP B 1 101 ? 0.101 14.359 3.533 1 89.44 101 ASP B O 1
ATOM 2413 N N . ASP B 1 102 ? -0.227 14.422 5.762 1 90.25 102 ASP B N 1
ATOM 2414 C CA . ASP B 1 102 ? -0.916 15.703 5.75 1 90.25 102 ASP B CA 1
ATOM 2415 C C . ASP B 1 102 ? -0.685 16.469 7.055 1 90.25 102 ASP B C 1
ATOM 2417 O O . ASP B 1 102 ? -0.262 15.883 8.055 1 90.25 102 ASP B O 1
ATOM 2421 N N . TYR B 1 103 ? -0.912 17.766 6.973 1 93.44 103 TYR B N 1
ATOM 2422 C CA . TYR B 1 103 ? -0.625 18.641 8.094 1 93.44 103 TYR B CA 1
ATOM 2423 C C . TYR B 1 103 ? -1.672 19.75 8.203 1 93.44 103 TYR B C 1
ATOM 2425 O O . TYR B 1 103 ? -1.877 20.516 7.254 1 93.44 103 TYR B O 1
ATOM 2433 N N . PHE B 1 104 ? -2.283 19.812 9.352 1 93.12 104 PHE B N 1
ATOM 2434 C CA . PHE B 1 104 ? -3.301 20.844 9.57 1 93.12 104 PHE B CA 1
ATOM 2435 C C . PHE B 1 104 ? -2.988 21.656 10.812 1 93.12 104 PHE B C 1
ATOM 2437 O O . PHE B 1 104 ? -2.664 21.109 11.867 1 93.12 104 PHE B O 1
ATOM 2444 N N . LEU B 1 105 ? -3.178 22.906 10.656 1 93.5 105 LEU B N 1
ATOM 2445 C CA . LEU B 1 105 ? -2.969 23.828 11.773 1 93.5 105 LEU B CA 1
ATOM 2446 C C . LEU B 1 105 ? -4.258 24.016 12.562 1 93.5 105 LEU B C 1
ATOM 2448 O O . LEU B 1 105 ? -5.336 24.141 11.977 1 93.5 105 LEU B O 1
ATOM 2452 N N . LYS B 1 106 ? -4.066 23.953 13.859 1 95.56 106 LYS B N 1
ATOM 2453 C CA . LYS B 1 106 ? -5.18 24.328 14.734 1 95.56 106 LYS B CA 1
ATOM 2454 C C . LYS B 1 106 ? -5.352 25.844 14.781 1 95.56 106 LYS B C 1
ATOM 2456 O O . LYS B 1 106 ? -4.367 26.578 14.742 1 95.56 106 LYS B O 1
ATOM 2461 N N . PRO B 1 107 ? -6.707 26.328 14.828 1 95.88 107 PRO B N 1
ATOM 2462 C CA . PRO B 1 107 ? -7.961 25.578 14.953 1 95.88 107 PRO B CA 1
ATOM 2463 C C . PRO B 1 107 ? -8.422 24.953 13.633 1 95.88 107 PRO B C 1
ATOM 2465 O O . PRO B 1 107 ? -8.203 25.547 12.57 1 95.88 107 PRO B O 1
ATOM 2468 N N . ILE B 1 108 ? -8.953 23.797 13.711 1 95.38 108 ILE B N 1
ATOM 2469 C CA . ILE B 1 108 ? -9.516 23.125 12.539 1 95.38 108 ILE B CA 1
ATOM 2470 C C . ILE B 1 108 ? -11.016 22.922 12.734 1 95.38 108 ILE B C 1
ATOM 2472 O O . ILE B 1 108 ? -11.477 22.625 13.844 1 95.38 108 ILE B O 1
ATOM 2476 N N . ASP B 1 109 ? -11.758 23.125 11.672 1 96.06 109 ASP B N 1
ATOM 2477 C CA . ASP B 1 109 ? -13.195 22.906 11.781 1 96.06 109 ASP B CA 1
ATOM 2478 C C . ASP B 1 109 ? -13.57 21.5 11.352 1 96.06 109 ASP B C 1
ATOM 2480 O O . ASP B 1 109 ? -12.734 20.75 10.859 1 96.06 109 ASP B O 1
ATOM 2484 N N . LYS B 1 110 ? -14.789 21.188 11.609 1 96.75 110 LYS B N 1
ATOM 2485 C CA . LYS B 1 110 ? -15.297 19.844 11.367 1 96.75 110 LYS B CA 1
ATOM 2486 C C . LYS B 1 110 ? -15.141 19.453 9.906 1 96.75 110 LYS B C 1
ATOM 2488 O O . LYS B 1 110 ? -14.633 18.375 9.602 1 96.75 110 LYS B O 1
ATOM 2493 N N . ASP B 1 111 ? -15.539 20.297 8.992 1 95.56 111 ASP B N 1
ATOM 2494 C CA . ASP B 1 111 ? -15.508 19.984 7.57 1 95.56 111 ASP B CA 1
ATOM 2495 C C . ASP B 1 111 ? -14.086 19.734 7.09 1 95.56 111 ASP B C 1
ATOM 2497 O O . ASP B 1 111 ? -13.836 18.797 6.328 1 95.56 111 ASP B O 1
ATOM 2501 N N . SER B 1 112 ? -13.164 20.547 7.523 1 94.06 112 SER B N 1
ATOM 2502 C CA . SER B 1 112 ? -11.766 20.391 7.125 1 94.06 112 SER B CA 1
ATOM 2503 C C . SER B 1 112 ? -11.195 19.062 7.621 1 94.06 112 SER B C 1
ATOM 2505 O O . SER B 1 112 ? -10.453 18.391 6.895 1 94.06 112 SER B O 1
ATOM 2507 N N . LEU B 1 113 ? -11.547 18.75 8.859 1 96.31 113 LEU B N 1
ATOM 2508 C CA . LEU B 1 113 ? -11.055 17.5 9.438 1 96.31 113 LEU B CA 1
ATOM 2509 C C . LEU B 1 113 ? -11.617 16.297 8.695 1 96.31 113 LEU B C 1
ATOM 2511 O O . LEU B 1 113 ? -10.883 15.375 8.344 1 96.31 113 LEU B O 1
ATOM 2515 N N . LEU B 1 114 ? -12.891 16.375 8.414 1 95.88 114 LEU B N 1
ATOM 2516 C CA . LEU B 1 114 ? -13.547 15.289 7.691 1 95.88 114 LEU B CA 1
ATOM 2517 C C . LEU B 1 114 ? -13 15.172 6.273 1 95.88 114 LEU B C 1
ATOM 2519 O O . LEU B 1 114 ? -12.758 14.062 5.785 1 95.88 114 LEU B O 1
ATOM 2523 N N . ASP B 1 115 ? -12.781 16.297 5.648 1 90.19 115 ASP B N 1
ATOM 2524 C CA . ASP B 1 115 ? -12.25 16.312 4.289 1 90.19 115 ASP B CA 1
ATOM 2525 C C . ASP B 1 115 ? -10.859 15.68 4.234 1 90.19 115 ASP B C 1
ATOM 2527 O O . ASP B 1 115 ? -10.531 14.969 3.285 1 90.19 115 ASP B O 1
ATOM 2531 N N . ALA B 1 116 ? -10.07 15.961 5.23 1 88.44 116 ALA B N 1
ATOM 2532 C CA . ALA B 1 116 ? -8.719 15.414 5.285 1 88.44 116 ALA B CA 1
ATOM 2533 C C . ALA B 1 116 ? -8.742 13.883 5.336 1 88.44 116 ALA B C 1
ATOM 2535 O O . ALA B 1 116 ? -8.062 13.219 4.559 1 88.44 116 ALA B O 1
ATOM 2536 N N . VAL B 1 117 ? -9.578 13.367 6.215 1 93.75 117 VAL B N 1
ATOM 2537 C CA . VAL B 1 117 ? -9.656 11.922 6.387 1 93.75 117 VAL B CA 1
ATOM 2538 C C . VAL B 1 117 ? -10.258 11.281 5.137 1 93.75 117 VAL B C 1
ATOM 2540 O O . VAL B 1 117 ? -9.773 10.258 4.66 1 93.75 117 VAL B O 1
ATOM 2543 N N . GLN B 1 118 ? -11.25 11.953 4.594 1 90.12 118 GLN B N 1
ATOM 2544 C CA . GLN B 1 118 ? -11.906 11.43 3.398 1 90.12 118 GLN B CA 1
ATOM 2545 C C . GLN B 1 118 ? -10.938 11.375 2.221 1 90.12 118 GLN B C 1
ATOM 2547 O O . GLN B 1 118 ? -10.938 10.398 1.462 1 90.12 118 GLN B O 1
ATOM 2552 N N . ARG B 1 119 ? -10.219 12.406 2.064 1 84 119 ARG B N 1
ATOM 2553 C CA . ARG B 1 119 ? -9.242 12.461 0.979 1 84 119 ARG B CA 1
ATOM 2554 C C . ARG B 1 119 ? -8.242 11.312 1.093 1 84 119 ARG B C 1
ATOM 2556 O O . ARG B 1 119 ? -7.941 10.648 0.102 1 84 119 ARG B O 1
ATOM 2563 N N . LEU B 1 120 ? -7.742 11.109 2.277 1 85.62 120 LEU B N 1
ATOM 2564 C CA . LEU B 1 120 ? -6.758 10.055 2.49 1 85.62 120 LEU B CA 1
ATOM 2565 C C . LEU B 1 120 ? -7.383 8.672 2.307 1 85.62 120 LEU B C 1
ATOM 2567 O O . LEU B 1 120 ? -6.738 7.758 1.798 1 85.62 120 LEU B O 1
ATOM 2571 N N . GLU B 1 121 ? -8.609 8.562 2.723 1 86.19 121 GLU B N 1
ATOM 2572 C CA . GLU B 1 121 ? -9.352 7.328 2.498 1 86.19 121 GLU B CA 1
ATOM 2573 C C . GLU B 1 121 ? -9.5 7.035 1.007 1 86.19 121 GLU B C 1
ATOM 2575 O O . GLU B 1 121 ? -9.281 5.902 0.566 1 86.19 121 GLU B O 1
ATOM 2580 N N . LYS B 1 122 ? -9.891 8.055 0.288 1 82.75 122 LYS B N 1
ATOM 2581 C CA . LYS B 1 122 ? -10.078 7.898 -1.152 1 82.75 122 LYS B CA 1
ATOM 2582 C C . LYS B 1 122 ? -8.766 7.516 -1.834 1 82.75 122 LYS B C 1
ATOM 2584 O O . LYS B 1 122 ? -8.758 6.703 -2.76 1 82.75 122 LYS B O 1
ATOM 2589 N N . GLN B 1 123 ? -7.719 8.156 -1.396 1 78.25 123 GLN B N 1
ATOM 2590 C CA . GLN B 1 123 ? -6.406 7.809 -1.933 1 78.25 123 GLN B CA 1
ATOM 2591 C C . GLN B 1 123 ? -6.078 6.34 -1.682 1 78.25 123 GLN B C 1
ATOM 2593 O O . GLN B 1 123 ? -5.605 5.645 -2.58 1 78.25 123 GLN B O 1
ATOM 2598 N N . ARG B 1 124 ? -6.305 5.898 -0.518 1 80.5 124 ARG B N 1
ATOM 2599 C CA . ARG B 1 124 ? -6.059 4.508 -0.161 1 80.5 124 ARG B CA 1
ATOM 2600 C C . ARG B 1 124 ? -6.93 3.568 -0.986 1 80.5 124 ARG B C 1
ATOM 2602 O O . ARG B 1 124 ? -6.453 2.549 -1.489 1 80.5 124 ARG B O 1
ATOM 2609 N N . ASP B 1 125 ? -8.203 3.93 -1.063 1 81.75 125 ASP B N 1
ATOM 2610 C CA . ASP B 1 125 ? -9.133 3.129 -1.855 1 81.75 125 ASP B CA 1
ATOM 2611 C C . ASP B 1 125 ? -8.664 3.016 -3.305 1 81.75 125 ASP B C 1
ATOM 2613 O O . ASP B 1 125 ? -8.75 1.946 -3.91 1 81.75 125 ASP B O 1
ATOM 2617 N N . TYR B 1 126 ? -8.273 4.098 -3.84 1 80 126 TYR B N 1
ATOM 2618 C CA . TYR B 1 126 ? -7.789 4.121 -5.215 1 80 126 TYR B CA 1
ATOM 2619 C C . TYR B 1 126 ? -6.605 3.176 -5.391 1 80 126 TYR B C 1
ATOM 2621 O O . TYR B 1 126 ? -6.578 2.379 -6.332 1 80 126 TYR B O 1
ATOM 2629 N N . GLU B 1 127 ? -5.691 3.307 -4.508 1 76.94 127 GLU B N 1
ATOM 2630 C CA . GLU B 1 127 ? -4.516 2.439 -4.562 1 76.94 127 GLU B CA 1
ATOM 2631 C C . GLU B 1 127 ? -4.914 0.968 -4.504 1 76.94 127 GLU B C 1
ATOM 2633 O O . GLU B 1 127 ? -4.371 0.143 -5.242 1 76.94 127 GLU B O 1
ATOM 2638 N N . GLU B 1 128 ? -5.789 0.654 -3.646 1 80.38 128 GLU B N 1
ATOM 2639 C CA . GLU B 1 128 ? -6.254 -0.723 -3.504 1 80.38 128 GLU B CA 1
ATOM 2640 C C . GLU B 1 128 ? -6.941 -1.207 -4.777 1 80.38 128 GLU B C 1
ATOM 2642 O O . GLU B 1 128 ? -6.762 -2.354 -5.188 1 80.38 128 GLU B O 1
ATOM 2647 N N . ARG B 1 129 ? -7.746 -0.353 -5.348 1 83.38 129 ARG B N 1
ATOM 2648 C CA . ARG B 1 129 ? -8.453 -0.714 -6.57 1 83.38 129 ARG B CA 1
ATOM 2649 C C . ARG B 1 129 ? -7.477 -0.955 -7.719 1 83.38 129 ARG B C 1
ATOM 2651 O O . ARG B 1 129 ? -7.695 -1.838 -8.547 1 83.38 129 ARG B O 1
ATOM 2658 N N . VAL B 1 130 ? -6.492 -0.17 -7.746 1 79.31 130 VAL B N 1
ATOM 2659 C CA . VAL B 1 130 ? -5.461 -0.355 -8.758 1 79.31 130 VAL B CA 1
ATOM 2660 C C . VAL B 1 130 ? -4.785 -1.712 -8.57 1 79.31 130 VAL B C 1
ATOM 2662 O O . VAL B 1 130 ? -4.59 -2.457 -9.531 1 79.31 130 VAL B O 1
ATOM 2665 N N . GLN B 1 131 ? -4.465 -2.008 -7.375 1 77.94 131 GLN B N 1
ATOM 2666 C CA . GLN B 1 131 ? -3.857 -3.303 -7.078 1 77.94 131 GLN B CA 1
ATOM 2667 C C . GLN B 1 131 ? -4.789 -4.445 -7.469 1 77.94 131 GLN B C 1
ATOM 2669 O O . GLN B 1 131 ? -4.348 -5.445 -8.039 1 77.94 131 GLN B O 1
ATOM 2674 N N . ASP B 1 132 ? -6.023 -4.289 -7.117 1 84.75 132 ASP B N 1
ATOM 2675 C CA . ASP B 1 132 ? -7.016 -5.301 -7.48 1 84.75 132 ASP B CA 1
ATOM 2676 C C . ASP B 1 132 ? -7.07 -5.488 -8.992 1 84.75 132 ASP B C 1
ATOM 2678 O O . ASP B 1 132 ? -7.16 -6.617 -9.484 1 84.75 132 ASP B O 1
ATOM 2682 N N . LEU B 1 133 ? -7.09 -4.379 -9.656 1 85 133 LEU B N 1
ATOM 2683 C CA . LEU B 1 133 ? -7.141 -4.445 -11.109 1 85 133 LEU B CA 1
ATOM 2684 C C . LEU B 1 133 ? -5.941 -5.203 -11.664 1 85 133 LEU B C 1
ATOM 2686 O O . LEU B 1 133 ? -6.09 -6.051 -12.555 1 85 133 LEU B O 1
ATOM 2690 N N . TYR B 1 134 ? -4.773 -4.996 -11.102 1 79.25 134 TYR B N 1
ATOM 2691 C CA . TYR B 1 134 ? -3.572 -5.699 -11.531 1 79.25 134 TYR B CA 1
ATOM 2692 C C . TYR B 1 134 ? -3.711 -7.203 -11.32 1 79.25 134 TYR B C 1
ATOM 2694 O O . TYR B 1 134 ? -3.35 -7.996 -12.188 1 79.25 134 TYR B O 1
ATOM 2702 N N . ALA B 1 135 ? -4.141 -7.488 -10.203 1 82.5 135 ALA B N 1
ATOM 2703 C CA . ALA B 1 135 ? -4.312 -8.906 -9.883 1 82.5 135 ALA B CA 1
ATOM 2704 C C . ALA B 1 135 ? -5.297 -9.562 -10.836 1 82.5 135 ALA B C 1
ATOM 2706 O O . ALA B 1 135 ? -5.059 -10.672 -11.32 1 82.5 135 ALA B O 1
ATOM 2707 N N . LEU B 1 136 ? -6.379 -8.898 -11.125 1 88.31 136 LEU B N 1
ATOM 2708 C CA . LEU B 1 136 ? -7.402 -9.461 -11.992 1 88.31 136 LEU B CA 1
ATOM 2709 C C . LEU B 1 136 ? -6.895 -9.578 -13.43 1 88.31 136 LEU B C 1
ATOM 2711 O O . LEU B 1 136 ? -7.172 -10.57 -14.109 1 88.31 136 LEU B O 1
ATOM 2715 N N . VAL B 1 137 ? -6.223 -8.633 -13.891 1 86.88 137 VAL B N 1
ATOM 2716 C CA . VAL B 1 137 ? -5.668 -8.664 -15.242 1 86.88 137 VAL B CA 1
ATOM 2717 C C . VAL B 1 137 ? -4.668 -9.805 -15.359 1 86.88 137 VAL B C 1
ATOM 2719 O O . VAL B 1 137 ? -4.594 -10.469 -16.406 1 86.88 137 VAL B O 1
ATOM 2722 N N . ARG B 1 138 ? -3.896 -9.984 -14.367 1 84.75 138 ARG B N 1
ATOM 2723 C CA . ARG B 1 138 ? -2.977 -11.117 -14.352 1 84.75 138 ARG B CA 1
ATOM 2724 C C . ARG B 1 138 ? -3.732 -12.438 -14.461 1 84.75 138 ARG B C 1
ATOM 2726 O O . ARG B 1 138 ? -3.355 -13.312 -15.242 1 84.75 138 ARG B O 1
ATOM 2733 N N . LYS B 1 139 ? -4.73 -12.609 -13.703 1 90.56 139 LYS B N 1
ATOM 2734 C CA . LYS B 1 139 ? -5.566 -13.805 -13.75 1 90.56 139 LYS B CA 1
ATOM 2735 C C . LYS B 1 139 ? -6.152 -14 -15.148 1 90.56 139 LYS B C 1
ATOM 2737 O O . LYS B 1 139 ? -6.207 -15.125 -15.648 1 90.56 139 LYS B O 1
ATOM 2742 N N . ARG B 1 140 ? -6.629 -12.922 -15.688 1 91.19 140 ARG B N 1
ATOM 2743 C CA . ARG B 1 140 ? -7.145 -12.992 -17.047 1 91.19 140 ARG B CA 1
ATOM 2744 C C . ARG B 1 140 ? -6.086 -13.531 -18.016 1 91.19 140 ARG B C 1
ATOM 2746 O O . ARG B 1 140 ? -6.375 -14.406 -18.828 1 91.19 140 ARG B O 1
ATOM 2753 N N . SER B 1 141 ? -4.91 -12.953 -17.922 1 88.44 141 SER B N 1
ATOM 2754 C CA . SER B 1 141 ? -3.826 -13.383 -18.812 1 88.44 141 SER B CA 1
ATOM 2755 C C . SER B 1 141 ? -3.523 -14.867 -18.625 1 88.44 141 SER B C 1
ATOM 2757 O O . SER B 1 141 ? -3.311 -15.578 -19.609 1 88.44 141 SER B O 1
ATOM 2759 N N . ILE B 1 142 ? -3.564 -15.336 -17.422 1 90.88 142 ILE B N 1
ATOM 2760 C CA . ILE B 1 142 ? -3.305 -16.734 -17.125 1 90.88 142 ILE B CA 1
ATOM 2761 C C . ILE B 1 142 ? -4.406 -17.609 -17.719 1 90.88 142 ILE B C 1
ATOM 2763 O O . ILE B 1 142 ? -4.125 -18.594 -18.406 1 90.88 142 ILE B O 1
ATOM 2767 N N . LEU B 1 143 ? -5.621 -17.234 -17.531 1 92.88 143 LEU B N 1
ATOM 2768 C CA . LEU B 1 143 ? -6.742 -18.031 -18 1 92.88 143 LEU B CA 1
ATOM 2769 C C . LEU B 1 143 ? -6.809 -18.016 -19.531 1 92.88 143 LEU B C 1
ATOM 2771 O O . LEU B 1 143 ? -7.203 -19 -20.156 1 92.88 143 LEU B O 1
ATOM 2775 N N . GLN B 1 144 ? -6.477 -16.875 -20.078 1 91.5 144 GLN B N 1
ATOM 2776 C CA . GLN B 1 144 ? -6.453 -16.766 -21.547 1 91.5 144 GLN B CA 1
ATOM 2777 C C . GLN B 1 144 ? -5.434 -17.734 -22.141 1 91.5 144 GLN B C 1
ATOM 2779 O O . GLN B 1 144 ? -5.625 -18.234 -23.25 1 91.5 144 GLN B O 1
ATOM 2784 N N . SER B 1 145 ? -4.371 -17.969 -21.422 1 90.19 145 SER B N 1
ATOM 2785 C CA . SER B 1 145 ? -3.338 -18.891 -21.891 1 90.19 145 SER B CA 1
ATOM 2786 C C . SER B 1 145 ? -3.73 -20.344 -21.656 1 90.19 145 SER B C 1
ATOM 2788 O O . SER B 1 145 ? -3.336 -21.234 -22.422 1 90.19 145 SER B O 1
ATOM 2790 N N . GLU B 1 146 ? -4.594 -20.625 -20.672 1 90 146 GLU B N 1
ATOM 2791 C CA . GLU B 1 146 ? -4.871 -22 -20.25 1 90 146 GLU B CA 1
ATOM 2792 C C . GLU B 1 146 ? -6.188 -22.5 -20.828 1 90 146 GLU B C 1
ATOM 2794 O O . GLU B 1 146 ? -6.355 -23.703 -21.062 1 90 146 GLU B O 1
ATOM 2799 N N . LEU B 1 147 ? -7.133 -21.672 -21.062 1 91.19 147 LEU B N 1
ATOM 2800 C CA . LEU B 1 147 ? -8.461 -22.062 -21.516 1 91.19 147 LEU B CA 1
ATOM 2801 C C . LEU B 1 147 ? -8.664 -21.734 -22.984 1 91.19 147 LEU B C 1
ATOM 2803 O O . LEU B 1 147 ? -8.164 -20.703 -23.453 1 91.19 147 LEU B O 1
ATOM 2807 N N . SER B 1 148 ? -9.461 -22.594 -23.641 1 92.69 148 SER B N 1
ATOM 2808 C CA . SER B 1 148 ? -9.859 -22.281 -25.016 1 92.69 148 SER B CA 1
ATOM 2809 C C . SER B 1 148 ? -10.914 -21.188 -25.047 1 92.69 148 SER B C 1
ATOM 2811 O O . SER B 1 148 ? -11.484 -20.828 -24.016 1 92.69 148 SER B O 1
ATOM 2813 N N . GLU B 1 149 ? -11.07 -20.641 -26.234 1 92.44 149 GLU B N 1
ATOM 2814 C CA . GLU B 1 149 ? -12.094 -19.609 -26.391 1 92.44 149 GLU B CA 1
ATOM 2815 C C . GLU B 1 149 ? -13.469 -20.141 -26 1 92.44 149 GLU B C 1
ATOM 2817 O O . GLU B 1 149 ? -14.258 -19.422 -25.359 1 92.44 149 GLU B O 1
ATOM 2822 N N . VAL B 1 150 ? -13.734 -21.391 -26.328 1 93.56 150 VAL B N 1
ATOM 2823 C CA . VAL B 1 150 ? -15.023 -22.016 -26.031 1 93.56 150 VAL B CA 1
ATOM 2824 C C . VAL B 1 150 ? -15.188 -22.156 -24.516 1 93.56 150 VAL B C 1
ATOM 2826 O O . VAL B 1 150 ? -16.234 -21.797 -23.969 1 93.56 150 VAL B O 1
ATOM 2829 N N . GLU B 1 151 ? -14.125 -22.625 -23.828 1 92.38 151 GLU B N 1
ATOM 2830 C CA . GLU B 1 151 ? -14.148 -22.781 -22.375 1 92.38 151 GLU B CA 1
ATOM 2831 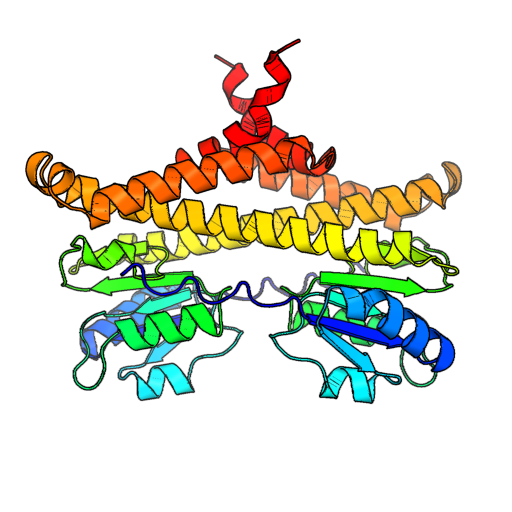C C . GLU B 1 151 ? -14.383 -21.453 -21.672 1 92.38 151 GLU B C 1
ATOM 2833 O O . GLU B 1 151 ? -15.133 -21.391 -20.688 1 92.38 151 GLU B O 1
ATOM 2838 N N . ARG B 1 152 ? -13.781 -20.453 -22.172 1 91.94 152 ARG B N 1
ATOM 2839 C CA . ARG B 1 152 ? -13.938 -19.125 -21.594 1 91.94 152 ARG B CA 1
ATOM 2840 C C . ARG B 1 152 ? -15.359 -18.594 -21.781 1 91.94 152 ARG B C 1
ATOM 2842 O O . ARG B 1 152 ? -15.953 -18.047 -20.859 1 91.94 152 ARG B O 1
ATOM 2849 N N . SER B 1 153 ? -15.852 -18.75 -22.938 1 91.81 153 SER B N 1
ATOM 2850 C CA . SER B 1 153 ? -17.188 -18.234 -23.25 1 91.81 153 SER B CA 1
ATOM 2851 C C . SER B 1 153 ? -18.25 -18.938 -22.438 1 91.81 153 SER B C 1
ATOM 2853 O O . SER B 1 153 ? -19.297 -18.344 -22.125 1 91.81 153 SER B O 1
ATOM 2855 N N . GLU B 1 154 ? -18 -20.141 -21.984 1 92.62 154 GLU B N 1
ATOM 2856 C CA . GLU B 1 154 ? -18.984 -20.938 -21.266 1 92.62 154 GLU B CA 1
ATOM 2857 C C . GLU B 1 154 ? -18.797 -20.797 -19.75 1 92.62 154 GLU B C 1
ATOM 2859 O O . GLU B 1 154 ? -19.625 -21.281 -18.969 1 92.62 154 GLU B O 1
ATOM 2864 N N . SER B 1 155 ? -17.797 -20.156 -19.406 1 92.94 155 SER B N 1
ATOM 2865 C CA . SER B 1 155 ? -17.484 -20.062 -17.984 1 92.94 155 SER B CA 1
ATOM 2866 C C . SER B 1 155 ? -18.109 -18.828 -17.359 1 92.94 155 SER B C 1
ATOM 2868 O O . SER B 1 155 ? -17.812 -17.703 -17.766 1 92.94 155 SER B O 1
ATOM 2870 N N . GLU B 1 156 ? -18.938 -19.031 -16.391 1 94 156 GLU B N 1
ATOM 2871 C CA . GLU B 1 156 ? -19.516 -17.922 -15.641 1 94 156 GLU B CA 1
ATOM 2872 C C . GLU B 1 156 ? -18.453 -17.156 -14.852 1 94 156 GLU B C 1
ATOM 2874 O O . GLU B 1 156 ? -18.516 -15.938 -14.727 1 94 156 GLU B O 1
ATOM 2879 N N . GLU B 1 157 ? -17.516 -17.906 -14.398 1 93.69 157 GLU B N 1
ATOM 2880 C CA . GLU B 1 157 ? -16.438 -17.297 -13.617 1 93.69 157 GLU B CA 1
ATOM 2881 C C . GLU B 1 157 ? -15.594 -16.375 -14.477 1 93.69 157 GLU B C 1
ATOM 2883 O O . GLU B 1 157 ? -15.203 -15.289 -14.031 1 93.69 157 GLU B O 1
ATOM 2888 N N . TYR B 1 158 ? -15.344 -16.797 -15.625 1 94.06 158 TYR B N 1
ATOM 2889 C CA . TYR B 1 158 ? -14.562 -15.969 -16.531 1 94.06 158 TYR B CA 1
ATOM 2890 C 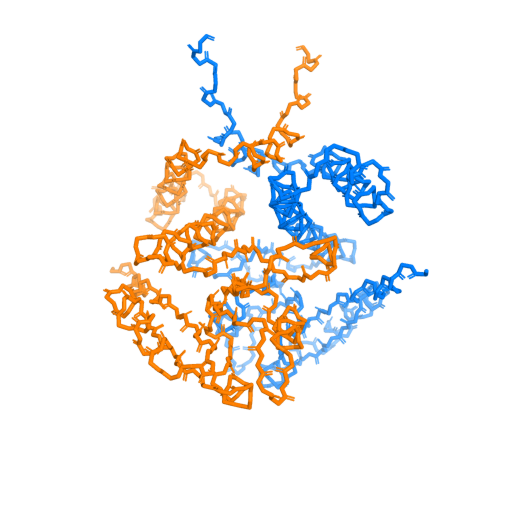C . TYR B 1 158 ? -15.328 -14.711 -16.906 1 94.06 158 TYR B C 1
ATOM 2892 O O . TYR B 1 158 ? -14.758 -13.617 -16.969 1 94.06 158 TYR B O 1
ATOM 2900 N N . ALA B 1 159 ? -16.578 -14.906 -17.125 1 94.62 159 ALA B N 1
ATOM 2901 C CA . ALA B 1 159 ? -17.438 -13.758 -17.438 1 94.62 159 ALA B CA 1
ATOM 2902 C C . ALA B 1 159 ? -17.438 -12.758 -16.281 1 94.62 159 ALA B C 1
ATOM 2904 O O . ALA B 1 159 ? -17.375 -11.547 -16.5 1 94.62 159 ALA B O 1
ATOM 2905 N N . ARG B 1 160 ? -17.562 -13.266 -15.102 1 95.38 160 ARG B N 1
ATOM 2906 C CA . ARG B 1 160 ? -17.516 -12.414 -13.914 1 95.38 160 ARG B CA 1
ATOM 2907 C C . ARG B 1 160 ? -16.188 -11.68 -13.812 1 95.38 160 ARG B C 1
ATOM 2909 O O . ARG B 1 160 ? -16.156 -10.5 -13.461 1 95.38 160 ARG B O 1
ATOM 2916 N N . LEU B 1 161 ? -15.125 -12.406 -14.102 1 95.12 161 LEU B N 1
ATOM 2917 C CA . LEU B 1 161 ? -13.789 -11.812 -14.094 1 95.12 161 LEU B CA 1
ATOM 2918 C C . LEU B 1 161 ? -13.711 -10.625 -15.047 1 95.12 161 LEU B C 1
ATOM 2920 O O . LEU B 1 161 ? -13.25 -9.547 -14.664 1 95.12 161 LEU B O 1
ATOM 2924 N N . GLU B 1 162 ? -14.227 -10.773 -16.219 1 94 162 GLU B N 1
ATOM 2925 C CA . GLU B 1 162 ? -14.227 -9.711 -17.219 1 94 162 GLU B CA 1
ATOM 2926 C C . GLU B 1 162 ? -15.062 -8.523 -16.766 1 94 162 GLU B C 1
ATOM 2928 O O . GLU B 1 162 ? -14.672 -7.371 -16.953 1 94 162 GLU B O 1
ATOM 2933 N N . SER B 1 163 ? -16.172 -8.859 -16.188 1 95.06 163 SER B N 1
ATOM 2934 C CA . SER B 1 163 ? -17.047 -7.801 -15.688 1 95.06 163 SER B CA 1
ATOM 2935 C C . SER B 1 163 ? -16.391 -7.016 -14.555 1 95.06 163 SER B C 1
ATOM 2937 O O . SER B 1 163 ? -16.484 -5.789 -14.516 1 95.06 163 SER B O 1
ATOM 2939 N N . GLU B 1 164 ? -15.75 -7.715 -13.672 1 94.19 164 GLU B N 1
ATOM 2940 C CA . GLU B 1 164 ? -15.078 -7.07 -12.547 1 94.19 164 GLU B CA 1
ATOM 2941 C C . GLU B 1 164 ? -13.945 -6.164 -13.023 1 94.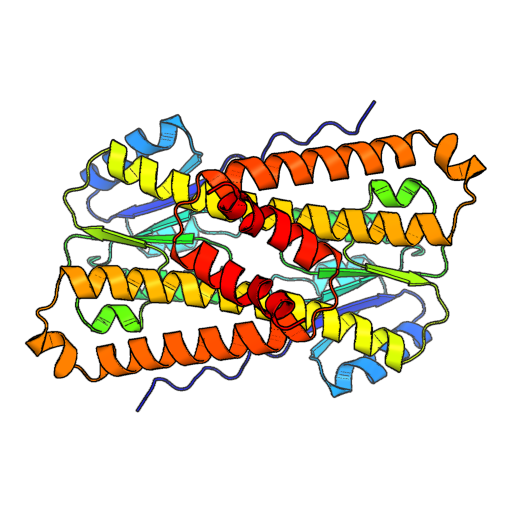19 164 GLU B C 1
ATOM 2943 O O . GLU B 1 164 ? -13.758 -5.066 -12.492 1 94.19 164 GLU B O 1
ATOM 2948 N N . ILE B 1 165 ? -13.227 -6.605 -14.047 1 91.62 165 ILE B N 1
ATOM 2949 C CA . ILE B 1 165 ? -12.156 -5.805 -14.633 1 91.62 165 ILE B CA 1
ATOM 2950 C C . ILE B 1 165 ? -12.734 -4.52 -15.219 1 91.62 165 ILE B C 1
ATOM 2952 O O . ILE B 1 165 ? -12.227 -3.426 -14.953 1 91.62 165 ILE B O 1
ATOM 2956 N N . SER B 1 166 ? -13.789 -4.688 -15.938 1 91.12 166 SER B N 1
ATOM 2957 C CA . SER B 1 166 ? -14.445 -3.543 -16.562 1 91.12 166 SER B CA 1
ATOM 2958 C C . SER B 1 166 ? -14.953 -2.557 -15.516 1 91.12 166 SER B C 1
ATOM 2960 O O . SER B 1 166 ? -14.758 -1.346 -15.656 1 91.12 166 SER B O 1
ATOM 2962 N N . ASP B 1 167 ? -15.57 -3.105 -14.508 1 92.62 167 ASP B N 1
ATOM 2963 C CA . ASP B 1 167 ? -16.125 -2.268 -13.445 1 92.62 167 ASP B CA 1
ATOM 2964 C C . ASP B 1 167 ? -15.008 -1.495 -12.734 1 92.62 167 ASP B C 1
ATOM 2966 O O . ASP B 1 167 ? -15.164 -0.306 -12.445 1 92.62 167 ASP B O 1
ATOM 2970 N N . LEU B 1 168 ? -13.945 -2.146 -12.453 1 87.94 168 LEU B N 1
ATOM 2971 C CA . LEU B 1 168 ? -12.836 -1.512 -11.75 1 87.94 168 LEU B CA 1
ATOM 2972 C C . LEU B 1 168 ? -12.188 -0.438 -12.617 1 87.94 168 LEU B C 1
ATOM 2974 O O . LEU B 1 168 ? -11.844 0.638 -12.125 1 87.94 168 LEU B O 1
ATOM 2978 N N . LYS B 1 169 ? -12.031 -0.689 -13.875 1 82.62 169 LYS B N 1
ATOM 2979 C CA . LYS B 1 169 ? -11.492 0.308 -14.797 1 82.62 169 LYS B CA 1
ATOM 2980 C C . LYS B 1 169 ? -12.367 1.555 -14.836 1 82.62 169 LYS B C 1
ATOM 2982 O O . LYS B 1 169 ? -11.867 2.678 -14.805 1 82.62 169 LYS B O 1
ATOM 2987 N N . ALA B 1 170 ? -13.656 1.304 -14.844 1 83.44 170 ALA B N 1
ATOM 2988 C CA . ALA B 1 170 ? -14.594 2.418 -14.867 1 83.44 170 ALA B CA 1
ATOM 2989 C C . ALA B 1 170 ? -14.516 3.23 -13.578 1 83.44 170 ALA B C 1
ATOM 2991 O O . ALA B 1 170 ? -14.516 4.465 -13.609 1 83.44 170 ALA B O 1
ATOM 2992 N N . ALA B 1 171 ? -14.469 2.488 -12.516 1 82.44 171 ALA B N 1
ATOM 2993 C CA . ALA B 1 171 ? -14.398 3.158 -11.219 1 82.44 171 ALA B CA 1
ATOM 2994 C C . ALA B 1 171 ? -13.117 3.984 -11.102 1 82.44 171 ALA B C 1
ATOM 2996 O O . ALA B 1 171 ? -13.141 5.109 -10.602 1 82.44 171 ALA B O 1
ATOM 2997 N N . LEU B 1 172 ? -12.055 3.438 -11.531 1 78.94 172 LEU B N 1
ATOM 2998 C CA . LEU B 1 172 ? -10.766 4.121 -11.469 1 78.94 172 LEU B CA 1
ATOM 2999 C C . LEU B 1 172 ? -10.758 5.34 -12.383 1 78.94 172 LEU B C 1
ATOM 3001 O O . LEU B 1 172 ? -10.188 6.379 -12.031 1 78.94 172 LEU B O 1
ATOM 3005 N N . ALA B 1 173 ? -11.398 5.277 -13.461 1 73.56 173 ALA B N 1
ATOM 3006 C CA . ALA B 1 173 ? -11.5 6.398 -14.391 1 73.56 173 ALA B CA 1
ATOM 3007 C C . ALA B 1 173 ? -12.289 7.551 -13.781 1 73.56 173 ALA B C 1
ATOM 3009 O O . ALA B 1 173 ? -11.938 8.719 -13.953 1 73.56 173 ALA B O 1
ATOM 3010 N N . GLU B 1 174 ? -13.281 7.234 -13.047 1 75.38 174 GLU B N 1
ATOM 3011 C CA . GLU B 1 174 ? -14.125 8.242 -12.414 1 75.38 174 GLU B CA 1
ATOM 3012 C C . GLU B 1 174 ? -13.383 8.953 -11.281 1 75.38 174 GLU B C 1
ATOM 3014 O O . GLU B 1 174 ? -13.516 10.172 -11.125 1 75.38 174 GLU B O 1
ATOM 3019 N N . THR B 1 175 ? -12.711 8.203 -10.469 1 71.44 175 THR B N 1
ATOM 3020 C CA . THR B 1 175 ? -11.992 8.766 -9.336 1 71.44 175 THR B CA 1
ATOM 3021 C C . THR B 1 175 ? -10.844 9.656 -9.812 1 71.44 175 THR B C 1
ATOM 3023 O O . THR B 1 175 ? -10.57 10.695 -9.211 1 71.44 175 THR B O 1
ATOM 3026 N N . ASN B 1 176 ? -10.148 9.289 -10.797 1 63.53 176 ASN B N 1
ATOM 3027 C CA . ASN B 1 176 ? -9.047 10.062 -11.359 1 63.53 176 ASN B CA 1
ATOM 3028 C C . ASN B 1 176 ? -9.492 11.461 -11.773 1 63.53 176 ASN B C 1
ATOM 3030 O O . ASN B 1 176 ? -8.742 12.43 -11.625 1 63.53 176 ASN B O 1
ATOM 3034 N N . GLU B 1 177 ? -10.695 11.641 -12.227 1 59.09 177 GLU B N 1
ATOM 3035 C CA . GLU B 1 177 ? -11.219 12.938 -12.633 1 59.09 177 GLU B CA 1
ATOM 3036 C C . GLU B 1 177 ? -11.336 13.883 -11.438 1 59.09 177 GLU B C 1
ATOM 3038 O O . GLU B 1 177 ? -11.227 15.102 -11.578 1 59.09 177 GLU B O 1
ATOM 3043 N N . GLY B 1 178 ? -11.531 13.398 -10.383 1 54.81 178 GLY B N 1
ATOM 3044 C CA . GLY B 1 178 ? -11.695 14.211 -9.188 1 54.81 178 GLY B CA 1
ATOM 3045 C C . GLY B 1 178 ? -10.391 14.492 -8.469 1 54.81 178 GLY B C 1
ATOM 3046 O O . GLY B 1 178 ? -10.344 15.336 -7.566 1 54.81 178 GLY B O 1
ATOM 3047 N N . PHE B 1 179 ? -9.648 13.594 -8.617 1 51.53 179 PHE B N 1
ATOM 3048 C CA . PHE B 1 179 ? -8.391 13.789 -7.91 1 51.53 179 PHE B CA 1
ATOM 3049 C C . PHE B 1 179 ? -7.57 14.898 -8.555 1 51.53 179 PHE B C 1
ATOM 3051 O O . PHE B 1 179 ? -7.359 14.898 -9.773 1 51.53 179 PHE B O 1
ATOM 3058 N N . ASP B 1 180 ? -7.934 16.219 -8.305 1 44.75 180 ASP B N 1
ATOM 3059 C CA . ASP B 1 180 ? -7.023 17.312 -8.648 1 44.75 180 ASP B CA 1
ATOM 3060 C C . ASP B 1 180 ? -5.574 16.922 -8.375 1 44.75 180 ASP B C 1
ATOM 3062 O O . ASP B 1 180 ? -4.758 17.766 -7.992 1 44.75 180 ASP B O 1
ATOM 3066 N N . TYR B 1 181 ? -5.41 15.938 -7.891 1 42.12 181 TYR B N 1
ATOM 3067 C CA . TYR B 1 181 ? -4.023 15.789 -7.469 1 42.12 181 TYR B CA 1
ATOM 3068 C C . TYR B 1 181 ? -3.066 16.266 -8.555 1 42.12 181 TYR B C 1
ATOM 3070 O O . TYR B 1 181 ? -2.826 15.547 -9.531 1 42.12 181 TYR B O 1
ATOM 3078 N N . GLU B 1 182 ? -3.178 17.375 -9 1 42.16 182 GLU B N 1
ATOM 3079 C CA . GLU B 1 182 ? -2.123 17.906 -9.859 1 42.16 182 GLU B CA 1
ATOM 3080 C C . GLU B 1 182 ? -0.896 17 -9.852 1 42.16 182 GLU B C 1
ATOM 3082 O O . GLU B 1 182 ? -0.307 16.734 -10.898 1 42.16 182 GLU B O 1
ATOM 3087 N N . ASP B 1 183 ? -0.351 16.828 -8.625 1 46.19 183 ASP B N 1
ATOM 3088 C CA . ASP B 1 183 ? 0.909 16.109 -8.492 1 46.19 183 ASP B CA 1
ATOM 3089 C C . ASP B 1 183 ? 0.713 14.617 -8.75 1 46.19 183 ASP B C 1
ATOM 3091 O O . ASP B 1 183 ? 1.588 13.961 -9.32 1 46.19 183 ASP B O 1
ATOM 3095 N N . PHE B 1 184 ? -0.352 14.125 -8.227 1 47.12 184 PHE B N 1
ATOM 3096 C CA . PHE B 1 184 ? -0.528 12.711 -8.523 1 47.12 184 PHE B CA 1
ATOM 3097 C C . PHE B 1 184 ? -0.625 12.484 -10.031 1 47.12 184 PHE B C 1
ATOM 3099 O O . PHE B 1 184 ? -0.035 11.539 -10.562 1 47.12 184 PHE B O 1
ATOM 3106 N N . ARG B 1 185 ? -1.395 13.469 -10.672 1 45.62 185 ARG B N 1
ATOM 3107 C CA . ARG B 1 185 ? -1.396 13.477 -12.125 1 45.62 185 ARG B CA 1
ATOM 3108 C C . ARG B 1 185 ? 0.024 13.57 -12.68 1 45.62 185 ARG B C 1
ATOM 3110 O O . ARG B 1 185 ? 0.356 12.922 -13.672 1 45.62 185 ARG B O 1
ATOM 3117 N N . GLY B 1 186 ? 0.709 14.539 -12.195 1 42.94 186 GLY B N 1
ATOM 3118 C CA . GLY B 1 186 ? 2.109 14.648 -12.578 1 42.94 186 GLY B CA 1
ATOM 3119 C C . GLY B 1 186 ? 2.879 13.352 -12.383 1 42.94 186 GLY B C 1
ATOM 3120 O O . GLY B 1 186 ? 3.666 12.961 -13.25 1 42.94 186 GLY B O 1
ATOM 3121 N N . ILE B 1 187 ? 2.611 12.898 -11.234 1 47.16 187 ILE B N 1
ATOM 3122 C CA . ILE B 1 187 ? 3.283 11.633 -10.969 1 47.16 187 ILE B CA 1
ATOM 3123 C C . ILE B 1 187 ? 2.777 10.57 -11.945 1 47.16 187 ILE B C 1
ATOM 3125 O O . ILE B 1 187 ? 3.568 9.812 -12.516 1 47.16 187 ILE B O 1
ATOM 3129 N N . LEU B 1 188 ? 1.55 10.727 -12.188 1 46.78 188 LEU B N 1
ATOM 3130 C CA . LEU B 1 188 ? 1.009 9.797 -13.172 1 46.78 188 LEU B CA 1
ATOM 3131 C C . LEU B 1 188 ? 1.496 10.141 -14.578 1 46.78 188 LEU B C 1
ATOM 3133 O O . LEU B 1 188 ? 1.775 9.242 -15.375 1 46.78 188 LEU B O 1
ATOM 3137 N N . ARG B 1 189 ? 1.413 11.484 -14.992 1 44.16 189 ARG B N 1
ATOM 3138 C CA . ARG B 1 189 ? 1.94 11.945 -16.266 1 44.16 189 ARG B CA 1
ATOM 3139 C C . ARG B 1 189 ? 3.387 11.5 -16.469 1 44.16 189 ARG B C 1
ATOM 3141 O O . ARG B 1 189 ? 3.791 11.148 -17.578 1 44.16 189 ARG B O 1
ATOM 3148 N N . CYS B 1 190 ? 4.18 11.766 -15.695 1 39.84 190 CYS B N 1
ATOM 3149 C CA . CYS B 1 190 ? 5.547 11.258 -15.781 1 39.84 190 CYS B CA 1
ATOM 3150 C C . CYS B 1 190 ? 5.559 9.766 -16.094 1 39.84 190 CYS B C 1
ATOM 3152 O O . CYS B 1 190 ? 6.434 9.281 -16.797 1 39.84 190 CYS B O 1
ATOM 3154 N N . LEU B 1 191 ? 4.594 9.25 -15.703 1 40.06 191 LEU B N 1
ATOM 3155 C CA . LEU B 1 191 ? 4.496 7.824 -15.984 1 40.06 191 LEU B CA 1
ATOM 3156 C C . LEU B 1 191 ? 3.924 7.578 -17.375 1 40.06 191 LEU B C 1
ATOM 3158 O O . LEU B 1 191 ? 4.285 6.602 -18.031 1 40.06 191 LEU B O 1
ATOM 3162 N N . GLY B 1 192 ? 3.002 8.352 -17.875 1 36.41 192 GLY B N 1
ATOM 3163 C CA . GLY B 1 192 ? 2.314 8.188 -19.156 1 36.41 192 GLY B CA 1
ATOM 3164 C C . GLY B 1 192 ? 3.031 8.852 -20.312 1 36.41 192 GLY B C 1
ATOM 3165 O O . GLY B 1 192 ? 2.766 8.539 -21.469 1 36.41 192 GLY B O 1
ATOM 3166 N N . ASN B 1 193 ? 3.672 10.07 -20.281 1 36.31 193 ASN B N 1
ATOM 3167 C CA . ASN B 1 193 ? 4.098 10.875 -21.422 1 36.31 193 ASN B CA 1
ATOM 3168 C C . ASN B 1 193 ? 5.145 10.141 -22.266 1 36.31 193 ASN B C 1
ATOM 3170 O O . ASN B 1 193 ? 5.59 10.656 -23.297 1 36.31 193 ASN B O 1
ATOM 3174 N N . ARG B 1 194 ? 5.879 9.219 -21.984 1 32.97 194 ARG B N 1
ATOM 3175 C CA . ARG B 1 194 ? 6.879 9.031 -23.031 1 32.97 194 ARG B CA 1
ATOM 3176 C C . ARG B 1 194 ? 6.25 8.461 -24.297 1 32.97 194 ARG B C 1
ATOM 3178 O O . ARG B 1 194 ? 6.953 8.164 -25.266 1 32.97 194 ARG B O 1
ATOM 3185 N N . GLN B 1 195 ? 5 8.273 -24.453 1 29.16 195 GLN B N 1
ATOM 3186 C CA . GLN B 1 195 ? 4.727 7.801 -25.812 1 29.16 195 GLN B CA 1
ATOM 3187 C C . GLN B 1 195 ? 4.676 8.961 -26.797 1 29.16 195 GLN B C 1
ATOM 3189 O O . GLN B 1 195 ? 4.379 8.766 -27.984 1 29.16 195 GLN B O 1
ATOM 3194 N N . ARG B 1 196 ? 4.824 10.273 -26.484 1 30.05 196 ARG B N 1
ATOM 3195 C CA . ARG B 1 196 ? 4.629 11.07 -27.703 1 30.05 196 ARG B CA 1
ATOM 3196 C C . ARG B 1 196 ? 5.852 11 -28.609 1 30.05 196 ARG B C 1
ATOM 3198 O O . ARG B 1 196 ? 5.895 11.656 -29.656 1 30.05 196 ARG B O 1
ATOM 3205 N N . GLY B 1 197 ? 6.957 10.438 -28.172 1 25.5 197 GLY B N 1
ATOM 3206 C CA . GLY B 1 197 ? 7.855 10.633 -29.312 1 25.5 197 GLY B CA 1
ATOM 3207 C C . GLY B 1 197 ? 7.512 9.758 -30.5 1 25.5 197 GLY B C 1
ATOM 3208 O O . GLY B 1 197 ? 8.266 9.703 -31.469 1 25.5 197 GLY B O 1
ATOM 3209 N N . ASP B 1 198 ? 6.504 8.875 -30.734 1 21.91 198 ASP B N 1
ATOM 3210 C CA . ASP B 1 198 ? 6.367 8.797 -32.188 1 21.91 198 ASP B CA 1
ATOM 3211 C C . ASP B 1 198 ? 5.516 9.945 -32.719 1 21.91 198 ASP B C 1
ATOM 3213 O O . ASP B 1 198 ? 4.555 10.367 -32.062 1 21.91 198 ASP B O 1
#

=== Feature glossary ===
Feature key, reading from the visual/contextual features back to the raw sequence:

Rendered structure images. Six rendered views show the 3D structure from the faces of a cube — i.e. along ±x, ±y, ±z. Rendering representation is drawn randomly per protein from cartoon (secondary-structure ribbons), sticks (backbone bonds), or molecular surface; coloring is either N→C rainbow (blue at the N-terminus through red at the C-terminus) or one color per chain.

Contact-map, Ramachandran, and PAE plots. The contact map is a binary N×N matrix image: pixel (i, j) is dark where Cα_i and Cα_j are within 8 Å and |i−j|>4. Because the |i−j|>4 filter removes local helical contacts, off-diagonal stripes parallel to the main diagonal indicate parallel β-sheets; stripes perpendicular to it indicate antiparallel β-sheets. The Ramachandran plot scatters every residue's (φ, ψ) pair against the sterically allowed regions. The PAE heatmap renders the predicted-aligned-error matrix.

InterPro / GO / CATH / organism. Database cross-references. InterPro integrates a dozen domain/family signature databases into unified entries with residue-range hits. GO terms attach function/process/location labels with evidence codes. CATH codes position the fold in a four-level structural taxonomy. Organism is the NCBI-taxonomy species name.

Nearest PDB structures. The Foldseek neighbor list gives the closest experimentally determined structures in the PDB, ranked by structural alignment. TM-score near 1 means near-identical fold; near 0.3 means only rough topology match. This is how one finds what a novel AlphaFold prediction most resembles in the solved-structure universe.

Predicted aligned error. PAE(i, j) answers: if I align the predicted and true structures on residue i, how far off (in Å) do I expect residue j to be? A block-diagonal PAE matrix with low values on the blocks and high values off-diagonal is the signature of a multi-domain protein with confidently predicted domains but uncertain inter-domain orientation.

Solvent-accessible surface area. Accessible surface area quantifies burial. A residue with SASA near zero is packed into the hydrophobic core; one with SASA >100 Å² sits on the surface. Computed here via the Shrake–Rupley numerical algorithm with a 1.4 Å probe.

B-factor. B-factor (Debye–Waller factor) reflects atomic displacement in the crystal lattice. It is an experimental observable (units Å²), not a prediction; low values mean the atom is pinned down, high values mean it moves or is heterogeneous across the crystal.

pLDDT. For AlphaFold models, the B-factor field carries pLDDT — the model's own estimate of local accuracy on a 0–100 scale. Regions with pLDDT<50 should be treated as essentially unmodeled; they often correspond to intrinsically disordered segments.

Backbone torsions (φ/ψ). φ (phi) and ψ (psi) are the two rotatable backbone dihedrals per residue: φ is the C(i-1)–N–Cα–C torsion, ψ is the N–Cα–C–N(i+1) torsion, both in degrees on (−180°, 180°]. α-helical residues cluster near (−60°, −45°); β-strand residues near (−120°, +130°). A Ramachandran plot is simply a scatter of (φ, ψ) for every residue.

Radius of gyration, Cα contacts, bounding box. Radius of gyration (Rg) is the root-mean-square distance of Cα atoms from their centroid — a single number for overall size and compactness. A globular domain of N residues has Rg ≈ 2.2·N^0.38 Å; an extended or disordered chain has a much larger Rg. The Cα contact count is the number of residue pairs whose Cα atoms are within 8 Å and are more than four positions apart in sequence — a standard proxy for tertiary packing density. The bounding box is the smallest axis-aligned box enclosing all Cα atoms.

Secondary structure (3-state, P-SEA). Three-state secondary structure (P-SEA) collapses the eight DSSP classes into helix (a), strand (b), and coil (c). P-SEA assigns these from Cα geometry alone — distances and angles — without requiring backbone oxygens, so it works on any Cα trace.

Secondary structure (8-state, DSSP). DSSP 8-state secondary structure assigns each residue one of H (α-helix), G (3₁₀-helix), I (π-helix), E (extended β-strand), B (isolated β-bridge), T (hydrogen-bonded turn), S (bend), or '-' (coil). The assignment is computed from backbone hydrogen-bond geometry via the Kabsch–Sander algorithm.

Foldseek 3Di. A 3Di character summarizes, for each residue, the relative orientation of the Cα frame of its nearest spatial neighbor. Because it encodes fold topology rather than chemistry, 3Di alignments detect remote structural similarity that sequence alignment misses.

mmCIF coordinates. The mmCIF block holds the 3D Cartesian coordinates of each backbone atom (N, Cα, C, O) in ångströms. mmCIF is the PDB's canonical archive format — a tagged-loop text representation of the atomic model.

Sequence. Sequence gives the chain of amino acids in standard one-letter code (A=alanine, C=cysteine, …, Y=tyrosine), read N→C. It is the only feature that is directly encoded by the gene; all structural features are derived from the folded form of this sequence.